Protein AF-A0A2T3KA58-F1 (afdb_monomer_lite)

Organism: NCBI:txid318456

Secondary structure (DSSP, 8-state):
--------S--EEETTEEPS----SPTTSHHHHHHTTS-EEE-SSS-PEEPTTSSSEEE--HHHHHHHHHHHHHHHHHHHHHHHHHHHHTT--TTSHHHHHHHHHHHHHSGGGHHHHHHHHHTSGGGGSB-HHHHTTBSS--BHHHHHHS---EEE----TT--HHHHHHHHHHHHTEEEEEEETTEEEEEE-SS--TTTTT---GGGTTTEEEEESEEE-S-TT-SEEGGGTTEEEHHHHHHHHHHS-GGGEETTEEEPP--TTSGGGGTT--GGGEETTTEEEE-S-HHHHTT-TTT---TT---EE------TTTS-HHHHTTTEEEEEEEEE------HHHHHHHTT--S-HHHHHHHHH-EEEEE--SSTT-EEEEESS--HHHHHHTS-HHHHHHTTTPEEEETTS-BSGGGSSSS--

Foldseek 3Di:
DDDDDPPPDLWEAELNHTAQPRPQDDQLQLVNLLSLLHYHYHDDPFDFDADPVSNDGPGHDPVVSVVSLVVLLVVLLVLLVVLVCVCVVVVDDLPDPVVLVSVLVSCVSNVQPLLSNQLSCLVDPQQQGFRVLLVVQWVDGGGLNCLAAVQDKIWGQQQDPPDDLNSNQSVVLQLVQFPAWADEDRTIIGGGPHGDDSNSRGPDGSVQVLFKAFEHPHDHYPDSQAQAELSHPSYGYPLNQVLLCVLDDPPADDDRMGGHDCDLQAPSVSNPFALLQAAQPPGGADDPDPPPPPVPPVPDDSHVVRDDHRDFRLHCSNPPPVNVVQLEGAKHKYWYAADDDDPVNVVVLVVDDPRVFSSQCNVATKIKIARSDPPCRIGIGGHDDDVLVRLVVDDPVVCVVSVSHWYAYSNRHTSVVNPPPPDD

Radius of gyration: 25.16 Å; chains: 1; bounding box: 67×51×75 Å

pLDDT: mean 81.28, std 14.59, range [22.75, 98.0]

Structure (mmCIF, N/CA/C/O backbone):
data_AF-A0A2T3KA58-F1
#
_entry.id   AF-A0A2T3KA58-F1
#
loop_
_atom_site.group_PDB
_atom_site.id
_atom_site.type_symbol
_atom_site.label_atom_id
_atom_site.label_alt_id
_atom_site.label_comp_id
_atom_site.label_asym_id
_atom_site.label_entity_id
_atom_site.label_seq_id
_atom_site.pdbx_PDB_ins_code
_atom_site.Cartn_x
_atom_site.Cartn_y
_atom_site.Cartn_z
_atom_site.occupancy
_atom_site.B_iso_or_equiv
_atom_site.auth_seq_id
_atom_site.auth_comp_id
_atom_site.auth_asym_id
_atom_site.auth_atom_id
_atom_site.pdbx_PDB_model_num
ATOM 1 N N . ILE A 1 1 ? -28.947 25.806 27.277 1.00 31.69 1 ILE A N 1
ATOM 2 C CA . ILE A 1 1 ? -27.956 26.901 27.157 1.00 31.69 1 ILE A CA 1
ATOM 3 C C . ILE A 1 1 ? -26.731 26.295 26.486 1.00 31.69 1 ILE A C 1
ATOM 5 O O . ILE A 1 1 ? -25.832 25.818 27.158 1.00 31.69 1 ILE A O 1
ATOM 9 N N . LEU A 1 2 ? -26.784 26.167 25.164 1.00 27.89 2 LEU A N 1
ATOM 10 C CA . LEU A 1 2 ? -25.672 25.736 24.320 1.00 27.89 2 LEU A CA 1
ATOM 11 C C . LEU A 1 2 ? -25.588 26.808 23.243 1.00 27.89 2 LEU A C 1
ATOM 13 O O . LEU A 1 2 ? -26.298 26.750 22.246 1.00 27.89 2 LEU A O 1
ATOM 17 N N . SER A 1 3 ? -24.833 27.854 23.547 1.00 22.75 3 SER A N 1
ATOM 18 C CA . SER A 1 3 ? -24.458 28.894 22.600 1.00 22.75 3 SER A CA 1
ATOM 19 C C . SER A 1 3 ? -22.975 28.713 22.320 1.00 22.75 3 SER A C 1
ATOM 21 O O . SER A 1 3 ? -22.160 28.868 23.228 1.00 22.75 3 SER A O 1
ATOM 23 N N . ASP A 1 4 ? -22.683 28.310 21.089 1.00 30.22 4 ASP A N 1
ATOM 24 C CA . ASP A 1 4 ? -21.474 28.611 20.327 1.00 30.22 4 ASP A CA 1
ATOM 25 C C . ASP A 1 4 ? -20.172 28.748 21.116 1.00 30.22 4 ASP A C 1
ATOM 27 O O . ASP A 1 4 ? -19.729 29.848 21.433 1.00 30.22 4 ASP A O 1
ATOM 31 N N . ILE A 1 5 ? -19.491 27.620 21.316 1.00 26.17 5 ILE A N 1
ATOM 32 C CA . ILE A 1 5 ? -18.031 27.609 21.388 1.00 26.17 5 ILE A CA 1
ATOM 33 C C . ILE A 1 5 ? -17.534 26.429 20.547 1.00 26.17 5 ILE A C 1
ATOM 35 O O . ILE A 1 5 ? -17.281 25.334 21.040 1.00 26.17 5 ILE A O 1
ATOM 39 N N . ILE A 1 6 ? -17.398 26.659 19.241 1.00 27.11 6 ILE A N 1
ATOM 40 C CA . ILE A 1 6 ? -16.416 25.932 18.438 1.00 27.11 6 ILE A CA 1
ATOM 41 C C . ILE A 1 6 ? -15.114 26.720 18.607 1.00 27.11 6 ILE A C 1
ATOM 43 O O . ILE A 1 6 ? -14.874 27.674 17.868 1.00 27.11 6 ILE A O 1
ATOM 47 N N . VAL A 1 7 ? -14.278 26.368 19.591 1.00 30.56 7 VAL A N 1
ATOM 48 C CA . VAL A 1 7 ? -12.872 26.794 19.530 1.00 30.56 7 VAL A CA 1
ATOM 49 C C . VAL A 1 7 ? -12.209 25.913 18.480 1.00 30.56 7 VAL A C 1
ATOM 51 O O . VAL A 1 7 ? -11.907 24.748 18.726 1.00 30.56 7 VAL A O 1
ATOM 54 N N . MET A 1 8 ? -12.024 26.456 17.278 1.00 30.14 8 MET A N 1
ATOM 55 C CA . MET A 1 8 ? -11.074 25.889 16.328 1.00 30.14 8 MET A CA 1
ATOM 56 C C . MET A 1 8 ? -9.666 26.281 16.780 1.00 30.14 8 MET A C 1
ATOM 58 O O . MET A 1 8 ? -9.251 27.425 16.607 1.00 30.14 8 MET A O 1
ATOM 62 N N . GLY A 1 9 ? -8.959 25.331 17.390 1.00 47.72 9 GLY A N 1
ATOM 63 C CA . GLY A 1 9 ? -7.559 25.461 17.789 1.00 47.72 9 GLY A CA 1
ATOM 64 C C . GLY A 1 9 ? -7.218 24.586 18.996 1.00 47.72 9 GLY A C 1
ATOM 65 O O . GLY A 1 9 ? -7.911 24.621 20.007 1.00 47.72 9 GLY A O 1
ATOM 66 N N . SER A 1 10 ? -6.135 23.817 18.899 1.00 58.53 10 SER A N 1
ATOM 67 C CA . SER A 1 10 ? -5.544 23.081 20.018 1.00 58.53 10 SER A CA 1
ATOM 68 C C . SER A 1 10 ? -4.847 24.073 20.961 1.00 58.53 10 SER A C 1
ATOM 70 O O . SER A 1 10 ? -3.751 24.565 20.664 1.00 58.53 10 SER A O 1
ATOM 72 N N . SER A 1 11 ? -5.491 24.423 22.074 1.00 72.69 11 SER A N 1
ATOM 73 C CA . SER A 1 11 ? -4.957 25.371 23.060 1.00 72.69 11 SER A CA 1
ATOM 74 C C . SER A 1 11 ? -4.818 24.718 24.429 1.00 72.69 11 SER A C 1
ATOM 76 O O . SER A 1 11 ? -5.772 24.129 24.935 1.00 72.69 11 SER A O 1
ATOM 78 N N . ASN A 1 12 ? -3.657 24.905 25.055 1.00 77.06 12 ASN A N 1
ATOM 79 C CA . ASN A 1 12 ? -3.398 24.444 26.413 1.00 77.06 12 ASN A CA 1
ATOM 80 C C . ASN A 1 12 ? -3.509 25.610 27.394 1.00 77.06 12 ASN A C 1
ATOM 82 O O . ASN A 1 12 ? -2.863 26.648 27.222 1.00 77.06 12 ASN A O 1
ATOM 86 N N . CYS A 1 13 ? -4.301 25.408 28.439 1.00 82.00 13 CYS A N 1
ATOM 87 C CA . CYS A 1 13 ? -4.529 26.353 29.516 1.00 82.00 13 CYS A CA 1
ATOM 88 C C . CYS A 1 13 ? -4.196 25.711 30.865 1.00 82.00 13 CYS A C 1
ATOM 90 O O . CYS A 1 13 ? -4.487 24.539 31.090 1.00 82.00 13 CYS A O 1
ATOM 92 N N . ILE A 1 14 ? -3.621 26.480 31.786 1.00 80.62 14 ILE A N 1
ATOM 93 C CA . ILE A 1 14 ? -3.509 26.093 33.200 1.00 80.62 14 ILE A CA 1
ATOM 94 C C . ILE A 1 14 ? -4.250 27.146 34.005 1.00 80.62 14 ILE A C 1
ATOM 96 O O . ILE A 1 14 ? -3.940 28.331 33.894 1.00 80.62 14 ILE A O 1
ATOM 100 N N . ASP A 1 15 ? -5.255 26.719 34.769 1.00 79.06 15 ASP A N 1
ATOM 101 C CA . ASP A 1 15 ? -6.132 27.618 35.527 1.00 79.06 15 ASP A CA 1
ATOM 102 C C . ASP A 1 15 ? -6.743 28.737 34.650 1.00 79.06 15 ASP A C 1
ATOM 104 O O . ASP A 1 15 ? -6.874 29.888 35.063 1.00 79.06 15 ASP A O 1
ATOM 108 N N . GLY A 1 16 ? -7.091 28.409 33.397 1.00 76.31 16 GLY A N 1
ATOM 109 C CA . GLY A 1 16 ? -7.637 29.359 32.417 1.00 76.31 16 GLY A CA 1
ATOM 110 C C . GLY A 1 16 ? -6.606 30.277 31.744 1.00 76.31 16 GLY A C 1
ATOM 111 O O . GLY A 1 16 ? -6.978 31.083 30.893 1.00 76.31 16 GLY A O 1
ATOM 112 N N . ILE A 1 17 ? -5.316 30.156 32.070 1.00 77.94 17 ILE A N 1
ATOM 113 C CA . ILE A 1 17 ? -4.237 30.942 31.456 1.00 77.94 17 ILE A CA 1
ATOM 114 C C . ILE A 1 17 ? -3.673 30.181 30.256 1.00 77.94 17 ILE A C 1
ATOM 116 O O . ILE A 1 17 ? -3.130 29.089 30.416 1.00 77.94 17 ILE A O 1
ATOM 120 N N . SER A 1 18 ? -3.781 30.767 29.061 1.00 79.25 18 SER A N 1
ATOM 121 C CA . SER A 1 18 ? -3.247 30.189 27.821 1.00 79.25 18 SER A CA 1
ATOM 122 C C . SER A 1 18 ? -1.718 30.145 27.816 1.00 79.25 18 SER A C 1
ATOM 124 O O . SER A 1 18 ? -1.059 31.131 28.141 1.00 79.25 18 SER A O 1
ATOM 126 N N . ILE A 1 19 ? -1.160 29.026 27.356 1.00 75.44 19 ILE A N 1
ATOM 127 C CA . ILE A 1 19 ? 0.282 28.833 27.160 1.00 75.44 19 ILE A CA 1
ATOM 128 C C . ILE A 1 19 ? 0.604 29.056 25.679 1.00 75.44 19 ILE A C 1
ATOM 130 O O . ILE A 1 19 ? -0.029 28.467 24.805 1.00 75.44 19 ILE A O 1
ATOM 134 N N . SER A 1 20 ? 1.574 29.924 25.386 1.00 62.72 20 SER A N 1
ATOM 135 C CA . SER A 1 20 ? 1.844 30.418 24.026 1.00 62.72 20 SER A CA 1
ATOM 136 C C . SER A 1 20 ? 2.536 29.410 23.100 1.00 62.72 20 SER A C 1
ATOM 138 O O . SER A 1 20 ? 2.373 29.511 21.885 1.00 62.72 20 SER A O 1
ATOM 140 N N . LYS A 1 21 ? 3.264 28.416 23.631 1.00 62.78 21 LYS A N 1
ATOM 141 C CA . LYS A 1 21 ? 3.762 27.264 22.856 1.00 62.78 21 LYS A CA 1
ATOM 142 C C . LYS A 1 21 ? 2.899 26.034 23.143 1.00 62.78 21 LYS A C 1
ATOM 144 O O . LYS A 1 21 ? 3.076 25.371 24.163 1.00 62.78 21 LYS A O 1
ATOM 149 N N . SER A 1 22 ? 1.956 25.748 22.248 1.00 53.72 22 SER A N 1
ATOM 150 C CA . SER A 1 22 ? 0.931 24.704 22.391 1.00 53.72 22 SER A CA 1
ATOM 151 C C . SER A 1 22 ? 1.374 23.288 21.987 1.00 53.72 22 SER A C 1
ATOM 153 O O . SER A 1 22 ? 0.700 22.333 22.364 1.00 53.72 22 SER A O 1
ATOM 155 N N . ASN A 1 23 ? 2.516 23.110 21.312 1.00 55.03 23 ASN A N 1
ATOM 156 C CA . ASN A 1 23 ? 2.983 21.798 20.828 1.00 55.03 23 ASN A CA 1
ATOM 157 C C . ASN A 1 23 ? 4.026 21.153 21.762 1.00 55.03 23 ASN A C 1
ATOM 159 O O . ASN A 1 23 ? 5.145 20.874 21.341 1.00 55.03 23 ASN A O 1
ATOM 163 N N . ASN A 1 24 ? 3.682 20.941 23.037 1.00 60.62 24 ASN A N 1
ATOM 164 C CA . ASN A 1 24 ? 4.614 20.358 24.023 1.00 60.62 24 ASN A CA 1
ATOM 165 C C . ASN A 1 24 ? 4.403 18.857 24.272 1.00 60.62 24 ASN A C 1
ATOM 167 O O . ASN A 1 24 ? 5.157 18.256 25.033 1.00 60.62 24 ASN A O 1
ATOM 171 N N . TYR A 1 25 ? 3.374 18.250 23.683 1.00 69.25 25 TYR A N 1
ATOM 172 C CA . TYR A 1 25 ? 3.137 16.820 23.838 1.00 69.25 25 TYR A CA 1
ATOM 173 C C . TYR A 1 25 ? 3.882 16.063 22.751 1.00 69.25 25 TYR A C 1
ATOM 175 O O . TYR A 1 25 ? 3.800 16.417 21.574 1.00 69.25 25 TYR A O 1
ATOM 183 N N . GLN A 1 26 ? 4.593 15.008 23.142 1.00 66.06 26 GLN A N 1
ATOM 184 C CA . GLN A 1 26 ? 5.166 14.088 22.174 1.00 66.06 26 GLN A CA 1
ATOM 185 C C . GLN A 1 26 ? 4.027 13.488 21.340 1.00 66.06 26 GLN A C 1
ATOM 187 O O . GLN A 1 26 ? 3.010 13.041 21.891 1.00 66.06 26 GLN A O 1
ATOM 192 N N . ILE A 1 27 ? 4.197 13.520 20.017 1.00 62.72 27 ILE A N 1
ATOM 193 C CA . ILE A 1 27 ? 3.275 12.897 19.065 1.00 62.72 27 ILE A CA 1
ATOM 194 C C . ILE A 1 27 ? 3.056 11.440 19.491 1.00 62.72 27 ILE A C 1
ATOM 196 O O . ILE A 1 27 ? 3.992 10.761 19.912 1.00 62.72 27 ILE A O 1
ATOM 200 N N . GLY A 1 28 ? 1.801 10.997 19.459 1.00 63.75 28 GLY A N 1
ATOM 201 C CA . GLY A 1 28 ? 1.408 9.648 19.878 1.00 63.75 28 GLY A CA 1
ATOM 202 C C . GLY A 1 28 ? 1.012 9.505 21.354 1.00 63.75 28 GLY A C 1
ATOM 203 O O . GLY A 1 28 ? 0.380 8.512 21.709 1.00 63.75 28 GLY A O 1
ATOM 204 N N . THR A 1 29 ? 1.268 10.494 22.219 1.00 77.62 29 THR A N 1
ATOM 205 C CA . THR A 1 29 ? 0.802 10.435 23.621 1.00 77.62 29 THR A CA 1
ATOM 206 C C . THR A 1 29 ? -0.711 10.660 23.758 1.00 77.62 29 THR A C 1
ATOM 208 O O . THR A 1 29 ? -1.322 11.362 22.952 1.00 77.62 29 THR A O 1
ATOM 211 N N . THR A 1 30 ? -1.341 10.116 24.808 1.00 80.50 30 THR A N 1
ATOM 212 C CA . THR A 1 30 ? -2.790 10.291 25.056 1.00 80.50 30 THR A CA 1
ATOM 213 C C . THR A 1 30 ? -3.187 11.761 25.211 1.00 80.50 30 THR A C 1
ATOM 215 O O . THR A 1 30 ? -4.222 12.173 24.691 1.00 80.50 30 THR A O 1
ATOM 218 N N . LEU A 1 31 ? -2.333 12.583 25.832 1.00 83.88 31 LEU A N 1
ATOM 219 C CA . LEU A 1 31 ? -2.539 14.031 25.949 1.00 83.88 31 LEU A CA 1
ATOM 220 C C . LEU A 1 31 ? -2.434 14.765 24.612 1.00 83.88 31 LEU A C 1
ATOM 222 O O . LEU A 1 31 ? -3.282 15.613 24.338 1.00 83.88 31 LEU A O 1
ATOM 226 N N . TYR A 1 32 ? -1.436 14.434 23.779 1.00 80.75 32 TYR A N 1
ATOM 227 C CA . TYR A 1 32 ? -1.319 14.997 22.428 1.00 80.75 32 TYR A CA 1
ATOM 228 C C . TYR A 1 32 ? -2.622 14.791 21.667 1.00 80.75 32 TYR A C 1
ATOM 230 O O . TYR A 1 32 ? -3.251 15.732 21.192 1.00 80.75 32 TYR A O 1
ATOM 238 N N . LYS A 1 33 ? -3.061 13.540 21.635 1.00 79.44 33 LYS A N 1
ATOM 239 C CA . LYS A 1 33 ? -4.225 13.147 20.871 1.00 79.44 33 LYS A CA 1
ATOM 240 C C . LYS A 1 33 ? -5.530 13.744 21.468 1.00 79.44 33 LYS A C 1
ATOM 242 O O . LYS A 1 33 ? -6.436 14.084 20.716 1.00 79.44 33 LYS A O 1
ATOM 247 N N . LEU A 1 34 ? -5.646 13.936 22.793 1.00 84.44 34 LEU A N 1
ATOM 248 C CA . LEU A 1 34 ? -6.817 14.588 23.416 1.00 84.44 34 LEU A CA 1
ATOM 249 C C . LEU A 1 34 ? -6.872 16.087 23.074 1.00 84.44 34 LEU A C 1
ATOM 251 O O . LEU A 1 34 ? -7.951 16.618 22.821 1.00 84.44 34 LEU A O 1
ATOM 255 N N . ASN A 1 35 ? -5.714 16.745 22.992 1.00 82.19 35 ASN A N 1
ATOM 256 C CA . ASN A 1 35 ? -5.587 18.141 22.567 1.00 82.19 35 ASN A CA 1
ATOM 257 C C . ASN A 1 35 ? -5.987 18.360 21.088 1.00 82.19 35 ASN A C 1
ATOM 259 O O . ASN A 1 35 ? -6.406 19.454 20.717 1.00 82.19 35 ASN A O 1
ATOM 263 N N . GLU A 1 36 ? -5.919 17.325 20.240 1.00 78.12 36 GLU A N 1
ATOM 264 C CA . GLU A 1 36 ? -6.444 17.376 18.860 1.00 78.12 36 GLU A CA 1
ATOM 265 C C . GLU A 1 36 ? -7.985 17.400 18.817 1.00 78.12 36 GLU A C 1
ATOM 267 O O . GLU A 1 36 ? -8.597 17.833 17.834 1.00 78.12 36 GLU A O 1
ATOM 272 N N . LEU A 1 37 ? -8.655 16.945 19.882 1.00 79.44 37 LEU A N 1
ATOM 273 C CA . LEU A 1 37 ? -10.117 16.932 19.948 1.00 79.44 37 LEU A CA 1
ATOM 274 C C . LEU A 1 37 ? -10.700 18.265 20.425 1.00 79.44 37 LEU A C 1
ATOM 276 O O . LEU A 1 37 ? -11.838 18.574 20.048 1.00 79.44 37 LEU A O 1
ATOM 280 N N . GLY A 1 38 ? -9.931 19.041 21.192 1.00 80.38 38 GLY A N 1
ATOM 281 C CA . GLY A 1 38 ? -10.310 20.347 21.723 1.00 80.38 38 GLY A CA 1
ATOM 282 C C . GLY A 1 38 ? -9.276 20.917 22.699 1.00 80.38 38 GLY A C 1
ATOM 283 O O . GLY A 1 38 ? -8.204 20.358 22.899 1.00 80.38 38 GLY A O 1
ATOM 284 N N . SER A 1 39 ? -9.610 22.045 23.322 1.00 82.94 39 SER A N 1
ATOM 285 C CA . SER A 1 39 ? -8.734 22.738 24.271 1.00 82.94 39 SER A CA 1
ATOM 286 C C . SER A 1 39 ? -8.615 22.006 25.611 1.00 82.94 39 SER A C 1
ATOM 288 O O . SER A 1 39 ? -9.624 21.609 26.197 1.00 82.94 39 SER A O 1
ATOM 290 N N . LEU A 1 40 ? -7.397 21.913 26.150 1.00 85.12 40 LEU A N 1
ATOM 291 C CA . LEU A 1 40 ? -7.145 21.352 27.480 1.00 85.12 40 LEU A CA 1
ATOM 292 C C . LEU A 1 40 ? -6.979 22.470 28.504 1.00 85.12 40 LEU A C 1
ATOM 294 O O . LEU A 1 40 ? -6.143 23.351 28.327 1.00 85.12 40 LEU A O 1
ATOM 298 N N . ASN A 1 41 ? -7.741 22.420 29.598 1.00 86.50 41 ASN A N 1
ATOM 299 C CA . ASN A 1 41 ? -7.574 23.328 30.731 1.00 86.50 41 ASN A CA 1
ATOM 300 C C . ASN A 1 41 ? -7.298 22.538 32.016 1.00 86.50 41 ASN A C 1
ATOM 302 O O . ASN A 1 41 ? -8.177 21.849 32.531 1.00 86.50 41 ASN A O 1
ATOM 306 N N . PHE A 1 42 ? -6.079 22.645 32.540 1.00 86.38 42 PHE A N 1
ATOM 307 C CA . PHE A 1 42 ? -5.656 21.949 33.754 1.00 86.38 42 PHE A CA 1
ATOM 308 C C . PHE A 1 42 ? -5.984 22.809 34.980 1.00 86.38 42 PHE A C 1
ATOM 310 O O . PHE A 1 42 ? -5.254 23.752 35.284 1.00 86.38 42 PHE A O 1
ATOM 317 N N . THR A 1 43 ? -7.079 22.490 35.677 1.00 84.00 43 THR A N 1
ATOM 318 C CA . THR A 1 43 ? -7.601 23.278 36.816 1.00 84.00 43 THR A CA 1
ATOM 319 C C . THR A 1 43 ? -7.586 22.517 38.147 1.00 84.00 43 THR A C 1
ATOM 321 O O . THR A 1 43 ? -8.481 22.672 38.977 1.00 84.00 43 THR A O 1
ATOM 324 N N . GLY A 1 44 ? -6.619 21.618 38.343 1.00 83.50 44 GLY A N 1
ATOM 325 C CA . GLY A 1 44 ? -6.628 20.671 39.457 1.00 83.50 44 GLY A CA 1
ATOM 326 C C . GLY A 1 44 ? -5.273 20.457 40.122 1.00 83.50 44 GLY A C 1
ATOM 327 O O . GLY A 1 44 ? -4.276 21.108 39.812 1.00 83.50 44 GLY A O 1
ATOM 328 N N . LYS A 1 45 ? -5.251 19.496 41.054 1.00 87.06 45 LYS A N 1
ATOM 329 C CA . LYS A 1 45 ? -4.042 19.087 41.787 1.00 87.06 45 LYS A CA 1
ATOM 330 C C . LYS A 1 45 ? -2.932 18.617 40.843 1.00 87.06 45 LYS A C 1
ATOM 332 O O . LYS A 1 45 ? -1.766 18.930 41.068 1.00 87.06 45 LYS A O 1
ATOM 337 N N . PHE A 1 46 ? -3.302 17.874 39.803 1.00 87.12 46 PHE A N 1
ATOM 338 C CA . PHE A 1 46 ? -2.390 17.442 38.752 1.00 87.12 46 PHE A CA 1
ATOM 339 C C . PHE A 1 46 ? -2.416 18.473 37.629 1.00 87.12 46 PHE A C 1
ATOM 341 O O . PHE A 1 46 ? -3.467 18.740 37.047 1.00 87.12 46 PHE A O 1
ATOM 348 N N . ARG A 1 47 ? -1.261 19.073 37.347 1.00 85.44 47 ARG A N 1
ATOM 349 C CA . ARG A 1 47 ? -1.094 20.057 36.277 1.00 85.44 47 ARG A CA 1
ATOM 350 C C . ARG A 1 47 ? 0.341 20.033 35.754 1.00 85.44 47 ARG A C 1
ATOM 352 O O . ARG A 1 47 ? 1.246 19.714 36.531 1.00 85.44 47 ARG A O 1
ATOM 359 N N . PRO A 1 48 ? 0.563 20.362 34.471 1.00 86.19 48 PRO A N 1
ATOM 360 C CA . PRO A 1 48 ? 1.908 20.472 33.927 1.00 86.19 48 PRO A CA 1
ATOM 361 C C . PRO A 1 48 ? 2.732 21.518 34.687 1.00 86.19 48 PRO A C 1
ATOM 363 O O . PRO A 1 48 ? 2.198 22.531 35.148 1.00 86.19 48 PRO A O 1
ATOM 366 N N . GLN A 1 49 ? 4.037 21.289 34.808 1.00 84.62 49 GLN A N 1
ATOM 367 C CA . GLN A 1 49 ? 4.953 22.308 35.312 1.00 84.62 49 GLN A CA 1
ATOM 368 C C . GLN A 1 49 ? 5.304 23.274 34.185 1.00 84.62 49 GLN A C 1
ATOM 370 O O . GLN A 1 49 ? 5.538 22.862 33.049 1.00 84.62 49 GLN A O 1
ATOM 375 N N . LEU A 1 50 ? 5.334 24.564 34.508 1.00 81.88 50 LEU A N 1
ATOM 376 C CA . LEU A 1 50 ? 5.672 25.618 33.561 1.00 81.88 50 LEU A CA 1
ATOM 377 C C . LEU A 1 50 ? 7.116 26.078 33.734 1.00 81.88 50 LEU A C 1
ATOM 379 O O . LEU A 1 50 ? 7.670 26.052 34.834 1.00 81.88 50 LEU A O 1
ATOM 383 N N . SER A 1 51 ? 7.694 26.576 32.645 1.00 82.88 51 SER A N 1
ATOM 384 C CA . SER A 1 51 ? 8.903 27.393 32.691 1.00 82.88 51 SER A CA 1
ATOM 385 C C . SER A 1 51 ? 8.663 28.685 33.485 1.00 82.88 51 SER A C 1
ATOM 387 O O . SER A 1 51 ? 7.527 29.131 33.664 1.00 82.88 51 SER A O 1
ATOM 389 N N . VAL A 1 52 ? 9.744 29.312 33.962 1.00 79.44 52 VAL A N 1
ATOM 390 C CA . VAL A 1 52 ? 9.682 30.553 34.764 1.00 79.44 52 VAL A CA 1
ATOM 391 C C . VAL A 1 52 ? 8.943 31.675 34.022 1.00 79.44 52 VAL A C 1
ATOM 393 O O . VAL A 1 52 ? 8.164 32.407 34.629 1.00 79.44 52 VAL A O 1
ATOM 396 N N . ASP A 1 53 ? 9.138 31.768 32.706 1.00 79.31 53 ASP A N 1
ATOM 397 C CA . ASP A 1 53 ? 8.468 32.727 31.819 1.00 79.31 53 ASP A CA 1
ATOM 398 C C . ASP A 1 53 ? 7.017 32.339 31.463 1.00 79.31 53 ASP A C 1
ATOM 400 O O . ASP A 1 53 ? 6.310 33.134 30.849 1.00 79.31 53 ASP A O 1
ATOM 404 N N . ARG A 1 54 ? 6.550 31.149 31.876 1.00 71.94 54 ARG A N 1
ATOM 405 C CA . ARG A 1 54 ? 5.211 30.582 31.611 1.00 71.94 54 ARG A CA 1
ATOM 406 C C . ARG A 1 54 ? 4.879 30.413 30.127 1.00 71.94 54 ARG A C 1
ATOM 408 O O . ARG A 1 54 ? 3.713 30.318 29.753 1.00 71.94 54 ARG A O 1
ATOM 415 N N . ILE A 1 55 ? 5.906 30.351 29.284 1.00 76.00 55 ILE A N 1
ATOM 416 C CA . ILE A 1 55 ? 5.765 30.215 27.829 1.00 76.00 55 ILE A CA 1
ATOM 417 C C . ILE A 1 55 ? 5.739 28.739 27.406 1.00 76.00 55 ILE A C 1
ATOM 419 O O . ILE A 1 55 ? 5.239 28.422 26.326 1.00 76.00 55 ILE A O 1
ATOM 423 N N . SER A 1 56 ? 6.244 27.824 28.242 1.00 76.00 56 SER A N 1
ATOM 424 C CA . SER A 1 56 ? 6.383 26.403 27.904 1.00 76.00 56 SER A CA 1
ATOM 425 C C . SER A 1 56 ? 6.110 25.464 29.079 1.00 76.00 56 SER A C 1
ATOM 427 O O . SER A 1 56 ? 6.215 25.855 30.243 1.00 76.00 56 SER A O 1
ATOM 429 N N . ILE A 1 57 ? 5.771 24.214 28.755 1.00 79.56 57 ILE A N 1
ATOM 430 C CA . ILE A 1 57 ? 5.649 23.111 29.713 1.00 79.56 57 ILE A CA 1
ATOM 431 C C . ILE A 1 57 ? 7.023 22.446 29.867 1.00 79.56 57 ILE A C 1
ATOM 433 O O . ILE A 1 57 ? 7.621 22.042 28.873 1.00 79.56 57 ILE A O 1
ATOM 437 N N . THR A 1 58 ? 7.519 22.326 31.099 1.00 82.19 58 THR A N 1
ATOM 438 C CA . THR A 1 58 ? 8.813 21.696 31.422 1.00 82.19 58 THR A CA 1
ATOM 439 C C . THR A 1 58 ? 8.675 20.236 31.832 1.00 82.19 58 THR A C 1
ATOM 441 O O . THR A 1 58 ? 9.593 19.451 31.609 1.00 82.19 58 THR A O 1
ATOM 444 N N . SER A 1 59 ? 7.543 19.856 32.427 1.00 85.50 59 SER A N 1
ATOM 445 C CA . SER A 1 59 ? 7.233 18.467 32.765 1.00 85.50 59 SER A CA 1
ATOM 446 C C . SER A 1 59 ? 5.725 18.239 32.869 1.00 85.50 59 SER A C 1
ATOM 448 O O . SER A 1 59 ? 4.944 19.169 33.098 1.00 85.50 59 SER A O 1
ATOM 450 N N . ILE A 1 60 ? 5.310 16.987 32.682 1.00 85.50 60 ILE A N 1
ATOM 451 C CA . ILE A 1 60 ? 3.912 16.554 32.720 1.00 85.50 60 ILE A CA 1
ATOM 452 C C . ILE A 1 60 ? 3.812 15.384 33.707 1.00 85.50 60 ILE A C 1
ATOM 454 O O . ILE A 1 60 ? 4.502 14.386 33.504 1.00 85.50 60 ILE A O 1
ATOM 458 N N . PRO A 1 61 ? 2.983 15.487 34.761 1.00 88.25 61 PRO A N 1
ATOM 459 C CA . PRO A 1 61 ? 2.701 14.365 35.656 1.00 88.25 61 PRO A CA 1
ATOM 460 C C . PRO A 1 61 ? 2.102 13.162 34.916 1.00 88.25 61 PRO A C 1
ATOM 462 O O . PRO A 1 61 ? 1.240 13.343 34.051 1.00 88.25 61 PRO A O 1
ATOM 465 N N . ASN A 1 62 ? 2.512 11.943 35.281 1.00 88.25 62 ASN A N 1
ATOM 466 C CA . ASN A 1 62 ? 2.047 10.711 34.632 1.00 88.25 62 ASN A CA 1
ATOM 467 C C . ASN A 1 62 ? 0.525 10.528 34.745 1.00 88.25 62 ASN A C 1
ATOM 469 O O . ASN A 1 62 ? -0.124 10.089 33.798 1.00 88.25 62 ASN A O 1
ATOM 473 N N . GLU A 1 63 ? -0.054 10.970 35.858 1.00 90.75 63 GLU A N 1
ATOM 474 C CA . GLU A 1 63 ? -1.486 10.902 36.152 1.00 90.75 63 GLU A CA 1
ATOM 475 C C . GLU A 1 63 ? -2.331 11.661 35.118 1.00 90.75 63 GLU A C 1
ATOM 477 O O . GLU A 1 63 ? -3.487 11.319 34.880 1.00 90.75 63 GLU A O 1
ATOM 482 N N . LEU A 1 64 ? -1.767 12.683 34.460 1.00 88.25 64 LEU A N 1
ATOM 483 C CA . LEU A 1 64 ? -2.476 13.389 33.392 1.00 88.25 64 LEU A CA 1
ATOM 484 C C . LEU A 1 64 ? -2.648 12.527 32.139 1.00 88.25 64 LEU A C 1
ATOM 486 O O . LEU A 1 64 ? -3.654 12.687 31.451 1.00 88.25 64 LEU A O 1
ATOM 490 N N . TYR A 1 65 ? -1.716 11.617 31.842 1.00 87.31 65 TYR A N 1
ATOM 491 C CA . TYR A 1 65 ? -1.861 10.689 30.717 1.00 87.31 65 TYR A CA 1
ATOM 492 C C . TYR A 1 65 ? -2.926 9.627 30.999 1.00 87.31 65 TYR A C 1
ATOM 494 O O . TYR A 1 65 ? -3.707 9.312 30.101 1.00 87.31 65 TYR A O 1
ATOM 502 N N . GLU A 1 66 ? -2.992 9.136 32.239 1.00 88.19 66 GLU A N 1
ATOM 503 C CA . GLU A 1 66 ? -4.025 8.197 32.696 1.00 88.19 66 GLU A CA 1
ATOM 504 C C . GLU A 1 66 ? -5.414 8.849 32.658 1.00 88.19 66 GLU A C 1
ATOM 506 O O . GLU A 1 66 ? -6.353 8.303 32.081 1.00 88.19 66 GLU A O 1
ATOM 511 N N . HIS A 1 67 ? -5.544 10.068 33.194 1.00 89.19 67 HIS A N 1
ATOM 512 C CA . HIS A 1 67 ? -6.794 10.827 33.112 1.00 89.19 67 HIS A CA 1
ATOM 513 C C . HIS A 1 67 ? -7.194 11.129 31.668 1.00 89.19 67 HIS A C 1
ATOM 515 O O . HIS A 1 67 ? -8.378 11.060 31.342 1.00 89.19 67 HIS A O 1
ATOM 521 N N . ALA A 1 68 ? -6.232 11.453 30.799 1.00 87.75 68 ALA A N 1
ATOM 522 C CA . ALA A 1 68 ? -6.516 11.672 29.389 1.00 87.75 68 ALA A CA 1
ATOM 523 C C . ALA A 1 68 ? -7.112 10.414 28.750 1.00 87.75 68 ALA A C 1
ATOM 525 O O . ALA A 1 68 ? -8.134 10.521 28.079 1.00 87.75 68 ALA A O 1
ATOM 526 N N . GLU A 1 69 ? -6.537 9.231 28.994 1.00 86.44 69 GLU A N 1
ATOM 527 C CA . GLU A 1 69 ? -7.062 7.961 28.475 1.00 86.44 69 GLU A CA 1
ATOM 528 C C . GLU A 1 69 ? -8.508 7.699 28.923 1.00 86.44 69 GLU A C 1
ATOM 530 O O . GLU A 1 69 ? -9.347 7.328 28.098 1.00 86.44 69 GLU A O 1
ATOM 535 N N . ILE A 1 70 ? -8.826 7.967 30.194 1.00 89.56 70 ILE A N 1
ATOM 536 C CA . ILE A 1 70 ? -10.191 7.842 30.729 1.00 89.56 70 ILE A CA 1
ATOM 537 C C . ILE A 1 70 ? -11.144 8.801 30.006 1.00 89.56 70 ILE A C 1
ATOM 539 O O . ILE A 1 70 ? -12.153 8.363 29.458 1.00 89.56 70 ILE A O 1
ATOM 543 N N . ILE A 1 71 ? -10.797 10.092 29.930 1.00 89.69 71 ILE A N 1
ATOM 544 C CA . ILE A 1 71 ? -11.626 11.112 29.264 1.00 89.69 71 ILE A CA 1
ATOM 545 C C . ILE A 1 71 ? -11.890 10.730 27.804 1.00 89.69 71 ILE A C 1
ATOM 547 O O . ILE A 1 71 ? -13.003 10.876 27.305 1.00 89.69 71 ILE A O 1
ATOM 551 N N . LEU A 1 72 ? -10.873 10.232 27.108 1.00 86.62 72 LEU A N 1
ATOM 552 C CA . LEU A 1 72 ? -10.988 9.796 25.720 1.00 86.62 72 LEU A CA 1
ATOM 553 C C . LEU A 1 72 ? -11.915 8.598 25.561 1.00 86.62 72 LEU A C 1
ATOM 555 O O . LEU A 1 72 ? -12.767 8.599 24.672 1.00 86.62 72 LEU A O 1
ATOM 559 N N . SER A 1 73 ? -11.755 7.596 26.425 1.00 87.69 73 SER A N 1
ATOM 560 C CA . SER A 1 73 ? -12.643 6.439 26.485 1.00 87.69 73 SER A CA 1
ATOM 561 C C . SER A 1 73 ? -14.098 6.879 26.679 1.00 87.69 73 SER A C 1
ATOM 563 O O . SER A 1 73 ? -14.969 6.435 25.927 1.00 87.69 73 SER A O 1
ATOM 565 N N . ASP A 1 74 ? -14.348 7.794 27.617 1.00 90.62 74 ASP A N 1
ATOM 566 C CA . ASP A 1 74 ? -15.689 8.298 27.930 1.00 90.62 74 ASP A CA 1
ATOM 567 C C . ASP A 1 74 ? -16.280 9.118 26.773 1.00 90.62 74 ASP A C 1
ATOM 569 O O . ASP A 1 74 ? -17.455 8.966 26.433 1.00 90.62 74 ASP A O 1
ATOM 573 N N . LEU A 1 75 ? -15.469 9.950 26.110 1.00 90.12 75 LEU A N 1
ATOM 574 C CA . LEU A 1 75 ? -15.884 10.726 24.935 1.00 90.12 75 LEU A CA 1
ATOM 575 C C . LEU A 1 75 ? -16.291 9.827 23.764 1.00 90.12 75 LEU A C 1
ATOM 577 O O . LEU A 1 75 ? -17.294 10.099 23.094 1.00 90.12 75 LEU A O 1
ATOM 581 N N . ILE A 1 76 ? -15.523 8.766 23.504 1.00 88.88 76 ILE A N 1
ATOM 582 C CA . ILE A 1 76 ? -15.837 7.786 22.460 1.00 88.88 76 ILE A CA 1
ATOM 583 C C . ILE A 1 76 ? -17.139 7.062 22.806 1.00 88.88 76 ILE A C 1
ATOM 585 O O . ILE A 1 76 ? -18.026 6.958 21.960 1.00 88.88 76 ILE A O 1
ATOM 589 N N . GLU A 1 77 ? -17.284 6.601 24.047 1.00 90.12 77 GLU A N 1
ATOM 590 C CA . GLU A 1 77 ? -18.473 5.880 24.501 1.00 90.12 77 GLU A CA 1
ATOM 591 C C . GLU A 1 77 ? -19.736 6.743 24.421 1.00 90.12 77 GLU A C 1
ATOM 593 O O . GLU A 1 77 ? -20.737 6.315 23.843 1.00 90.12 77 GLU A O 1
ATOM 598 N N . ALA A 1 78 ? -19.664 7.994 24.882 1.00 91.44 78 ALA A N 1
ATOM 599 C CA . ALA A 1 78 ? -20.750 8.958 24.745 1.00 91.44 78 ALA A CA 1
ATOM 600 C C . ALA A 1 78 ? -21.105 9.205 23.269 1.00 91.44 78 ALA A C 1
ATOM 602 O O . ALA A 1 78 ? -22.283 9.225 22.909 1.00 91.44 78 ALA A O 1
ATOM 603 N N . SER A 1 79 ? -20.103 9.330 22.393 1.00 90.88 79 SER A N 1
ATOM 604 C CA . SER A 1 79 ? -20.320 9.527 20.952 1.00 90.88 79 SER A CA 1
ATOM 605 C C . SER A 1 79 ? -21.022 8.331 20.303 1.00 90.88 79 SER A C 1
ATOM 607 O O . SER A 1 79 ? -21.943 8.512 19.504 1.00 90.88 79 SER A O 1
ATOM 609 N N . LEU A 1 80 ? -20.623 7.107 20.660 1.00 89.44 80 LEU A N 1
ATOM 610 C CA . LEU A 1 80 ? -21.263 5.883 20.175 1.00 89.44 80 LEU A CA 1
ATOM 611 C C . LEU A 1 80 ? -22.682 5.722 20.740 1.00 89.44 80 LEU A C 1
ATOM 613 O O . LEU A 1 80 ? -23.569 5.277 20.013 1.00 89.44 80 LEU A O 1
ATOM 617 N N . SER A 1 81 ? -22.923 6.111 21.997 1.00 90.44 81 SER A N 1
ATOM 618 C CA . SER A 1 81 ? -24.268 6.118 22.591 1.00 90.44 81 SER A CA 1
ATOM 619 C C . SER A 1 81 ? -25.197 7.075 21.849 1.00 90.44 81 SER A C 1
ATOM 621 O O . SER A 1 81 ? -26.276 6.672 21.423 1.00 90.44 81 SER A O 1
ATOM 623 N N . ILE A 1 82 ? -24.745 8.309 21.596 1.00 90.50 82 ILE A N 1
ATOM 624 C CA . ILE A 1 82 ? -25.508 9.310 20.836 1.00 90.50 82 ILE A CA 1
ATOM 625 C C . ILE A 1 82 ? -25.815 8.804 19.423 1.00 90.50 82 ILE A C 1
ATOM 627 O O . ILE A 1 82 ? -26.932 8.975 18.936 1.00 90.50 82 ILE A O 1
ATOM 631 N N . LEU A 1 83 ? -24.848 8.163 18.757 1.00 88.44 83 LEU A N 1
ATOM 632 C CA . LEU A 1 83 ? -25.081 7.566 17.442 1.00 88.44 83 LEU A CA 1
ATOM 633 C C . LEU A 1 83 ? -26.157 6.477 17.506 1.00 88.44 83 LEU A C 1
ATOM 635 O O . LEU A 1 83 ? -27.074 6.474 16.689 1.00 88.44 83 LEU A O 1
ATOM 639 N N . ASN A 1 84 ? -26.062 5.578 18.482 1.00 87.50 84 ASN A N 1
ATOM 640 C CA . ASN A 1 84 ? -27.024 4.499 18.676 1.00 87.50 84 ASN A CA 1
ATOM 641 C C . ASN A 1 84 ? -28.439 5.022 18.939 1.00 87.50 84 ASN A C 1
ATOM 643 O O . ASN A 1 84 ? -29.381 4.543 18.313 1.00 87.50 84 ASN A O 1
ATOM 647 N N . GLU A 1 85 ? -28.579 6.025 19.806 1.00 90.06 85 GLU A N 1
ATOM 648 C CA . GLU A 1 85 ? -29.854 6.697 20.065 1.00 90.06 85 GLU A CA 1
ATOM 649 C C . GLU A 1 85 ? -30.407 7.357 18.801 1.00 90.06 85 GLU A C 1
ATOM 651 O O . GLU A 1 85 ? -31.606 7.288 18.541 1.00 90.06 85 GLU A O 1
ATOM 656 N N . HIS A 1 86 ? -29.547 7.986 17.997 1.00 88.31 86 HIS A N 1
ATOM 657 C CA . HIS A 1 86 ? -29.961 8.637 16.759 1.00 88.31 86 HIS A CA 1
ATOM 658 C C . HIS A 1 86 ? -30.444 7.627 15.712 1.00 88.31 86 HIS A C 1
ATOM 660 O O . HIS A 1 86 ? -31.470 7.857 15.074 1.00 88.31 86 HIS A O 1
ATOM 666 N N . ILE A 1 87 ? -29.736 6.504 15.564 1.00 86.00 87 ILE A N 1
ATOM 667 C CA . ILE A 1 87 ? -30.128 5.399 14.681 1.00 86.00 87 ILE A CA 1
ATOM 668 C C . ILE A 1 87 ? -31.506 4.874 15.071 1.00 86.00 87 ILE A C 1
ATOM 670 O O . ILE A 1 87 ? -32.375 4.769 14.208 1.00 86.00 87 ILE A O 1
ATOM 674 N N . ASP A 1 88 ? -31.711 4.601 16.361 1.00 87.62 88 ASP A N 1
ATOM 675 C CA . ASP A 1 88 ? -32.962 4.032 16.862 1.00 87.62 88 ASP A CA 1
ATOM 676 C C . ASP A 1 88 ? -34.113 5.042 16.736 1.00 87.62 88 ASP A C 1
ATOM 678 O O . ASP A 1 88 ? -35.191 4.710 16.250 1.00 87.62 88 ASP A O 1
ATOM 682 N N . LYS A 1 89 ? -33.879 6.306 17.113 1.00 91.81 89 LYS A N 1
ATOM 683 C CA . LYS A 1 89 ? -34.891 7.373 17.085 1.00 91.81 89 LYS A CA 1
ATOM 684 C C . LYS A 1 89 ? -35.369 7.718 15.676 1.00 91.81 89 LYS A C 1
ATOM 686 O O . LYS A 1 89 ? -36.519 8.122 15.512 1.00 91.81 89 LYS A O 1
ATOM 691 N N . HIS A 1 90 ? -34.480 7.647 14.691 1.00 88.44 90 HIS A N 1
ATOM 692 C CA . HIS A 1 90 ? -34.774 8.034 13.311 1.00 88.44 90 HIS A CA 1
ATOM 693 C C . HIS A 1 90 ? -34.944 6.837 12.372 1.00 88.44 90 HIS A C 1
ATOM 695 O O . HIS A 1 90 ? -35.032 7.049 11.164 1.00 88.44 90 HIS A O 1
ATOM 701 N N . GLU A 1 91 ? -34.980 5.612 12.912 1.00 86.12 91 GLU A N 1
ATOM 702 C CA . GLU A 1 91 ? -35.103 4.362 12.149 1.00 86.12 91 GLU A CA 1
ATOM 703 C C . GLU A 1 91 ? -34.130 4.321 10.958 1.00 86.12 91 GLU A C 1
ATOM 705 O O . GLU A 1 91 ? -34.481 3.973 9.828 1.00 86.12 91 GLU A O 1
ATOM 710 N N . VAL A 1 92 ? -32.887 4.754 11.198 1.00 83.44 92 VAL A N 1
ATOM 711 C CA . VAL A 1 92 ? -31.893 4.900 10.132 1.00 83.44 92 VAL A CA 1
ATOM 712 C C . VAL A 1 92 ? -31.603 3.527 9.538 1.00 83.44 92 VAL A C 1
ATOM 714 O O . VAL A 1 92 ? -31.120 2.631 10.229 1.00 83.44 92 VAL A O 1
ATOM 717 N N . ASN A 1 93 ? -31.846 3.373 8.234 1.00 81.56 93 ASN A N 1
ATOM 718 C CA . ASN A 1 93 ? -31.455 2.163 7.521 1.00 81.56 93 ASN A CA 1
ATOM 719 C C . ASN A 1 93 ? -29.925 2.002 7.591 1.00 81.56 93 ASN A C 1
ATOM 721 O O . ASN A 1 93 ? -29.174 2.874 7.146 1.00 81.56 93 ASN A O 1
ATOM 725 N N . LEU A 1 94 ? -29.473 0.875 8.135 1.00 74.94 94 LEU A N 1
ATOM 726 C CA . LEU A 1 94 ? -28.062 0.563 8.378 1.00 74.94 94 LEU A CA 1
ATOM 727 C C . LEU A 1 94 ? -27.276 0.294 7.087 1.00 74.94 94 LEU A C 1
ATOM 729 O O . LEU A 1 94 ? -26.054 0.365 7.079 1.00 74.94 94 LEU A O 1
ATOM 733 N N . GLU A 1 95 ? -27.968 0.054 5.976 1.00 72.75 95 GLU A N 1
ATOM 734 C CA . GLU A 1 95 ? -27.371 -0.046 4.640 1.00 72.75 95 GLU A CA 1
ATOM 735 C C . GLU A 1 95 ? -27.360 1.305 3.903 1.00 72.75 95 GLU A C 1
ATOM 737 O O . GLU A 1 95 ? -26.895 1.407 2.767 1.00 72.75 95 GLU A O 1
ATOM 742 N N . SER A 1 96 ? -27.881 2.371 4.522 1.00 76.12 96 SER A N 1
ATOM 743 C CA . SER A 1 96 ? -27.973 3.681 3.879 1.00 76.12 96 SER A CA 1
ATOM 744 C C . SER A 1 96 ? -26.639 4.427 3.846 1.00 76.12 96 SER A C 1
ATOM 746 O O . SER A 1 96 ? -25.798 4.337 4.741 1.00 76.12 96 SER A O 1
ATOM 748 N N . GLN A 1 97 ? -26.494 5.293 2.840 1.00 75.38 97 GLN A N 1
ATOM 749 C CA . GLN A 1 97 ? -25.382 6.239 2.765 1.00 75.38 97 GLN A CA 1
ATOM 750 C C . GLN A 1 97 ? -25.328 7.178 3.985 1.00 75.38 97 GLN A C 1
ATOM 752 O O . GLN A 1 97 ? -24.243 7.589 4.388 1.00 75.38 97 GLN A O 1
ATOM 757 N N . LEU A 1 98 ? -26.476 7.499 4.593 1.00 80.88 98 LEU A N 1
ATOM 758 C CA . LEU A 1 98 ? -26.540 8.347 5.784 1.00 80.88 98 LEU A CA 1
ATOM 759 C C . LEU A 1 98 ? -25.825 7.697 6.975 1.00 80.88 98 LEU A C 1
ATOM 761 O O . LEU A 1 98 ? -25.009 8.348 7.624 1.00 80.88 98 LEU A O 1
ATOM 765 N N . PHE A 1 99 ? -26.079 6.409 7.218 1.00 79.81 99 PHE A N 1
ATOM 766 C CA . PHE A 1 99 ? -25.402 5.655 8.272 1.00 79.81 99 PHE A CA 1
ATOM 767 C C . PHE A 1 99 ? -23.880 5.625 8.058 1.00 79.81 99 PHE A C 1
ATOM 769 O O . PHE A 1 99 ? -23.118 5.894 8.990 1.00 79.81 99 PHE A O 1
ATOM 776 N N . ASN A 1 100 ? -23.436 5.419 6.812 1.00 74.44 100 ASN A N 1
ATOM 777 C CA . ASN A 1 100 ? -22.013 5.444 6.461 1.00 74.44 100 ASN A CA 1
ATOM 778 C C . ASN A 1 100 ? -21.355 6.791 6.777 1.00 74.44 100 ASN A C 1
ATOM 780 O O . ASN A 1 100 ? -20.268 6.818 7.349 1.00 74.44 100 ASN A O 1
ATOM 784 N N . VAL A 1 101 ? -22.024 7.904 6.462 1.00 79.38 101 VAL A N 1
ATOM 785 C CA . VAL A 1 101 ? -21.521 9.254 6.765 1.00 79.38 101 VAL A CA 1
ATOM 786 C C . VAL A 1 101 ? -21.418 9.484 8.276 1.00 79.38 101 VAL A C 1
ATOM 788 O O . VAL A 1 101 ? -20.453 10.090 8.745 1.00 79.38 101 VAL A O 1
ATOM 791 N N . CYS A 1 102 ? -22.381 8.990 9.059 1.00 81.12 102 CYS A N 1
ATOM 792 C CA . CYS A 1 102 ? -22.340 9.081 10.518 1.00 81.12 102 CYS A CA 1
ATOM 793 C C . CYS A 1 102 ? -21.149 8.315 11.108 1.00 81.12 102 CYS A C 1
ATOM 795 O O . CYS A 1 102 ? -20.420 8.872 11.932 1.00 81.12 102 CYS A O 1
ATOM 797 N N . LEU A 1 103 ? -20.923 7.075 10.665 1.00 77.88 103 LEU A N 1
ATOM 798 C CA . LEU A 1 103 ? -19.763 6.290 11.086 1.00 77.88 103 LEU A CA 1
ATOM 799 C C . LEU A 1 103 ? -18.460 6.968 10.665 1.00 77.88 103 LEU A C 1
ATOM 801 O O . LEU A 1 103 ? -17.612 7.240 11.512 1.00 77.88 103 LEU A O 1
ATOM 805 N N . GLU A 1 104 ? -18.320 7.322 9.389 1.00 76.75 104 GLU A N 1
ATOM 806 C CA . GLU A 1 104 ? -17.122 7.985 8.870 1.00 76.75 104 GLU A CA 1
ATOM 807 C C . GLU A 1 104 ? -16.773 9.245 9.676 1.00 76.75 104 GLU A C 1
ATOM 809 O O . GLU A 1 104 ? -15.605 9.484 9.981 1.00 76.75 104 GLU A O 1
ATOM 814 N N . ARG A 1 105 ? -17.777 10.017 10.112 1.00 82.12 105 ARG A N 1
ATOM 815 C CA . ARG A 1 105 ? -17.566 11.196 10.958 1.00 82.12 105 ARG A CA 1
ATOM 816 C C . ARG A 1 105 ? -16.970 10.862 12.327 1.00 82.12 105 ARG A C 1
ATOM 818 O O . ARG A 1 105 ? -16.054 11.564 12.751 1.00 82.12 105 ARG A O 1
ATOM 825 N N . ILE A 1 106 ? -17.478 9.840 13.020 1.00 83.06 106 ILE A N 1
ATOM 826 C CA . ILE A 1 106 ? -16.935 9.412 14.324 1.00 83.06 106 ILE A CA 1
ATOM 827 C C . ILE A 1 106 ? -15.487 8.976 14.148 1.00 83.06 106 ILE A C 1
ATOM 829 O O . ILE A 1 106 ? -14.586 9.443 14.837 1.00 83.06 106 ILE A O 1
ATOM 833 N N . PHE A 1 107 ? -15.256 8.123 13.166 1.00 76.75 107 PHE A N 1
ATOM 834 C CA . PHE A 1 107 ? -13.954 7.539 12.924 1.00 76.75 107 PHE A CA 1
ATOM 835 C C . PHE A 1 107 ? -12.907 8.557 12.471 1.00 76.75 107 PHE A C 1
ATOM 837 O O . PHE A 1 107 ? -11.799 8.550 12.995 1.00 76.75 107 PHE A O 1
ATOM 844 N N . ASN A 1 108 ? -13.261 9.499 11.596 1.00 75.38 108 ASN A N 1
ATOM 845 C CA . ASN A 1 108 ? -12.370 10.601 11.231 1.00 75.38 108 ASN A CA 1
ATOM 846 C C . ASN A 1 108 ? -12.063 11.511 12.428 1.00 75.38 108 ASN A C 1
ATOM 848 O O . ASN A 1 108 ? -10.957 12.035 12.528 1.00 75.38 108 ASN A O 1
ATOM 852 N N . LYS A 1 109 ? -13.017 11.697 13.351 1.00 79.62 109 LYS A N 1
ATOM 853 C CA . LYS A 1 109 ? -12.798 12.507 14.557 1.00 79.62 109 LYS A CA 1
ATOM 854 C C . LYS A 1 109 ? -11.843 11.825 15.539 1.00 79.62 109 LYS A C 1
ATOM 856 O O . LYS A 1 109 ? -11.058 12.521 16.170 1.00 79.62 109 LYS A O 1
ATOM 861 N N . PHE A 1 110 ? -11.885 10.497 15.642 1.00 79.19 110 PHE A N 1
ATOM 862 C CA . PHE A 1 110 ? -11.088 9.706 16.589 1.00 79.19 110 PHE A CA 1
ATOM 863 C C . PHE A 1 110 ? -9.951 8.904 15.930 1.00 79.19 110 PHE A C 1
ATOM 865 O O . PHE A 1 110 ? -9.401 8.000 16.555 1.00 79.19 110 PHE A O 1
ATOM 872 N N . ILE A 1 111 ? -9.566 9.245 14.697 1.00 71.44 111 ILE A N 1
ATOM 873 C CA . ILE A 1 111 ? -8.572 8.522 13.881 1.00 71.44 111 ILE A CA 1
ATOM 874 C C . ILE A 1 111 ? -7.230 8.303 14.601 1.00 71.44 111 ILE A C 1
ATOM 876 O O . ILE A 1 111 ? -6.625 7.238 14.499 1.00 71.44 111 ILE A O 1
ATOM 880 N N . PHE A 1 112 ? -6.800 9.275 15.409 1.00 69.88 112 PHE A N 1
ATOM 881 C CA . PHE A 1 112 ? -5.554 9.222 16.179 1.00 69.88 112 PHE A CA 1
ATOM 882 C C . PHE A 1 112 ? -5.607 8.246 17.376 1.00 69.88 112 PHE A C 1
ATOM 884 O O . PHE A 1 112 ? -4.591 7.998 18.025 1.00 69.88 112 PHE A O 1
ATOM 891 N N . PHE A 1 113 ? -6.778 7.670 17.664 1.00 75.81 113 PHE A N 1
ATOM 892 C CA . PHE A 1 113 ? -7.065 6.762 18.783 1.00 75.81 113 PHE A CA 1
ATOM 893 C C . PHE A 1 113 ? -7.724 5.462 18.334 1.00 75.81 113 PHE A C 1
ATOM 895 O O . PHE A 1 113 ? -8.600 4.930 19.021 1.00 75.81 113 PHE A O 1
ATOM 902 N N . ASN A 1 114 ? -7.330 4.953 17.167 1.00 73.06 114 ASN A N 1
ATOM 903 C CA . ASN A 1 114 ? -7.909 3.728 16.626 1.00 73.06 114 ASN A CA 1
ATOM 904 C C . ASN A 1 114 ? -7.893 2.567 17.637 1.00 73.06 114 ASN A C 1
ATOM 906 O O . ASN A 1 114 ? -8.845 1.800 17.673 1.00 73.06 114 ASN A O 1
ATOM 910 N N . ASP A 1 115 ? -6.888 2.465 18.506 1.00 73.12 115 ASP A N 1
ATOM 911 C CA . ASP A 1 115 ? -6.786 1.417 19.524 1.00 73.12 115 ASP A CA 1
ATOM 912 C C . ASP A 1 115 ? -7.896 1.484 20.599 1.00 73.12 115 ASP A C 1
ATOM 914 O O . ASP A 1 115 ? -8.489 0.461 20.949 1.00 73.12 115 ASP A O 1
ATOM 918 N N . ILE A 1 116 ? -8.224 2.673 21.121 1.00 77.88 116 ILE A N 1
ATOM 919 C CA . ILE A 1 116 ? -9.314 2.861 22.101 1.00 77.88 116 ILE A CA 1
ATOM 920 C C . ILE A 1 116 ? -10.667 2.773 21.390 1.00 77.88 116 ILE A C 1
ATOM 922 O O . ILE A 1 116 ? -11.577 2.074 21.846 1.00 77.88 116 ILE A O 1
ATOM 926 N N . LEU A 1 117 ? -10.785 3.456 20.250 1.00 80.94 117 LEU A N 1
ATOM 927 C CA . LEU A 1 117 ? -12.001 3.518 19.447 1.00 80.94 117 LEU A CA 1
ATOM 928 C C . LEU A 1 117 ? -12.470 2.119 19.046 1.00 80.94 117 LEU A C 1
ATOM 930 O O . LEU A 1 117 ? -13.630 1.767 19.264 1.00 80.94 117 LEU A O 1
ATOM 934 N N . MET A 1 118 ? -11.564 1.300 18.517 1.00 78.12 118 MET A N 1
ATOM 935 C CA . MET A 1 118 ? -11.891 -0.038 18.034 1.00 78.12 118 MET A CA 1
ATOM 936 C C . MET A 1 118 ? -12.295 -0.984 19.155 1.00 78.12 118 MET A C 1
ATOM 938 O O . MET A 1 118 ? -13.275 -1.712 18.994 1.00 78.12 118 MET A O 1
ATOM 942 N N . ARG A 1 119 ? -11.630 -0.919 20.318 1.00 80.19 119 ARG A N 1
ATOM 943 C CA . ARG A 1 119 ? -12.054 -1.665 21.515 1.00 80.19 119 ARG A CA 1
ATOM 944 C C . ARG A 1 119 ? -13.506 -1.347 21.875 1.00 80.19 119 ARG A C 1
ATOM 946 O O . ARG A 1 119 ? -14.311 -2.264 22.027 1.00 80.19 119 ARG A O 1
ATOM 953 N N . LYS A 1 120 ? -13.861 -0.059 21.928 1.00 84.25 120 LYS A N 1
ATOM 954 C CA . LYS A 1 120 ? -15.230 0.384 22.234 1.00 84.25 120 LYS A CA 1
ATOM 955 C C . LYS A 1 120 ? -16.237 -0.023 21.159 1.00 84.25 120 LYS A C 1
ATOM 957 O O . LYS A 1 120 ? -17.358 -0.386 21.498 1.00 84.25 120 LYS A O 1
ATOM 962 N N . ILE A 1 121 ? -15.855 -0.012 19.883 1.00 83.38 121 ILE A N 1
ATOM 963 C CA . ILE A 1 121 ? -16.727 -0.474 18.794 1.00 83.38 121 ILE A CA 1
ATOM 964 C C . ILE A 1 121 ? -17.023 -1.963 18.919 1.00 83.38 121 ILE A C 1
ATOM 966 O O . ILE A 1 121 ? -18.189 -2.335 18.811 1.00 83.38 121 ILE A O 1
ATOM 970 N N . PHE A 1 122 ? -16.012 -2.805 19.165 1.00 81.94 122 PHE A N 1
ATOM 971 C CA . PHE A 1 122 ? -16.202 -4.253 19.315 1.00 81.94 122 PHE A CA 1
ATOM 972 C C . PHE A 1 122 ? -17.133 -4.618 20.477 1.00 81.94 122 PHE A C 1
ATOM 974 O O . PHE A 1 122 ? -17.848 -5.617 20.392 1.00 81.94 122 PHE A O 1
ATOM 981 N N . ASP A 1 123 ? -17.169 -3.789 21.519 1.00 83.62 123 ASP A N 1
ATOM 982 C CA . ASP A 1 123 ? -18.081 -3.943 22.655 1.00 83.62 123 ASP A CA 1
ATOM 983 C C . ASP A 1 123 ? -19.483 -3.337 22.393 1.00 83.62 123 ASP A C 1
ATOM 985 O O . ASP A 1 123 ? -20.406 -3.529 23.183 1.00 83.62 123 ASP A O 1
ATOM 989 N N . ASN A 1 124 ? -19.681 -2.639 21.270 1.00 84.94 124 ASN A N 1
ATOM 990 C CA . ASN A 1 124 ? -20.921 -1.954 20.902 1.00 84.94 124 ASN A CA 1
ATOM 991 C C . ASN A 1 124 ? -21.729 -2.729 19.838 1.00 84.94 124 ASN A C 1
ATOM 993 O O . ASN A 1 124 ? -21.162 -3.458 19.016 1.00 84.94 124 ASN A O 1
ATOM 997 N N . LYS A 1 125 ? -23.057 -2.507 19.784 1.00 81.31 125 LYS A N 1
ATOM 998 C CA . LYS A 1 125 ? -23.952 -3.074 18.752 1.00 81.31 125 LYS A CA 1
ATOM 999 C C . LYS A 1 125 ? -23.493 -2.759 17.324 1.00 81.31 125 LYS A C 1
ATOM 1001 O O . LYS A 1 125 ? -23.669 -3.590 16.438 1.00 81.31 125 LYS A O 1
ATOM 1006 N N . ILE A 1 126 ? -22.828 -1.618 17.120 1.00 80.06 126 ILE A N 1
ATOM 1007 C CA . ILE A 1 126 ? -22.283 -1.197 15.821 1.00 80.06 126 ILE A CA 1
ATOM 1008 C C . ILE A 1 126 ? -21.323 -2.238 15.223 1.00 80.06 126 ILE A C 1
ATOM 1010 O O . ILE A 1 126 ? -21.317 -2.415 14.010 1.00 80.06 126 ILE A O 1
ATOM 1014 N N . SER A 1 127 ? -20.553 -2.980 16.031 1.00 80.12 127 SER A N 1
ATOM 1015 C CA . SER A 1 127 ? -19.617 -3.990 15.501 1.00 80.12 127 SER A CA 1
ATOM 1016 C C . SER A 1 127 ? -20.288 -5.159 14.785 1.00 80.12 127 SER A C 1
ATOM 1018 O O . SER A 1 127 ? -19.646 -5.811 13.965 1.00 80.12 127 SER A O 1
ATOM 1020 N N . THR A 1 128 ? -21.560 -5.423 15.089 1.00 81.81 128 THR A N 1
ATOM 1021 C CA . THR A 1 128 ? -22.352 -6.486 14.451 1.00 81.81 128 THR A CA 1
ATOM 1022 C C . THR A 1 128 ? -22.939 -6.058 13.112 1.00 81.81 128 THR A C 1
ATOM 1024 O O . THR A 1 128 ? -23.489 -6.881 12.386 1.00 81.81 128 THR A O 1
ATOM 1027 N N . LEU A 1 129 ? -22.809 -4.777 12.767 1.00 76.31 129 LEU A N 1
ATOM 1028 C CA . LEU A 1 129 ? -23.362 -4.234 11.542 1.00 76.31 129 LEU A CA 1
ATOM 1029 C C . LEU A 1 129 ? -22.391 -4.433 10.374 1.00 76.31 129 LEU A C 1
ATOM 1031 O O . LEU A 1 129 ? -21.170 -4.336 10.561 1.00 76.31 129 LEU A O 1
ATOM 1035 N N . PRO A 1 130 ? -22.912 -4.693 9.163 1.00 75.69 130 PRO A N 1
ATOM 1036 C CA . PRO A 1 130 ? -22.109 -4.640 7.957 1.00 75.69 130 PRO A CA 1
ATOM 1037 C C . PRO A 1 130 ? -21.500 -3.253 7.773 1.00 75.69 130 PRO A C 1
ATOM 1039 O O . PRO A 1 130 ? -22.129 -2.242 8.083 1.00 75.69 130 PRO A O 1
ATOM 1042 N N . TRP A 1 131 ? -20.290 -3.201 7.226 1.00 76.06 131 TRP A N 1
ATOM 1043 C CA . TRP A 1 131 ? -19.634 -1.944 6.891 1.00 76.06 131 TRP A CA 1
ATOM 1044 C C . TRP A 1 131 ? -19.512 -1.829 5.367 1.00 76.06 131 TRP A C 1
ATOM 1046 O O . TRP A 1 131 ? -18.599 -2.418 4.788 1.00 76.06 131 TRP A O 1
ATOM 1056 N N . PRO A 1 132 ? -20.381 -1.062 4.684 1.00 75.12 132 PRO A N 1
ATOM 1057 C CA . PRO A 1 132 ? -20.433 -1.028 3.222 1.00 75.12 132 PRO A CA 1
ATOM 1058 C C . PRO A 1 132 ? -19.095 -0.718 2.537 1.00 75.12 132 PRO A C 1
ATOM 1060 O O . PRO A 1 132 ? -18.685 -1.465 1.661 1.00 75.12 132 PRO A O 1
ATOM 1063 N N . ILE A 1 133 ? -18.347 0.298 2.988 1.00 73.06 133 ILE A N 1
ATOM 1064 C CA . ILE A 1 133 ? -17.047 0.681 2.384 1.00 73.06 133 ILE A CA 1
ATOM 1065 C C . ILE A 1 133 ? -15.992 -0.440 2.505 1.00 73.06 133 ILE A C 1
ATOM 1067 O O . ILE A 1 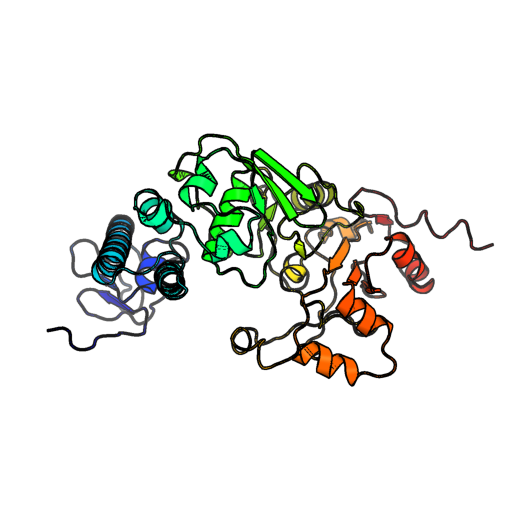133 ? -15.127 -0.602 1.648 1.00 73.06 133 ILE A O 1
ATOM 1071 N N . LEU A 1 134 ? -16.058 -1.233 3.571 1.00 77.50 134 LEU A N 1
ATOM 1072 C CA . LEU A 1 134 ? -15.198 -2.380 3.822 1.00 77.50 134 LEU A CA 1
ATOM 1073 C C . LEU A 1 134 ? -15.655 -3.520 2.917 1.00 77.50 134 LEU A C 1
ATOM 1075 O O . LEU A 1 134 ? -14.839 -4.086 2.204 1.00 77.50 134 LEU A O 1
ATOM 1079 N N . ASN A 1 135 ? -16.962 -3.777 2.873 1.00 80.06 135 ASN A N 1
ATOM 1080 C CA . ASN A 1 135 ? -17.574 -4.829 2.071 1.00 80.06 135 ASN A CA 1
ATOM 1081 C C . ASN A 1 135 ? -17.451 -4.582 0.560 1.00 80.06 135 ASN A C 1
ATOM 1083 O O . ASN A 1 135 ? -17.381 -5.541 -0.187 1.00 80.06 135 ASN A O 1
ATOM 1087 N N . GLU A 1 136 ? -17.305 -3.341 0.089 1.00 78.44 136 GLU A N 1
ATOM 1088 C CA . GLU A 1 136 ? -16.913 -3.046 -1.303 1.00 78.44 136 GLU A CA 1
ATOM 1089 C C . GLU A 1 136 ? -15.519 -3.595 -1.658 1.00 78.44 136 GLU A C 1
ATOM 1091 O O . GLU A 1 136 ? -15.208 -3.830 -2.827 1.00 78.44 136 GLU A O 1
ATOM 1096 N N . ASN A 1 137 ? -14.667 -3.780 -0.649 1.00 78.50 137 ASN A N 1
ATOM 1097 C CA . ASN A 1 137 ? -13.301 -4.283 -0.779 1.00 78.50 137 ASN A CA 1
ATOM 1098 C C . ASN A 1 137 ? -13.164 -5.749 -0.366 1.00 78.50 137 ASN A C 1
ATOM 1100 O O . ASN A 1 137 ? -12.071 -6.309 -0.474 1.00 78.50 137 ASN A O 1
ATOM 1104 N N . LEU A 1 138 ? -14.259 -6.362 0.082 1.00 81.38 138 LEU A N 1
ATOM 1105 C CA . LEU A 1 138 ? -14.354 -7.771 0.419 1.00 81.38 138 LEU A CA 1
ATOM 1106 C C . LEU A 1 138 ? -15.268 -8.466 -0.592 1.00 81.38 138 LEU A C 1
ATOM 1108 O O . LEU A 1 138 ? -16.245 -7.899 -1.062 1.00 81.38 138 LEU A O 1
ATOM 1112 N N . ASN A 1 139 ? -15.020 -9.737 -0.893 1.00 75.31 139 ASN A N 1
ATOM 1113 C CA . ASN A 1 139 ? -15.967 -10.518 -1.707 1.00 75.31 139 ASN A CA 1
ATOM 1114 C C . ASN A 1 139 ? -17.176 -11.034 -0.897 1.00 75.31 139 ASN A C 1
ATOM 1116 O O . ASN A 1 139 ? -17.889 -11.927 -1.353 1.00 75.31 139 ASN A O 1
ATOM 1120 N N . ILE A 1 140 ? -17.385 -10.520 0.318 1.00 79.12 140 ILE A N 1
ATOM 1121 C CA . ILE A 1 140 ? -18.418 -10.961 1.257 1.00 79.12 140 ILE A CA 1
ATOM 1122 C C . ILE A 1 140 ? -19.007 -9.767 2.011 1.00 79.12 140 ILE A C 1
ATOM 1124 O O . ILE A 1 140 ? -18.310 -8.799 2.308 1.00 79.12 140 ILE A O 1
ATOM 1128 N N . ASN A 1 141 ? -20.290 -9.864 2.362 1.00 82.19 141 ASN A N 1
ATOM 1129 C CA . ASN A 1 141 ? -20.941 -8.917 3.259 1.00 82.19 141 ASN A CA 1
ATOM 1130 C C . ASN A 1 141 ? -20.712 -9.376 4.705 1.00 82.19 141 ASN A C 1
ATOM 1132 O O . ASN A 1 141 ? -21.371 -10.312 5.157 1.00 82.19 141 ASN A O 1
ATOM 1136 N N . ILE A 1 142 ? -19.751 -8.771 5.404 1.00 82.94 142 ILE A N 1
ATOM 1137 C CA . ILE A 1 142 ? -19.368 -9.175 6.763 1.00 82.94 142 ILE A CA 1
ATOM 1138 C C . ILE A 1 142 ? -19.444 -7.991 7.729 1.00 82.94 142 ILE A C 1
ATOM 1140 O O . ILE A 1 142 ? -19.306 -6.829 7.333 1.00 82.94 142 ILE A O 1
ATOM 1144 N N . SER A 1 143 ? -19.704 -8.283 9.003 1.00 84.88 143 SER A N 1
ATOM 1145 C CA . SER A 1 143 ? -19.622 -7.287 10.068 1.00 84.88 143 SER A CA 1
ATOM 1146 C C . SER A 1 143 ? -18.168 -7.046 10.481 1.00 84.88 143 SER A C 1
ATOM 1148 O O . SER A 1 143 ? -17.290 -7.886 10.260 1.00 84.88 143 SER A O 1
ATOM 1150 N N . VAL A 1 144 ? -17.894 -5.908 11.121 1.00 81.38 144 VAL A N 1
ATOM 1151 C CA . VAL A 1 144 ? -16.553 -5.626 11.664 1.00 81.38 144 VAL A CA 1
ATOM 1152 C C . VAL A 1 144 ? -16.161 -6.685 12.697 1.00 81.38 144 VAL A C 1
ATOM 1154 O O . VAL A 1 144 ? -15.017 -7.128 12.720 1.00 81.38 144 VAL A O 1
ATOM 1157 N N . ARG A 1 145 ? -17.108 -7.150 13.518 1.00 84.50 145 ARG A N 1
ATOM 1158 C CA . ARG A 1 145 ? -16.888 -8.237 14.477 1.00 84.50 145 ARG A CA 1
ATOM 1159 C C . ARG A 1 145 ? -16.516 -9.536 13.765 1.00 84.50 145 ARG A C 1
ATOM 1161 O O . ARG A 1 145 ? -15.489 -10.140 14.072 1.00 84.50 145 ARG A O 1
ATOM 1168 N N . ASP A 1 146 ? -17.313 -9.951 12.791 1.00 85.06 146 ASP A N 1
ATOM 1169 C CA . ASP A 1 146 ? -17.103 -11.226 12.108 1.00 85.06 146 ASP A CA 1
ATOM 1170 C C . ASP A 1 146 ? -15.820 -11.218 11.272 1.00 85.06 146 ASP A C 1
ATOM 1172 O O . ASP A 1 146 ? -15.156 -12.253 11.183 1.00 85.06 146 ASP A O 1
ATOM 1176 N N . LEU A 1 147 ? -15.395 -10.060 10.748 1.00 85.06 147 LEU A N 1
ATOM 1177 C CA . LEU A 1 147 ? -14.107 -9.923 10.065 1.00 85.06 147 LEU A CA 1
ATOM 1178 C C . LEU A 1 147 ? -12.951 -10.427 10.938 1.00 85.06 147 LEU A C 1
ATOM 1180 O O . LEU A 1 147 ? -12.039 -11.069 10.418 1.00 85.06 147 LEU A O 1
ATOM 1184 N N . PHE A 1 148 ? -12.968 -10.168 12.246 1.00 82.81 148 PHE A N 1
ATOM 1185 C CA . PHE A 1 148 ? -11.886 -10.578 13.146 1.00 82.81 148 PHE A CA 1
ATOM 1186 C C . PHE A 1 148 ? -12.158 -11.900 13.863 1.00 82.81 148 PHE A C 1
ATOM 1188 O O . PHE A 1 148 ? -11.219 -12.670 14.050 1.00 82.81 148 PHE A O 1
ATOM 1195 N N . PHE A 1 149 ? -13.409 -12.200 14.217 1.00 83.88 149 PHE A N 1
ATOM 1196 C CA . PHE A 1 149 ? -13.720 -13.300 15.138 1.00 83.88 149 PHE A CA 1
ATOM 1197 C C . PHE A 1 149 ? -14.406 -14.519 14.504 1.00 83.88 149 PHE A C 1
ATOM 1199 O O . PHE A 1 149 ? -14.503 -15.549 15.165 1.00 83.88 149 PHE A O 1
ATOM 1206 N N . SER A 1 150 ? -14.860 -14.460 13.245 1.00 80.50 150 SER A N 1
ATOM 1207 C CA . SER A 1 150 ? -15.586 -15.586 12.619 1.00 80.50 150 SER A CA 1
ATOM 1208 C C . SER A 1 150 ? -14.708 -16.796 12.278 1.00 80.50 150 SER A C 1
ATOM 1210 O O . SER A 1 150 ? -15.229 -17.872 11.993 1.00 80.50 150 SER A O 1
ATOM 1212 N N . GLY A 1 151 ? -13.381 -16.625 12.251 1.00 77.75 151 GLY A N 1
ATOM 1213 C CA . GLY A 1 151 ? -12.445 -17.650 11.780 1.00 77.75 151 GLY A CA 1
ATOM 1214 C C . GLY A 1 151 ? -12.543 -17.949 10.277 1.00 77.75 151 GLY A C 1
ATOM 1215 O O . GLY A 1 151 ? -11.868 -18.857 9.802 1.00 77.75 151 GLY A O 1
ATOM 1216 N N . GLN A 1 152 ? -13.353 -17.199 9.523 1.00 82.88 152 GLN A N 1
ATOM 1217 C CA . GLN A 1 152 ? -13.530 -17.405 8.088 1.00 82.88 152 GLN A CA 1
ATOM 1218 C C . GLN A 1 152 ? -12.395 -16.778 7.275 1.00 82.88 152 GLN A C 1
ATOM 1220 O O . GLN A 1 152 ? -11.873 -15.707 7.608 1.00 82.88 152 GLN A O 1
ATOM 1225 N N . ASP A 1 153 ? -12.053 -17.446 6.174 1.00 85.81 153 ASP A N 1
ATOM 1226 C CA . ASP A 1 153 ? -11.177 -16.891 5.151 1.00 85.81 153 ASP A CA 1
ATOM 1227 C C . ASP A 1 153 ? -11.868 -15.704 4.473 1.00 85.81 153 ASP A C 1
ATOM 1229 O O . ASP A 1 153 ? -13.041 -15.783 4.100 1.00 85.81 153 ASP A O 1
ATOM 1233 N N . VAL A 1 154 ? -11.123 -14.624 4.248 1.00 87.06 154 VAL A N 1
ATOM 1234 C CA . VAL A 1 154 ? -11.641 -13.433 3.564 1.00 87.06 154 VAL A CA 1
ATOM 1235 C C . VAL A 1 154 ? -10.785 -13.100 2.354 1.00 87.06 154 VAL A C 1
ATOM 1237 O O . VAL A 1 154 ? -9.560 -13.144 2.426 1.00 87.06 154 VAL A O 1
ATOM 1240 N N . ILE A 1 1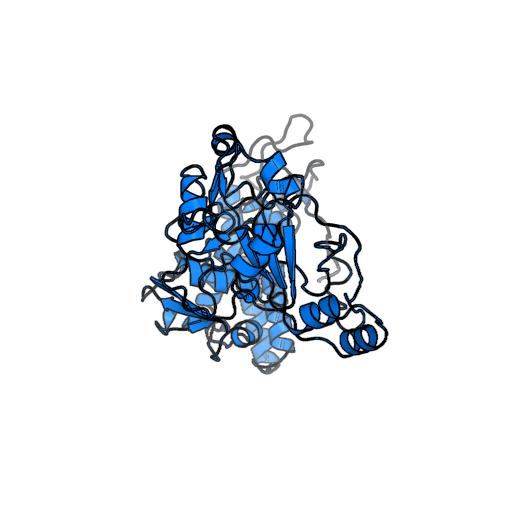55 ? -11.432 -12.775 1.235 1.00 85.56 155 ILE A N 1
ATOM 1241 C CA . ILE A 1 155 ? -10.756 -12.226 0.058 1.00 85.56 155 ILE A CA 1
ATOM 1242 C C . ILE A 1 155 ? -10.888 -10.713 0.110 1.00 85.56 155 ILE A C 1
ATOM 1244 O O . ILE A 1 155 ? -12.007 -10.202 0.176 1.00 85.56 155 ILE A O 1
ATOM 1248 N N . ILE A 1 156 ? -9.750 -10.029 0.064 1.00 86.44 156 ILE A N 1
ATOM 1249 C CA . ILE A 1 156 ? -9.645 -8.579 0.145 1.00 86.44 156 ILE A CA 1
ATOM 1250 C C . ILE A 1 156 ? -9.002 -8.009 -1.121 1.00 86.44 156 ILE A C 1
ATOM 1252 O O . ILE A 1 156 ? -8.129 -8.635 -1.726 1.00 86.44 156 ILE A O 1
ATOM 1256 N N . LYS A 1 157 ? -9.391 -6.787 -1.486 1.00 85.50 157 LYS A N 1
ATOM 1257 C CA . LYS A 1 157 ? -8.672 -5.938 -2.445 1.00 85.50 157 LYS A CA 1
ATOM 1258 C C . LYS A 1 157 ? -7.905 -4.871 -1.659 1.00 85.50 157 LYS A C 1
ATOM 1260 O O . LYS A 1 157 ? -8.506 -3.876 -1.255 1.00 85.50 157 LYS A O 1
ATOM 1265 N N . PRO A 1 158 ? -6.615 -5.101 -1.360 1.00 76.69 158 PRO A N 1
ATOM 1266 C CA . PRO A 1 158 ? -5.908 -4.328 -0.344 1.00 76.69 158 PRO A CA 1
ATOM 1267 C C . PRO A 1 158 ? -5.561 -2.906 -0.806 1.00 76.69 158 PRO A C 1
ATOM 1269 O O . PRO A 1 158 ? -5.668 -1.977 -0.002 1.00 76.69 158 PRO A O 1
ATOM 1272 N N . ASN A 1 159 ? -5.227 -2.703 -2.090 1.00 73.06 159 ASN A N 1
ATOM 1273 C CA . ASN A 1 159 ? -4.998 -1.363 -2.621 1.00 73.06 159 ASN A CA 1
ATOM 1274 C C . ASN A 1 159 ? -6.262 -0.807 -3.272 1.00 73.06 159 ASN A C 1
ATOM 1276 O O . ASN A 1 159 ? -6.451 -0.883 -4.488 1.00 73.06 159 ASN A O 1
ATOM 1280 N N . ASN A 1 160 ? -7.117 -0.189 -2.464 1.00 64.81 160 ASN A N 1
ATOM 1281 C CA . ASN A 1 160 ? -8.148 0.682 -2.997 1.00 64.81 160 ASN A CA 1
ATOM 1282 C C . ASN A 1 160 ? -7.912 2.118 -2.518 1.00 64.81 160 ASN A C 1
ATOM 1284 O O . ASN A 1 160 ? -8.093 2.459 -1.348 1.00 64.81 160 ASN A O 1
ATOM 1288 N N . LYS A 1 161 ? -7.546 2.989 -3.468 1.00 63.72 161 LYS A N 1
ATOM 1289 C CA . LYS A 1 161 ? -7.362 4.438 -3.270 1.00 63.72 161 LYS A CA 1
ATOM 1290 C C . LYS A 1 161 ? -8.610 5.138 -2.704 1.00 63.72 161 LYS A C 1
ATOM 1292 O O . LYS A 1 161 ? -8.515 6.284 -2.271 1.00 63.72 161 LYS A O 1
ATOM 1297 N N . LYS A 1 162 ? -9.769 4.467 -2.708 1.00 64.31 162 LYS A N 1
ATOM 1298 C CA . LYS A 1 162 ? -11.044 4.929 -2.136 1.00 64.31 162 LYS A CA 1
ATOM 1299 C C . LYS A 1 162 ? -11.241 4.539 -0.665 1.00 64.31 162 LYS A C 1
ATOM 1301 O O . LYS A 1 162 ? -12.241 4.936 -0.078 1.00 64.31 162 LYS A O 1
ATOM 1306 N N . LEU A 1 163 ? -10.324 3.780 -0.058 1.00 71.50 163 LEU A N 1
ATOM 1307 C CA . LEU A 1 163 ? -10.411 3.422 1.358 1.00 71.50 163 LEU A CA 1
ATOM 1308 C C . LEU A 1 163 ? -10.182 4.653 2.233 1.00 71.50 163 LEU A C 1
ATOM 1310 O O . LEU A 1 163 ? -9.126 5.290 2.150 1.00 71.50 163 LEU A O 1
ATOM 1314 N N . ASN A 1 164 ? -11.139 4.937 3.117 1.00 70.62 164 ASN A N 1
ATOM 1315 C CA . ASN A 1 164 ? -10.889 5.838 4.236 1.00 70.62 164 ASN A CA 1
ATOM 1316 C C . ASN A 1 164 ? -9.842 5.221 5.187 1.00 70.62 164 ASN A C 1
ATOM 1318 O O . ASN A 1 164 ? -9.586 4.011 5.172 1.00 70.62 164 ASN A O 1
ATOM 1322 N N . SER A 1 165 ? -9.204 6.070 5.991 1.00 70.75 165 SER A N 1
ATOM 1323 C CA . SER A 1 165 ? -8.120 5.694 6.915 1.00 70.75 165 SER A CA 1
ATOM 1324 C C . SER A 1 165 ? -8.491 4.533 7.833 1.00 70.75 165 SER A C 1
ATOM 1326 O O . SER A 1 165 ? -7.683 3.655 8.111 1.00 70.75 165 SER A O 1
ATOM 1328 N N . VAL A 1 166 ? -9.744 4.493 8.253 1.00 72.56 166 VAL A N 1
ATOM 1329 C CA . VAL A 1 166 ? -10.260 3.516 9.204 1.00 72.56 166 VAL A CA 1
ATOM 1330 C C . VAL A 1 166 ? -10.445 2.158 8.568 1.00 72.56 166 VAL A C 1
ATOM 1332 O O . VAL A 1 166 ? -9.977 1.159 9.103 1.00 72.56 166 VAL A O 1
ATOM 1335 N N . THR A 1 167 ? -11.068 2.113 7.395 1.00 76.94 167 THR A N 1
ATOM 1336 C CA . THR A 1 167 ? -11.215 0.865 6.643 1.00 76.94 167 THR A CA 1
ATOM 1337 C C . THR A 1 167 ? -9.831 0.302 6.316 1.00 76.94 167 THR A C 1
ATOM 1339 O O . THR A 1 167 ? -9.601 -0.896 6.458 1.00 76.94 167 THR A O 1
ATOM 1342 N N . ARG A 1 168 ? -8.869 1.172 5.980 1.00 79.06 168 ARG A N 1
ATOM 1343 C CA . ARG A 1 168 ? -7.463 0.786 5.806 1.00 79.06 168 ARG A CA 1
ATOM 1344 C C . ARG A 1 168 ? -6.848 0.233 7.097 1.00 79.06 168 ARG A C 1
ATOM 1346 O O . ARG A 1 168 ? -6.219 -0.817 7.046 1.00 79.06 168 ARG A O 1
ATOM 1353 N N . SER A 1 169 ? -7.078 0.881 8.240 1.00 76.81 169 SER A N 1
ATOM 1354 C CA . SER A 1 169 ? -6.627 0.426 9.565 1.00 76.81 169 SER A CA 1
ATOM 1355 C C . SER A 1 169 ? -7.150 -0.966 9.921 1.00 76.81 169 SER A C 1
ATOM 1357 O O . SER A 1 169 ? -6.386 -1.829 10.359 1.00 76.81 169 SER A O 1
ATOM 1359 N N . LEU A 1 170 ? -8.436 -1.223 9.659 1.00 80.38 170 LEU A N 1
ATOM 1360 C CA . LEU A 1 170 ? -9.057 -2.533 9.859 1.00 80.38 170 LEU A CA 1
ATOM 1361 C C . LEU A 1 170 ? -8.411 -3.598 8.972 1.00 80.38 170 LEU A C 1
ATOM 1363 O O . LEU A 1 170 ? -8.028 -4.657 9.465 1.00 80.38 170 LEU A O 1
ATOM 1367 N N . LEU A 1 171 ? -8.243 -3.308 7.680 1.00 84.00 171 LEU A N 1
ATOM 1368 C CA . LEU A 1 171 ? -7.625 -4.239 6.735 1.00 84.00 171 LEU A CA 1
ATOM 1369 C C . LEU A 1 171 ? -6.166 -4.537 7.103 1.00 84.00 171 LEU A C 1
ATOM 1371 O O . LEU A 1 171 ? -5.765 -5.696 7.110 1.00 84.00 171 LEU A O 1
ATOM 1375 N N . TYR A 1 172 ? -5.384 -3.523 7.479 1.00 83.19 172 TYR A N 1
ATOM 1376 C CA . TYR A 1 172 ? -3.983 -3.693 7.878 1.00 83.19 172 TYR A CA 1
ATOM 1377 C C . TYR A 1 172 ? -3.870 -4.450 9.202 1.00 83.19 172 TYR A C 1
ATOM 1379 O O . TYR A 1 172 ? -3.021 -5.324 9.338 1.00 83.19 172 TYR A O 1
ATOM 1387 N N . SER A 1 173 ? -4.769 -4.184 10.154 1.00 81.12 173 SER A N 1
ATOM 1388 C CA . SER A 1 173 ? -4.861 -4.968 11.389 1.00 81.12 173 SER A CA 1
ATOM 1389 C C . SER A 1 173 ? -5.185 -6.430 11.083 1.00 81.12 173 SER A C 1
ATOM 1391 O O . SER A 1 173 ? -4.578 -7.327 11.659 1.00 81.12 173 SER A O 1
ATOM 1393 N N . LYS A 1 174 ? -6.102 -6.688 10.142 1.00 84.25 174 LYS A N 1
ATOM 1394 C CA . LYS A 1 174 ? -6.453 -8.047 9.717 1.00 84.25 174 LYS A CA 1
ATOM 1395 C C . LYS A 1 174 ? -5.279 -8.760 9.040 1.00 84.25 174 LYS A C 1
ATOM 1397 O O . LYS A 1 174 ? -5.088 -9.944 9.296 1.00 84.25 174 LYS A O 1
ATOM 1402 N N . LEU A 1 175 ? -4.495 -8.052 8.228 1.00 87.06 175 LEU A N 1
ATOM 1403 C CA . LEU A 1 175 ? -3.274 -8.565 7.598 1.00 87.06 175 LEU A CA 1
ATOM 1404 C C . LEU A 1 175 ? -2.180 -8.882 8.621 1.00 87.06 175 LEU A C 1
ATOM 1406 O O . LEU A 1 175 ? -1.582 -9.950 8.562 1.00 87.06 175 LEU A O 1
ATOM 1410 N N . ASN A 1 176 ? -1.974 -8.003 9.601 1.00 82.06 176 ASN A N 1
ATOM 1411 C CA . ASN A 1 176 ? -0.988 -8.209 10.664 1.00 82.06 176 ASN A CA 1
ATOM 1412 C C . ASN A 1 176 ? -1.338 -9.397 11.581 1.00 82.06 176 ASN A C 1
ATOM 1414 O O . ASN A 1 176 ? -0.471 -9.977 12.223 1.00 82.06 176 ASN A O 1
ATOM 1418 N N . LEU A 1 177 ? -2.625 -9.746 11.657 1.00 82.00 177 LEU A N 1
ATOM 1419 C CA . LEU A 1 177 ? -3.161 -10.871 12.431 1.00 82.00 177 LEU A CA 1
ATOM 1420 C C . LEU A 1 177 ? -3.413 -12.118 11.568 1.00 82.00 177 LEU A C 1
ATOM 1422 O O . LEU A 1 177 ? -4.067 -13.063 12.019 1.00 82.00 177 LEU A O 1
ATOM 1426 N N . ALA A 1 178 ? -2.966 -12.109 10.312 1.00 87.00 178 ALA A N 1
ATOM 1427 C CA . ALA A 1 178 ? -3.126 -13.232 9.406 1.00 87.00 178 ALA A CA 1
ATOM 1428 C C . ALA A 1 178 ? -2.200 -14.385 9.802 1.00 87.00 178 ALA A C 1
ATOM 1430 O O . ALA A 1 178 ? -1.039 -14.179 10.143 1.00 87.00 178 ALA A O 1
ATOM 1431 N N . HIS A 1 179 ? -2.717 -15.608 9.716 1.00 87.94 179 HIS A N 1
ATOM 1432 C CA . HIS A 1 179 ? -1.897 -16.812 9.798 1.00 87.94 179 HIS A CA 1
ATOM 1433 C C . HIS A 1 179 ? -1.209 -17.079 8.466 1.00 87.94 179 HIS A C 1
ATOM 1435 O O . HIS A 1 179 ? -0.062 -17.506 8.437 1.00 87.94 179 HIS A O 1
ATOM 1441 N N . GLU A 1 180 ? -1.946 -16.850 7.378 1.00 92.25 180 GLU A N 1
ATOM 1442 C CA . GLU A 1 180 ? -1.479 -17.081 6.019 1.00 92.25 180 GLU A CA 1
ATOM 1443 C C . GLU A 1 180 ? -2.090 -16.029 5.080 1.00 92.25 180 GLU A C 1
ATOM 1445 O O . GLU A 1 180 ? -3.292 -15.740 5.153 1.00 92.25 180 GLU A O 1
ATOM 1450 N N . ILE A 1 181 ? -1.272 -15.470 4.190 1.00 94.38 181 ILE A N 1
ATOM 1451 C CA . ILE A 1 181 ? -1.645 -14.477 3.179 1.00 94.38 181 ILE A CA 1
ATOM 1452 C C . ILE A 1 181 ? -1.362 -15.059 1.790 1.00 94.38 181 ILE A C 1
ATOM 1454 O O . ILE A 1 181 ? -0.215 -15.322 1.425 1.00 94.38 181 ILE A O 1
ATOM 1458 N N . HIS A 1 182 ? -2.412 -15.252 0.990 1.00 95.56 182 HIS A N 1
ATOM 1459 C CA . HIS A 1 182 ? -2.317 -15.757 -0.387 1.00 95.56 182 HIS A CA 1
ATOM 1460 C C . HIS A 1 182 ? -2.675 -14.658 -1.378 1.00 95.56 182 HIS A C 1
ATOM 1462 O O . HIS A 1 182 ? -3.824 -14.225 -1.423 1.00 95.56 182 HIS A O 1
ATOM 1468 N N . ALA A 1 183 ? -1.716 -14.234 -2.192 1.00 95.25 183 ALA A N 1
ATOM 1469 C CA . ALA A 1 183 ? -1.918 -13.250 -3.247 1.00 95.25 183 ALA A CA 1
ATOM 1470 C C . ALA A 1 183 ? -2.181 -13.928 -4.601 1.00 95.25 183 ALA A C 1
ATOM 1472 O O . ALA A 1 183 ? -1.511 -14.899 -4.95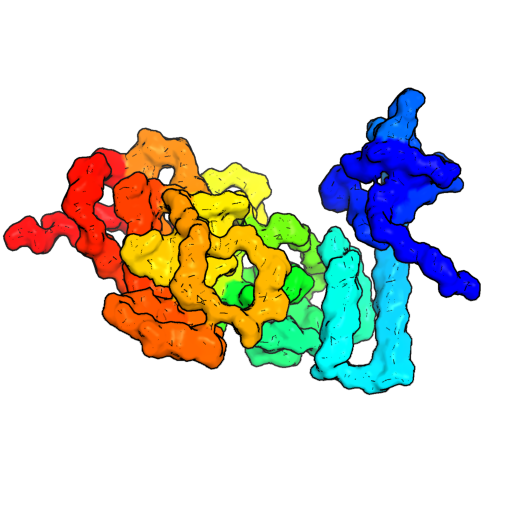6 1.00 95.25 183 ALA A O 1
ATOM 1473 N N . PHE A 1 184 ? -3.131 -13.386 -5.360 1.00 93.62 184 PHE A N 1
ATOM 1474 C CA . PHE A 1 184 ? -3.466 -13.753 -6.740 1.00 93.62 184 PHE A CA 1
ATOM 1475 C C . PHE A 1 184 ? -3.863 -12.482 -7.512 1.00 93.62 184 PHE A C 1
ATOM 1477 O O . PHE A 1 184 ? -3.983 -11.419 -6.912 1.00 93.62 184 PHE A O 1
ATOM 1484 N N . ASP A 1 185 ? -4.034 -12.542 -8.837 1.00 86.75 185 ASP A N 1
ATOM 1485 C CA . ASP A 1 185 ? -4.166 -11.321 -9.663 1.00 86.75 185 ASP A CA 1
ATOM 1486 C C . ASP A 1 185 ? -5.291 -10.368 -9.221 1.00 86.75 185 ASP A C 1
ATOM 1488 O O . ASP A 1 185 ? -5.125 -9.149 -9.279 1.00 86.75 185 ASP A O 1
ATOM 1492 N N . ASP A 1 186 ? -6.411 -10.922 -8.752 1.00 83.00 186 ASP A N 1
ATOM 1493 C CA . ASP A 1 186 ? -7.630 -10.167 -8.447 1.00 83.00 186 ASP A CA 1
ATOM 1494 C C . ASP A 1 186 ? -7.827 -9.860 -6.952 1.00 83.00 186 ASP A C 1
ATOM 1496 O O . ASP A 1 186 ? -8.861 -9.300 -6.565 1.00 83.00 186 ASP A O 1
ATOM 1500 N N . GLY A 1 187 ? -6.865 -10.218 -6.095 1.00 89.94 187 GLY A N 1
ATOM 1501 C CA . GLY A 1 187 ? -6.946 -9.929 -4.667 1.00 89.94 187 GLY A CA 1
ATOM 1502 C C . GLY A 1 187 ? -6.065 -10.800 -3.781 1.00 89.94 187 GLY A C 1
ATOM 1503 O O . GLY A 1 187 ? -5.129 -11.470 -4.213 1.00 89.94 187 GLY A O 1
ATOM 1504 N N . VAL A 1 188 ? -6.371 -10.753 -2.488 1.00 92.06 188 VAL A N 1
ATOM 1505 C CA . VAL A 1 188 ? -5.598 -11.419 -1.442 1.00 92.06 188 VAL A CA 1
ATOM 1506 C C . VAL A 1 188 ? -6.538 -12.192 -0.539 1.00 92.06 188 VAL A C 1
ATOM 1508 O O . VAL A 1 188 ? -7.468 -11.627 0.028 1.00 92.06 188 VAL A O 1
ATOM 1511 N N . LYS A 1 189 ? -6.294 -13.490 -0.383 1.00 93.81 189 LYS A N 1
ATOM 1512 C CA . LYS A 1 189 ? -7.009 -14.344 0.558 1.00 93.81 189 LYS A CA 1
ATOM 1513 C C . LYS A 1 189 ? -6.246 -14.393 1.879 1.00 93.81 189 LYS A C 1
ATOM 1515 O O . LYS A 1 189 ? -5.085 -14.791 1.915 1.00 93.81 189 LYS A O 1
ATOM 1520 N N . ILE A 1 190 ? -6.917 -14.008 2.959 1.00 90.94 190 ILE A N 1
ATOM 1521 C CA . ILE A 1 190 ? -6.375 -14.001 4.317 1.00 90.94 190 ILE A CA 1
ATOM 1522 C C . ILE A 1 190 ? -6.970 -15.166 5.094 1.00 90.94 190 ILE A C 1
ATOM 1524 O O . ILE A 1 190 ? -8.194 -15.249 5.230 1.00 90.94 190 ILE A O 1
ATOM 1528 N N . LYS A 1 191 ? -6.102 -16.006 5.661 1.00 88.38 191 LYS A N 1
ATOM 1529 C CA . LYS A 1 191 ? -6.489 -17.027 6.636 1.00 88.38 191 LYS A CA 1
ATOM 1530 C C . LYS A 1 191 ? -6.229 -16.526 8.058 1.00 88.38 191 LYS A C 1
ATOM 1532 O O . LYS A 1 191 ? -5.110 -16.097 8.345 1.00 88.38 191 LYS A O 1
ATOM 1537 N N . PRO A 1 192 ? -7.222 -16.540 8.959 1.00 80.06 192 PRO A N 1
ATOM 1538 C CA . PRO A 1 192 ? -7.053 -16.040 10.322 1.00 80.06 192 PRO A CA 1
ATOM 1539 C C . PRO A 1 192 ? -6.262 -17.002 11.225 1.00 80.06 192 PRO A C 1
ATOM 1541 O O . PRO A 1 192 ? -6.313 -18.213 11.044 1.00 80.06 192 PRO A O 1
ATOM 1544 N N . ILE A 1 193 ? -5.604 -16.456 12.258 1.00 74.12 193 ILE A N 1
ATOM 1545 C CA . ILE A 1 193 ? -4.912 -17.217 13.328 1.00 74.12 193 ILE A CA 1
ATOM 1546 C C . ILE A 1 193 ? -5.894 -17.972 14.256 1.00 74.12 193 ILE A C 1
ATOM 1548 O O . ILE A 1 193 ? -5.486 -18.835 15.028 1.00 74.12 193 ILE A O 1
ATOM 1552 N N . GLY A 1 194 ? -7.203 -17.720 14.152 1.00 67.94 194 GLY A N 1
ATOM 1553 C CA . GLY A 1 194 ? -8.236 -18.317 15.004 1.00 67.94 194 GLY A CA 1
ATOM 1554 C C . GLY A 1 194 ? -8.862 -17.273 15.927 1.00 67.94 194 GLY A C 1
ATOM 1555 O O . GLY A 1 194 ? -9.179 -16.175 15.472 1.00 67.94 194 GLY A O 1
ATOM 1556 N N . ILE A 1 195 ? -9.062 -17.604 17.209 1.00 65.62 195 ILE A N 1
ATOM 1557 C CA . ILE A 1 195 ? -9.629 -16.673 18.201 1.00 65.62 195 ILE A CA 1
ATOM 1558 C C . ILE A 1 195 ? -8.574 -15.623 18.559 1.00 65.62 195 ILE A C 1
ATOM 1560 O O . ILE A 1 195 ? -7.543 -15.937 19.150 1.00 65.62 195 ILE A O 1
ATOM 1564 N N . ILE A 1 196 ? -8.853 -14.372 18.207 1.00 68.44 196 ILE A N 1
ATOM 1565 C CA . ILE A 1 196 ? -7.989 -13.223 18.475 1.00 68.44 196 ILE A CA 1
ATOM 1566 C C . ILE A 1 196 ? -8.464 -12.531 19.758 1.00 68.44 196 ILE A C 1
ATOM 1568 O O . ILE A 1 196 ? -9.663 -12.352 19.956 1.00 68.44 196 ILE A O 1
ATOM 1572 N N . ASP A 1 197 ? -7.541 -12.114 20.627 1.00 67.25 197 ASP A N 1
ATOM 1573 C CA . ASP A 1 197 ? -7.874 -11.195 21.721 1.00 67.25 197 ASP A CA 1
ATOM 1574 C C . ASP A 1 197 ? -8.123 -9.795 21.138 1.00 67.25 197 ASP A C 1
ATOM 1576 O O . ASP A 1 197 ? -7.287 -9.250 20.409 1.00 67.25 197 ASP A O 1
ATOM 1580 N N . LYS A 1 198 ? -9.270 -9.194 21.481 1.00 67.38 198 LYS A N 1
ATOM 1581 C CA . LYS A 1 198 ? -9.650 -7.835 21.072 1.00 67.38 198 LYS A CA 1
ATOM 1582 C C . LYS A 1 198 ? -8.587 -6.779 21.400 1.00 67.38 198 LYS A C 1
ATOM 1584 O O . LYS A 1 198 ? -8.525 -5.770 20.710 1.00 67.38 198 LYS A O 1
ATOM 1589 N N . ASN A 1 199 ? -7.731 -7.022 22.395 1.00 62.50 199 ASN A N 1
ATOM 1590 C CA . ASN A 1 199 ? -6.632 -6.130 22.780 1.00 62.50 199 ASN A CA 1
ATOM 1591 C C . ASN A 1 199 ? -5.433 -6.156 21.812 1.00 62.50 199 ASN A C 1
ATOM 1593 O O . ASN A 1 199 ? -4.556 -5.297 21.898 1.00 62.50 199 ASN A O 1
ATOM 1597 N N . ILE A 1 200 ? -5.361 -7.147 20.918 1.00 60.50 200 ILE A N 1
ATOM 1598 C CA . ILE A 1 200 ? -4.294 -7.279 19.911 1.00 60.50 200 ILE A CA 1
ATOM 1599 C C . ILE A 1 200 ? -4.705 -6.578 18.606 1.00 60.50 200 ILE A C 1
ATOM 1601 O O . ILE A 1 200 ? -3.859 -6.138 17.825 1.00 60.50 200 ILE A O 1
ATOM 1605 N N . ILE A 1 201 ? -6.011 -6.429 18.381 1.00 62.78 201 ILE A N 1
ATOM 1606 C CA . ILE A 1 201 ? -6.559 -5.736 17.220 1.00 62.78 201 ILE A CA 1
ATOM 1607 C C . ILE A 1 201 ? -6.273 -4.233 17.378 1.00 62.78 201 ILE A C 1
ATOM 1609 O O . ILE A 1 201 ? -6.601 -3.647 18.404 1.00 62.78 201 ILE A O 1
ATOM 1613 N N . CYS A 1 202 ? -5.675 -3.615 16.352 1.00 59.62 202 CYS A N 1
ATOM 1614 C CA . CYS A 1 202 ? -5.514 -2.156 16.207 1.00 59.62 202 CYS A CA 1
ATOM 1615 C C . CYS A 1 202 ? -4.313 -1.467 16.883 1.00 59.62 202 CYS A C 1
ATOM 1617 O O . CYS A 1 202 ? -4.408 -0.295 17.235 1.00 59.62 202 CYS A O 1
ATOM 1619 N N . LYS A 1 203 ? -3.141 -2.114 16.947 1.00 56.25 203 LYS A N 1
ATOM 1620 C CA . LYS A 1 203 ? -1.865 -1.406 17.212 1.00 56.25 203 LYS A CA 1
ATOM 1621 C C . LYS A 1 203 ? -1.253 -0.689 15.992 1.00 56.25 203 LYS A C 1
ATOM 1623 O O . LYS A 1 203 ? -0.134 -0.201 16.088 1.00 56.25 203 LYS A O 1
ATOM 1628 N N . VAL A 1 204 ? -1.934 -0.655 14.844 1.00 54.00 204 VAL A N 1
ATOM 1629 C CA . VAL A 1 204 ? -1.412 0.019 13.642 1.00 54.00 204 VAL A CA 1
ATOM 1630 C C . VAL A 1 204 ? -1.692 1.515 13.762 1.00 54.00 204 VAL A C 1
ATOM 1632 O O . VAL A 1 204 ? -2.853 1.934 13.760 1.00 54.00 204 VAL A O 1
ATOM 1635 N N . GLU A 1 205 ? -0.634 2.306 13.911 1.00 54.72 205 GLU A N 1
ATOM 1636 C CA . GLU A 1 205 ? -0.733 3.758 14.042 1.00 54.72 205 GLU A CA 1
ATOM 1637 C C . GLU A 1 205 ? -1.000 4.414 12.681 1.00 54.72 205 GLU A C 1
ATOM 1639 O O . GLU A 1 205 ? -0.626 3.890 11.632 1.00 54.72 205 GLU A O 1
ATOM 1644 N N . ASP A 1 206 ? -1.638 5.589 12.687 1.00 53.00 206 ASP A N 1
ATOM 1645 C CA . ASP A 1 206 ? -1.973 6.326 11.457 1.00 53.00 206 ASP A CA 1
ATOM 1646 C C . ASP A 1 206 ? -0.718 6.707 10.640 1.00 53.00 206 ASP A C 1
ATOM 1648 O O . ASP A 1 206 ? -0.741 6.765 9.410 1.00 53.00 206 ASP A O 1
ATOM 1652 N N . GLU A 1 207 ? 0.422 6.868 11.320 1.00 53.53 207 GLU A N 1
ATOM 1653 C CA . GLU A 1 207 ? 1.723 7.158 10.704 1.00 53.53 207 GLU A CA 1
ATOM 1654 C C . GLU A 1 207 ? 2.339 5.974 9.936 1.00 53.53 207 GLU A C 1
ATOM 1656 O O . GLU A 1 207 ? 3.256 6.175 9.130 1.00 53.53 207 GLU A O 1
ATOM 1661 N N . ASP A 1 208 ? 1.833 4.753 10.140 1.00 56.31 208 ASP A N 1
ATOM 1662 C CA . ASP A 1 208 ? 2.317 3.537 9.477 1.00 56.31 208 ASP A CA 1
ATOM 1663 C C . ASP A 1 208 ? 1.663 3.295 8.109 1.00 56.31 208 ASP A C 1
ATOM 1665 O O . ASP A 1 208 ? 2.108 2.433 7.330 1.00 56.31 208 ASP A O 1
ATOM 1669 N N . PHE A 1 209 ? 0.594 4.032 7.788 1.00 62.44 209 PHE A N 1
ATOM 1670 C CA . PHE A 1 209 ? -0.117 3.861 6.528 1.00 62.44 209 PHE A CA 1
ATOM 1671 C C . PHE A 1 209 ? 0.728 4.363 5.354 1.00 62.44 209 PHE A C 1
ATOM 1673 O O . PHE A 1 209 ? 1.185 5.502 5.312 1.00 62.44 209 PHE A O 1
ATOM 1680 N N . GLY A 1 210 ? 0.943 3.483 4.372 1.00 66.12 210 GLY A N 1
ATOM 1681 C CA . GLY A 1 210 ? 1.858 3.744 3.253 1.00 66.12 210 GLY A CA 1
ATOM 1682 C C . GLY A 1 210 ? 3.333 3.483 3.573 1.00 66.12 210 GLY A C 1
ATOM 1683 O O . GLY A 1 210 ? 4.189 3.756 2.739 1.00 66.12 210 GLY A O 1
ATOM 1684 N N . ARG A 1 211 ? 3.630 2.957 4.767 1.00 77.56 211 ARG A N 1
ATOM 1685 C CA . ARG A 1 211 ? 4.969 2.524 5.189 1.00 77.56 211 ARG A CA 1
ATOM 1686 C C . ARG A 1 211 ? 5.031 1.048 5.546 1.00 77.56 211 ARG A C 1
ATOM 1688 O O . ARG A 1 211 ? 6.106 0.475 5.527 1.00 77.56 211 ARG A O 1
ATOM 1695 N N . SER A 1 212 ? 3.907 0.419 5.861 1.00 85.38 212 SER A N 1
ATOM 1696 C CA . SER A 1 212 ? 3.878 -1.015 6.155 1.00 85.38 212 SER A CA 1
ATOM 1697 C C . SER A 1 212 ? 3.742 -1.836 4.875 1.00 85.38 212 SER A C 1
ATOM 1699 O O . SER A 1 212 ? 2.857 -1.560 4.062 1.00 85.38 212 SER A O 1
ATOM 1701 N N . LEU A 1 213 ? 4.593 -2.848 4.731 1.00 89.88 213 LEU A N 1
ATOM 1702 C CA . LEU A 1 213 ? 4.519 -3.902 3.722 1.00 89.88 213 LEU A CA 1
ATOM 1703 C C . LEU A 1 213 ? 4.317 -5.248 4.417 1.00 89.88 213 LEU A C 1
ATOM 1705 O O . LEU A 1 213 ? 4.913 -5.490 5.467 1.00 89.88 213 LEU A O 1
ATOM 1709 N N . PHE A 1 214 ? 3.511 -6.121 3.816 1.00 91.94 214 PHE A N 1
ATOM 1710 C CA . PHE A 1 214 ? 3.237 -7.457 4.348 1.00 91.94 214 PHE A CA 1
ATOM 1711 C C . PHE A 1 214 ? 3.704 -8.522 3.360 1.00 91.94 214 PHE A C 1
ATOM 1713 O O . PHE A 1 214 ? 3.406 -8.456 2.166 1.00 91.94 214 PHE A O 1
ATOM 1720 N N . SER A 1 215 ? 4.422 -9.516 3.866 1.00 94.56 215 SER A N 1
ATOM 1721 C CA . SER A 1 215 ? 4.878 -10.662 3.087 1.00 94.56 215 SER A CA 1
ATOM 1722 C C . SER A 1 215 ? 3.718 -11.609 2.793 1.00 94.56 215 SER A C 1
ATOM 1724 O O . SER A 1 215 ? 2.989 -12.003 3.705 1.00 94.56 215 SER A O 1
ATOM 1726 N N . ALA A 1 216 ? 3.550 -11.990 1.528 1.00 95.75 216 ALA A N 1
ATOM 1727 C CA . ALA A 1 216 ? 2.667 -13.083 1.147 1.00 95.75 216 ALA A CA 1
ATOM 1728 C C . ALA A 1 216 ? 3.353 -14.439 1.356 1.00 95.75 216 ALA A C 1
ATOM 1730 O O . ALA A 1 216 ? 4.468 -14.661 0.878 1.00 95.75 216 ALA A O 1
ATOM 1731 N N . ASP A 1 217 ? 2.638 -15.380 1.967 1.00 95.38 217 ASP A N 1
ATOM 1732 C CA . ASP A 1 217 ? 3.065 -16.777 2.074 1.00 95.38 217 ASP A CA 1
ATOM 1733 C C . ASP A 1 217 ? 2.969 -17.501 0.726 1.00 95.38 217 ASP A C 1
ATOM 1735 O O . ASP A 1 217 ? 3.781 -18.375 0.419 1.00 95.38 217 ASP A O 1
ATOM 1739 N N . LYS A 1 218 ? 1.988 -17.120 -0.106 1.00 95.31 218 LYS A N 1
ATOM 1740 C CA . LYS A 1 218 ? 1.837 -17.611 -1.484 1.00 95.31 218 LYS A CA 1
ATOM 1741 C C . LYS A 1 218 ? 1.634 -16.463 -2.459 1.00 95.31 218 LYS A C 1
ATOM 1743 O O . LYS A 1 218 ? 0.775 -15.610 -2.244 1.00 95.31 218 LYS A O 1
ATOM 1748 N N . TRP A 1 219 ? 2.403 -16.479 -3.545 1.00 95.31 219 TRP A N 1
ATOM 1749 C CA . TRP A 1 219 ? 2.375 -15.478 -4.613 1.00 95.31 219 TRP A CA 1
ATOM 1750 C C . TRP A 1 219 ? 1.962 -16.139 -5.936 1.00 95.31 219 TRP A C 1
ATOM 1752 O O . TRP A 1 219 ? 2.794 -16.473 -6.782 1.00 95.31 219 TRP A O 1
ATOM 1762 N N . ASP A 1 220 ? 0.661 -16.386 -6.084 1.00 94.12 220 ASP A N 1
ATOM 1763 C CA . ASP A 1 220 ? 0.047 -17.103 -7.208 1.00 94.12 220 ASP A CA 1
ATOM 1764 C C . ASP A 1 220 ? -0.627 -16.135 -8.191 1.00 94.12 220 ASP A C 1
ATOM 1766 O O . ASP A 1 220 ? -1.789 -16.273 -8.564 1.00 94.12 220 ASP A O 1
ATOM 1770 N N . VAL A 1 221 ? 0.134 -15.125 -8.606 1.00 92.69 221 VAL A N 1
ATOM 1771 C CA . VAL A 1 221 ? -0.242 -14.164 -9.652 1.00 92.69 221 VAL A CA 1
ATOM 1772 C C . VAL A 1 221 ? 0.220 -14.659 -11.028 1.00 92.69 221 VAL A C 1
ATOM 1774 O O . VAL A 1 221 ? 1.172 -15.438 -11.122 1.00 92.69 221 VAL A O 1
ATOM 1777 N N . SER A 1 222 ? -0.415 -14.180 -12.101 1.00 87.06 222 SER A N 1
ATOM 1778 C CA . SER A 1 222 ? -0.150 -14.600 -13.487 1.00 87.06 222 SER A CA 1
ATOM 1779 C C . SER A 1 222 ? 1.324 -14.487 -13.886 1.00 87.06 222 SER A C 1
ATOM 1781 O O . SER A 1 222 ? 1.832 -15.357 -14.585 1.00 87.06 222 SER A O 1
ATOM 1783 N N . ASN A 1 223 ? 2.016 -13.437 -13.430 1.00 88.62 223 ASN A N 1
ATOM 1784 C CA . ASN A 1 223 ? 3.462 -13.296 -13.592 1.00 88.62 223 ASN A CA 1
ATOM 1785 C C . ASN A 1 223 ? 4.131 -13.174 -12.213 1.00 88.62 223 ASN A C 1
ATOM 1787 O O . ASN A 1 223 ? 4.098 -12.121 -11.573 1.00 88.62 223 ASN A O 1
ATOM 1791 N N . LYS A 1 224 ? 4.748 -14.274 -11.769 1.00 91.50 224 LYS A N 1
ATOM 1792 C CA . LYS A 1 224 ? 5.409 -14.402 -10.458 1.00 91.50 224 LYS A CA 1
ATOM 1793 C C . LYS A 1 224 ? 6.728 -13.625 -10.359 1.00 91.50 224 LYS A C 1
ATOM 1795 O O . LYS A 1 224 ? 7.294 -13.508 -9.270 1.00 91.50 224 LYS A O 1
ATOM 1800 N N . GLU A 1 225 ? 7.226 -13.097 -11.475 1.00 93.69 225 GLU A N 1
ATOM 1801 C CA . GLU A 1 225 ? 8.457 -12.314 -11.504 1.00 93.69 225 GLU A CA 1
ATOM 1802 C C . GLU A 1 225 ? 8.255 -10.891 -10.981 1.00 93.69 225 GLU A C 1
ATOM 1804 O O . GLU A 1 225 ? 9.213 -10.320 -10.467 1.00 93.69 225 GLU A O 1
ATOM 1809 N N . TYR A 1 226 ? 7.033 -10.343 -11.021 1.00 96.56 226 TYR A N 1
ATOM 1810 C CA . TYR A 1 226 ? 6.755 -9.026 -10.444 1.00 96.56 226 TYR A CA 1
ATOM 1811 C C . TYR A 1 226 ? 7.044 -8.989 -8.943 1.00 96.56 226 TYR A C 1
ATOM 1813 O O . TYR A 1 226 ? 6.594 -9.843 -8.175 1.00 96.56 226 TYR A O 1
ATOM 1821 N N . ASP A 1 227 ? 7.750 -7.941 -8.538 1.00 96.31 227 ASP A N 1
ATOM 1822 C CA . ASP A 1 227 ? 8.079 -7.623 -7.152 1.00 96.31 227 ASP A CA 1
ATOM 1823 C C . ASP A 1 227 ? 7.000 -6.760 -6.507 1.00 96.31 227 ASP A C 1
ATOM 1825 O O . ASP A 1 227 ? 6.751 -6.846 -5.309 1.00 96.31 227 ASP A O 1
ATOM 1829 N N . ILE A 1 228 ? 6.339 -5.931 -7.315 1.00 95.44 228 ILE A N 1
ATOM 1830 C CA . ILE A 1 228 ? 5.215 -5.101 -6.899 1.00 95.44 228 ILE A CA 1
ATOM 1831 C C . ILE A 1 228 ? 4.114 -5.224 -7.940 1.00 95.44 228 ILE A C 1
ATOM 1833 O O . ILE A 1 228 ? 4.346 -5.028 -9.129 1.00 95.44 228 ILE A O 1
ATOM 1837 N N . ILE A 1 229 ? 2.894 -5.463 -7.472 1.00 95.06 229 ILE A N 1
ATOM 1838 C CA . ILE A 1 229 ? 1.667 -5.269 -8.241 1.00 95.06 229 ILE A CA 1
ATOM 1839 C C . ILE A 1 229 ? 0.865 -4.221 -7.484 1.00 95.06 229 ILE A C 1
ATOM 1841 O O . ILE A 1 229 ? 0.466 -4.464 -6.345 1.00 95.06 229 ILE A O 1
ATOM 1845 N N . THR A 1 230 ? 0.657 -3.038 -8.069 1.00 92.50 230 THR A N 1
ATOM 1846 C CA . THR A 1 230 ? 0.087 -1.926 -7.297 1.00 92.50 230 THR A CA 1
ATOM 1847 C C . THR A 1 230 ? -1.299 -2.251 -6.755 1.00 92.50 230 THR A C 1
ATOM 1849 O O . THR A 1 230 ? -1.553 -1.897 -5.613 1.00 92.50 230 THR A O 1
ATOM 1852 N N . SER A 1 231 ? -2.159 -2.988 -7.467 1.00 90.12 231 SER A N 1
ATOM 1853 C CA . SER A 1 231 ? -3.470 -3.420 -6.944 1.00 90.12 231 SER A CA 1
ATOM 1854 C C . SER A 1 231 ? -3.396 -4.323 -5.699 1.00 90.12 231 SER A C 1
ATOM 1856 O O . SER A 1 231 ? -4.366 -4.398 -4.942 1.00 90.12 231 SER A O 1
ATOM 1858 N N . LEU A 1 232 ? -2.255 -4.980 -5.461 1.00 92.69 232 LEU A N 1
ATOM 1859 C CA . LEU A 1 232 ? -2.029 -5.886 -4.331 1.00 92.69 232 LEU A CA 1
ATOM 1860 C C . LEU A 1 232 ? -1.293 -5.233 -3.156 1.00 92.69 232 LEU A C 1
ATOM 1862 O O . LEU A 1 232 ? -1.249 -5.825 -2.079 1.00 92.69 232 LEU A O 1
ATOM 1866 N N . LEU A 1 233 ? -0.761 -4.015 -3.308 1.00 91.19 233 LEU A N 1
ATOM 1867 C CA . LEU A 1 233 ? -0.133 -3.297 -2.194 1.00 91.19 233 LEU A CA 1
ATOM 1868 C C . LEU A 1 233 ? -1.110 -3.144 -1.005 1.00 91.19 233 LEU A C 1
ATOM 1870 O O . LEU A 1 233 ? -2.308 -2.959 -1.214 1.00 91.19 233 LEU A O 1
ATOM 1874 N N . PRO A 1 234 ? -0.639 -3.211 0.254 1.00 90.00 234 PRO A N 1
ATOM 1875 C CA . PRO A 1 234 ? 0.756 -3.332 0.704 1.00 90.00 234 PRO A CA 1
ATOM 1876 C C . PRO A 1 234 ? 1.349 -4.756 0.674 1.00 90.00 234 PRO A C 1
ATOM 1878 O O . PRO A 1 234 ? 2.392 -4.983 1.285 1.00 90.00 234 PRO A O 1
ATOM 1881 N N . ILE A 1 235 ? 0.698 -5.733 0.038 1.00 94.12 235 ILE A N 1
ATOM 1882 C CA . ILE A 1 235 ? 1.199 -7.111 -0.003 1.00 94.12 235 ILE A CA 1
ATOM 1883 C C . ILE A 1 235 ? 2.298 -7.242 -1.058 1.00 94.12 235 ILE A C 1
ATOM 1885 O O . ILE A 1 235 ? 2.135 -6.795 -2.194 1.00 94.12 235 ILE A O 1
ATOM 1889 N N . ILE A 1 236 ? 3.405 -7.876 -0.680 1.00 95.31 236 ILE A N 1
ATOM 1890 C CA . ILE A 1 236 ? 4.575 -8.114 -1.531 1.00 95.31 236 ILE A CA 1
ATOM 1891 C C . ILE A 1 236 ? 4.992 -9.591 -1.496 1.00 95.31 236 ILE A C 1
ATOM 1893 O O . ILE A 1 236 ? 4.686 -10.296 -0.528 1.00 95.31 236 ILE A O 1
ATOM 1897 N N . PRO A 1 237 ? 5.699 -10.094 -2.524 1.00 96.75 237 PRO A N 1
ATOM 1898 C CA . PRO A 1 237 ? 6.210 -11.453 -2.505 1.00 96.75 237 PRO A CA 1
ATOM 1899 C C . PRO A 1 237 ? 7.322 -11.602 -1.463 1.00 96.75 237 PRO A C 1
ATOM 1901 O O . PRO A 1 237 ? 8.120 -10.686 -1.238 1.00 96.75 237 PRO A O 1
ATOM 1904 N N . LYS A 1 238 ? 7.433 -12.809 -0.899 1.00 95.25 238 LYS A N 1
ATOM 1905 C CA . LYS A 1 238 ? 8.443 -13.149 0.110 1.00 95.25 238 LYS A CA 1
ATOM 1906 C C . LYS A 1 238 ? 9.876 -12.792 -0.309 1.00 95.25 238 LYS A C 1
ATOM 1908 O O . LYS A 1 238 ? 10.624 -12.268 0.504 1.00 95.25 238 LYS A O 1
ATOM 1913 N N . LYS A 1 239 ? 10.230 -12.988 -1.586 1.00 95.19 239 LYS A N 1
ATOM 1914 C CA . LYS A 1 239 ? 11.557 -12.643 -2.134 1.00 95.19 239 LYS A CA 1
ATOM 1915 C C . LYS A 1 239 ? 11.930 -11.166 -1.925 1.00 95.19 239 LYS A C 1
ATOM 1917 O O . LYS A 1 239 ? 13.044 -10.867 -1.515 1.00 95.19 239 LYS A O 1
ATOM 1922 N N . LEU A 1 240 ? 10.982 -10.247 -2.142 1.00 95.81 240 LEU A N 1
ATOM 1923 C CA . LEU A 1 240 ? 11.206 -8.816 -1.935 1.00 95.81 240 LEU A CA 1
ATOM 1924 C C . LEU A 1 240 ? 11.266 -8.502 -0.436 1.00 95.81 240 LEU A C 1
ATOM 1926 O O . LEU A 1 240 ? 12.135 -7.754 0.001 1.00 95.81 240 LEU A O 1
ATOM 1930 N N . PHE A 1 241 ? 10.367 -9.099 0.350 1.00 94.56 241 PHE A N 1
ATOM 1931 C CA . PHE A 1 241 ? 10.330 -8.918 1.801 1.00 94.56 241 PHE A CA 1
ATOM 1932 C C . PHE A 1 241 ? 11.652 -9.320 2.465 1.00 94.56 241 PHE A C 1
ATOM 1934 O O . PHE A 1 241 ? 12.213 -8.540 3.231 1.00 94.56 241 PHE A O 1
ATOM 1941 N N . ASP A 1 242 ? 12.174 -10.502 2.132 1.00 93.12 242 ASP A N 1
ATOM 1942 C CA . ASP A 1 242 ? 13.403 -11.039 2.715 1.00 93.12 242 ASP A CA 1
ATOM 1943 C C . ASP A 1 242 ? 14.616 -10.133 2.398 1.00 93.12 242 ASP A C 1
ATOM 1945 O O . ASP A 1 242 ? 15.486 -9.951 3.251 1.00 93.12 242 ASP A O 1
ATOM 1949 N N . ILE A 1 243 ? 14.655 -9.496 1.215 1.00 92.31 243 ILE A N 1
ATOM 1950 C CA . ILE A 1 243 ? 15.685 -8.499 0.864 1.00 92.31 243 ILE A CA 1
ATOM 1951 C C . ILE A 1 243 ? 15.559 -7.241 1.725 1.00 92.31 243 ILE A C 1
ATOM 1953 O O . ILE A 1 243 ? 16.560 -6.783 2.276 1.00 92.31 243 ILE A O 1
ATOM 1957 N N . ILE A 1 244 ? 14.349 -6.685 1.855 1.00 91.56 244 ILE A N 1
ATOM 1958 C CA . ILE A 1 244 ? 14.121 -5.472 2.654 1.00 91.56 244 ILE A CA 1
ATOM 1959 C C . ILE A 1 244 ? 14.523 -5.724 4.110 1.00 91.56 244 ILE A C 1
ATOM 1961 O O . ILE A 1 244 ? 15.261 -4.927 4.682 1.00 91.56 244 ILE A O 1
ATOM 1965 N N . VAL A 1 245 ? 14.085 -6.843 4.698 1.00 89.50 245 VAL A N 1
ATOM 1966 C CA . VAL A 1 245 ? 14.402 -7.196 6.091 1.00 89.50 245 VAL A CA 1
ATOM 1967 C C . VAL A 1 245 ? 15.901 -7.391 6.289 1.00 89.50 245 VAL A C 1
ATOM 1969 O O . VAL A 1 245 ? 16.447 -6.896 7.266 1.00 89.50 245 VAL A O 1
ATOM 1972 N N . LYS A 1 246 ? 16.590 -8.051 5.351 1.00 87.25 246 LYS A N 1
ATOM 1973 C CA . LYS A 1 246 ? 18.047 -8.232 5.422 1.00 87.25 246 LYS A CA 1
ATOM 1974 C C . LYS A 1 246 ? 18.811 -6.901 5.430 1.00 87.25 246 LYS A C 1
ATOM 1976 O O . LYS A 1 246 ? 19.882 -6.822 6.024 1.00 87.25 246 LYS A O 1
ATOM 1981 N N . ASN A 1 247 ? 18.284 -5.889 4.745 1.00 82.06 247 ASN A N 1
ATOM 1982 C CA . ASN A 1 247 ? 18.939 -4.596 4.557 1.00 82.06 247 ASN A CA 1
ATOM 1983 C C . ASN A 1 247 ? 18.534 -3.536 5.593 1.00 82.06 247 ASN A C 1
ATOM 1985 O O . ASN A 1 247 ? 19.127 -2.458 5.615 1.00 82.06 247 ASN A O 1
ATOM 1989 N N . GLN A 1 248 ? 17.525 -3.804 6.423 1.00 74.00 248 GLN A N 1
ATOM 1990 C CA . GLN A 1 248 ? 17.080 -2.904 7.484 1.00 74.00 248 GLN A CA 1
ATOM 1991 C C . GLN A 1 248 ? 17.552 -3.397 8.856 1.00 74.00 248 GLN A C 1
ATOM 1993 O O . GLN A 1 248 ? 17.634 -4.596 9.106 1.00 74.00 248 GLN A O 1
ATOM 1998 N N . GLU A 1 249 ? 17.847 -2.467 9.768 1.00 62.72 249 GLU A N 1
ATOM 1999 C CA . GLU A 1 249 ? 18.156 -2.803 11.163 1.00 62.72 249 GLU A CA 1
ATOM 2000 C C . GLU A 1 249 ? 16.971 -3.526 11.841 1.00 62.72 249 GLU A C 1
ATOM 2002 O O . GLU A 1 249 ? 15.808 -3.304 11.487 1.00 62.72 249 GLU A O 1
ATOM 2007 N N . GLU A 1 250 ? 17.260 -4.367 12.846 1.00 53.59 250 GLU A N 1
ATOM 2008 C CA . GLU A 1 250 ? 16.316 -5.302 13.497 1.00 53.59 250 GLU A CA 1
ATOM 2009 C C . GLU A 1 250 ? 14.994 -4.669 13.990 1.00 53.59 250 GLU A C 1
ATOM 2011 O O . GLU A 1 250 ? 14.011 -5.375 14.190 1.00 53.59 250 GLU A O 1
ATOM 2016 N N . ILE A 1 251 ? 14.929 -3.344 14.153 1.00 55.97 251 ILE A N 1
ATOM 2017 C CA . ILE A 1 251 ? 13.815 -2.620 14.785 1.00 55.97 251 ILE A CA 1
ATOM 2018 C C . ILE A 1 251 ? 12.599 -2.432 13.846 1.00 55.97 251 ILE A C 1
ATOM 2020 O O . ILE A 1 251 ? 11.494 -2.168 14.320 1.00 55.97 251 ILE A O 1
ATOM 2024 N N . ASN A 1 252 ? 12.750 -2.595 12.525 1.00 62.91 252 ASN A N 1
ATOM 2025 C CA . ASN A 1 252 ? 11.706 -2.208 11.558 1.00 62.91 252 ASN A CA 1
ATOM 2026 C C . ASN A 1 252 ? 10.797 -3.344 11.059 1.00 62.91 252 ASN A C 1
ATOM 2028 O O . ASN A 1 252 ? 9.992 -3.116 10.153 1.00 62.91 252 ASN A O 1
ATOM 2032 N N . HIS A 1 253 ? 10.877 -4.551 11.626 1.00 67.44 253 HIS A N 1
ATOM 2033 C CA . HIS A 1 253 ? 10.026 -5.667 11.206 1.00 67.44 253 HIS A CA 1
ATOM 2034 C C . HIS A 1 253 ? 9.464 -6.469 12.385 1.00 67.44 253 HIS A C 1
ATOM 2036 O O . HIS A 1 253 ? 10.089 -6.615 13.432 1.00 67.44 253 HIS A O 1
ATOM 2042 N N . THR A 1 254 ? 8.256 -6.999 12.202 1.00 70.56 254 THR A N 1
ATOM 2043 C CA . THR A 1 254 ? 7.566 -7.865 13.164 1.00 70.56 254 THR A CA 1
ATOM 2044 C C . THR A 1 254 ? 6.817 -8.951 12.407 1.00 70.56 254 THR A C 1
ATOM 2046 O O . THR A 1 254 ? 5.861 -8.655 11.689 1.00 70.56 254 THR A O 1
ATOM 2049 N N . GLY A 1 255 ? 7.230 -10.210 12.570 1.00 77.81 255 GLY A N 1
ATOM 2050 C CA . GLY A 1 255 ? 6.613 -11.331 11.860 1.00 77.81 255 GLY A CA 1
ATOM 2051 C C . GLY A 1 255 ? 6.722 -11.177 10.339 1.00 77.81 255 GLY A C 1
ATOM 2052 O O . GLY A 1 255 ? 7.821 -11.118 9.795 1.00 77.81 255 GLY A O 1
ATOM 2053 N N . ASN A 1 256 ? 5.576 -11.108 9.662 1.00 84.06 256 ASN A N 1
ATOM 2054 C CA . ASN A 1 256 ? 5.451 -10.934 8.212 1.00 84.06 256 ASN A CA 1
ATOM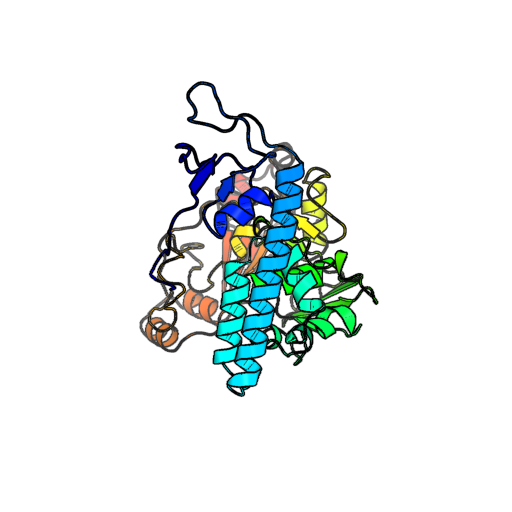 2055 C C . ASN A 1 256 ? 5.310 -9.462 7.775 1.00 84.06 256 ASN A C 1
ATOM 2057 O O . ASN A 1 256 ? 5.021 -9.212 6.606 1.00 84.06 256 ASN A O 1
ATOM 2061 N N . THR A 1 257 ? 5.510 -8.502 8.679 1.00 87.44 257 THR A N 1
ATOM 2062 C CA . THR A 1 257 ? 5.358 -7.066 8.410 1.00 87.44 257 THR A CA 1
ATOM 2063 C C . THR A 1 257 ? 6.706 -6.358 8.492 1.00 87.44 257 THR A C 1
ATOM 2065 O O . THR A 1 257 ? 7.467 -6.586 9.432 1.00 87.44 257 THR A O 1
ATOM 2068 N N . VAL A 1 258 ? 6.986 -5.468 7.540 1.00 87.75 258 VAL A N 1
ATOM 2069 C CA . VAL A 1 258 ? 8.163 -4.586 7.547 1.00 87.75 258 VAL A CA 1
ATOM 2070 C C . VAL A 1 258 ? 7.740 -3.141 7.304 1.00 87.75 258 VAL A C 1
ATOM 2072 O O . VAL A 1 258 ? 6.861 -2.869 6.482 1.00 87.75 258 VAL A O 1
ATOM 2075 N N . ARG A 1 259 ? 8.350 -2.206 8.034 1.00 85.88 259 ARG A N 1
ATOM 2076 C CA . ARG A 1 259 ? 8.133 -0.768 7.874 1.00 85.88 259 ARG A CA 1
ATOM 2077 C C . ARG A 1 259 ? 9.231 -0.168 7.003 1.00 85.88 259 ARG A C 1
ATOM 2079 O O . ARG A 1 259 ? 10.411 -0.241 7.318 1.00 85.88 259 ARG A O 1
ATOM 2086 N N . ILE A 1 260 ? 8.834 0.469 5.912 1.00 85.06 260 ILE A N 1
ATOM 2087 C CA . ILE A 1 260 ? 9.717 1.198 5.005 1.00 85.06 260 ILE A CA 1
ATOM 2088 C C . ILE A 1 260 ? 9.615 2.706 5.225 1.00 85.06 260 ILE A C 1
ATOM 2090 O O . ILE A 1 260 ? 8.633 3.239 5.747 1.00 85.06 260 ILE A O 1
ATOM 2094 N N . GLN A 1 261 ? 10.647 3.418 4.794 1.00 76.75 261 GLN A N 1
ATOM 2095 C CA . GLN A 1 261 ? 10.644 4.873 4.807 1.00 76.75 261 GLN A CA 1
ATOM 2096 C C . GLN A 1 261 ? 9.752 5.408 3.678 1.00 76.75 261 GLN A C 1
ATOM 2098 O O . GLN A 1 261 ? 9.745 4.880 2.571 1.00 76.75 261 GLN A O 1
ATOM 2103 N N . ASN A 1 262 ? 9.012 6.487 3.939 1.00 70.69 262 ASN A N 1
ATOM 2104 C CA . ASN A 1 262 ? 8.164 7.128 2.928 1.00 70.69 262 ASN A CA 1
ATOM 2105 C C . ASN A 1 262 ? 8.913 8.282 2.247 1.00 70.69 262 ASN A C 1
ATOM 2107 O O . ASN A 1 262 ? 8.643 9.454 2.516 1.00 70.69 262 ASN A O 1
ATOM 2111 N N . TYR A 1 263 ? 9.892 7.941 1.409 1.00 71.25 263 TYR A N 1
ATOM 2112 C CA . TYR A 1 263 ? 10.617 8.902 0.573 1.00 71.25 263 TYR A CA 1
ATOM 2113 C C . TYR A 1 263 ? 10.200 8.780 -0.895 1.00 71.25 263 TYR A C 1
ATOM 2115 O O . TYR A 1 263 ? 9.746 7.732 -1.344 1.00 71.25 263 TYR A O 1
ATOM 2123 N N . ASN A 1 264 ? 10.413 9.825 -1.698 1.00 66.81 264 ASN A N 1
ATOM 2124 C CA . ASN A 1 264 ? 10.117 9.769 -3.140 1.00 66.81 264 ASN A CA 1
ATOM 2125 C C . ASN A 1 264 ? 10.950 8.715 -3.899 1.00 66.81 264 ASN A C 1
ATOM 2127 O O . ASN A 1 264 ? 10.606 8.365 -5.023 1.00 66.81 264 ASN A O 1
ATOM 2131 N N . ASN A 1 265 ? 12.010 8.208 -3.268 1.00 79.12 265 ASN A N 1
ATOM 2132 C CA . ASN A 1 265 ? 12.948 7.214 -3.778 1.00 79.12 265 ASN A CA 1
ATOM 2133 C C . ASN A 1 265 ? 12.786 5.842 -3.086 1.00 79.12 265 ASN A C 1
ATOM 2135 O O . ASN A 1 265 ? 13.762 5.158 -2.793 1.00 79.12 265 ASN A O 1
ATOM 2139 N N . SER A 1 266 ? 11.547 5.495 -2.743 1.00 85.81 266 SER A N 1
ATOM 2140 C CA . SER A 1 266 ? 11.199 4.311 -1.951 1.00 85.81 266 SER A CA 1
ATOM 2141 C C . SER A 1 266 ? 10.156 3.458 -2.668 1.00 85.81 266 SER A C 1
ATOM 2143 O O . SER A 1 266 ? 9.477 3.927 -3.593 1.00 85.81 266 SER A O 1
ATOM 2145 N N . ILE A 1 267 ? 9.949 2.232 -2.193 1.00 89.44 267 ILE A N 1
ATOM 2146 C CA . ILE A 1 267 ? 8.817 1.387 -2.604 1.00 89.44 267 ILE A CA 1
ATOM 2147 C C . ILE A 1 267 ? 7.482 2.091 -2.307 1.00 89.44 267 ILE A C 1
ATOM 2149 O O . ILE A 1 267 ? 6.538 1.980 -3.096 1.00 89.44 267 ILE A O 1
ATOM 2153 N N . ALA A 1 268 ? 7.413 2.896 -1.236 1.00 85.75 268 ALA A N 1
ATOM 2154 C CA . ALA A 1 268 ? 6.213 3.652 -0.858 1.00 85.75 268 ALA A CA 1
ATOM 2155 C C . ALA A 1 268 ? 5.732 4.584 -1.979 1.00 85.75 268 ALA A C 1
ATOM 2157 O O . ALA A 1 268 ? 4.541 4.876 -2.104 1.00 85.75 268 ALA A O 1
ATOM 2158 N N . SER A 1 269 ? 6.643 4.999 -2.861 1.00 85.56 269 SER A N 1
ATOM 2159 C CA . SER A 1 269 ? 6.325 5.848 -4.001 1.00 85.56 269 SER A CA 1
ATOM 2160 C C . SER A 1 269 ? 5.273 5.210 -4.937 1.00 85.56 269 SER A C 1
ATOM 2162 O O . SER A 1 269 ? 4.522 5.931 -5.604 1.00 85.56 269 SER A O 1
ATOM 2164 N N . PHE A 1 270 ? 5.151 3.880 -4.984 1.00 89.31 270 PHE A N 1
ATOM 2165 C CA . PHE A 1 270 ? 4.184 3.181 -5.842 1.00 89.31 270 PHE A CA 1
ATOM 2166 C C . PHE A 1 270 ? 2.782 3.022 -5.233 1.00 89.31 270 PHE A C 1
ATOM 2168 O O . PHE A 1 270 ? 1.847 2.745 -5.981 1.00 89.31 270 PHE A O 1
ATOM 2175 N N . PHE A 1 271 ? 2.597 3.247 -3.926 1.00 84.69 271 PHE A N 1
ATOM 2176 C CA . PHE A 1 271 ? 1.306 3.035 -3.245 1.00 84.69 271 PHE A CA 1
ATOM 2177 C C . PHE A 1 271 ? 0.174 3.860 -3.862 1.00 84.69 271 PHE A C 1
ATOM 2179 O O . PHE A 1 271 ? -0.909 3.347 -4.140 1.00 84.69 271 PHE A O 1
ATOM 2186 N N . ASP A 1 272 ? 0.459 5.133 -4.127 1.00 80.69 272 ASP A N 1
ATOM 2187 C CA . ASP A 1 272 ? -0.507 6.092 -4.663 1.00 80.69 272 ASP A CA 1
ATOM 2188 C C . ASP A 1 272 ? -0.269 6.413 -6.146 1.00 80.69 272 ASP A C 1
ATOM 2190 O O . ASP A 1 272 ? -0.847 7.372 -6.662 1.00 80.69 272 ASP A O 1
ATOM 2194 N N . GLN A 1 273 ? 0.587 5.658 -6.846 1.00 88.69 273 GLN A N 1
ATOM 2195 C CA . GLN A 1 273 ? 0.915 5.970 -8.236 1.00 88.69 273 GLN A CA 1
ATOM 2196 C C . GLN A 1 273 ? -0.330 5.840 -9.121 1.00 88.69 273 GLN A C 1
ATOM 2198 O O . GLN A 1 273 ? -0.966 4.788 -9.179 1.00 88.69 273 GLN A O 1
ATOM 2203 N N . ASP A 1 274 ? -0.699 6.927 -9.795 1.00 90.06 274 ASP A N 1
ATOM 2204 C CA . ASP A 1 274 ? -1.787 6.950 -10.772 1.00 90.06 274 ASP A CA 1
ATOM 2205 C C . ASP A 1 274 ? -1.277 6.397 -12.117 1.00 90.06 274 ASP A C 1
ATOM 2207 O O . ASP A 1 274 ? -0.296 6.938 -12.644 1.00 90.06 274 ASP A O 1
ATOM 2211 N N . PRO A 1 275 ? -1.882 5.324 -12.671 1.00 92.50 275 PRO A N 1
ATOM 2212 C CA . PRO A 1 275 ? -1.473 4.778 -13.965 1.00 92.50 275 PRO A CA 1
ATOM 2213 C C . PRO A 1 275 ? -1.699 5.761 -15.120 1.00 92.50 275 PRO A C 1
ATOM 2215 O O . PRO A 1 275 ? -1.005 5.664 -16.129 1.00 92.50 275 PRO A O 1
ATOM 2218 N N . LEU A 1 276 ? -2.610 6.733 -14.985 1.00 93.69 276 LEU A N 1
ATOM 2219 C CA . LEU A 1 276 ? -2.858 7.755 -16.009 1.00 93.69 276 LEU A CA 1
ATOM 2220 C C . LEU A 1 276 ? -1.705 8.761 -16.117 1.00 93.69 276 LEU A C 1
ATOM 2222 O O . LEU A 1 276 ? -1.570 9.457 -17.123 1.00 93.69 276 LEU A O 1
ATOM 2226 N N . MET A 1 277 ? -0.850 8.813 -15.095 1.00 93.75 277 MET A N 1
ATOM 2227 C CA . MET A 1 277 ? 0.284 9.728 -14.986 1.00 93.75 277 MET A CA 1
ATOM 2228 C C . MET A 1 277 ? 1.624 9.064 -15.342 1.00 93.75 277 MET A C 1
ATOM 2230 O O . MET A 1 277 ? 2.682 9.558 -14.958 1.00 93.75 277 MET A O 1
ATOM 2234 N N . ILE A 1 278 ? 1.602 7.934 -16.046 1.00 96.06 278 ILE A N 1
ATOM 2235 C CA . ILE A 1 278 ? 2.800 7.214 -16.491 1.00 96.06 278 ILE A CA 1
ATOM 2236 C C . ILE A 1 278 ? 2.885 7.301 -18.007 1.00 96.06 278 ILE A C 1
ATOM 2238 O O . ILE A 1 278 ? 1.886 7.130 -18.693 1.00 96.06 278 ILE A O 1
ATOM 2242 N N . HIS A 1 279 ? 4.077 7.557 -18.535 1.00 96.06 279 HIS A N 1
ATOM 2243 C CA . HIS A 1 279 ? 4.321 7.633 -19.968 1.00 96.06 279 HIS A CA 1
ATOM 2244 C C . HIS A 1 279 ? 5.619 6.898 -20.317 1.00 96.06 279 HIS A C 1
ATOM 2246 O O . HIS A 1 279 ? 6.623 7.119 -19.634 1.00 96.06 27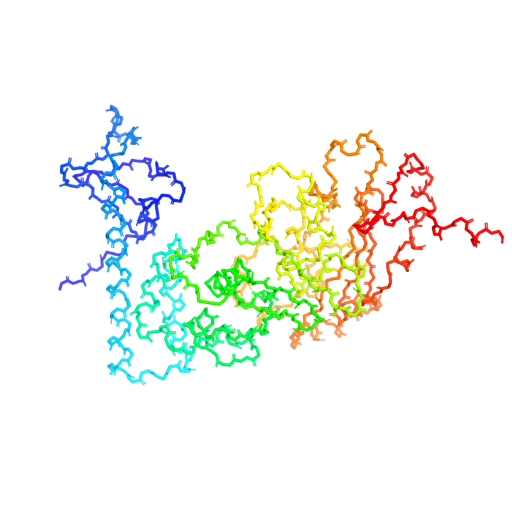9 HIS A O 1
ATOM 2252 N N . PRO A 1 280 ? 5.659 6.090 -21.393 1.00 94.38 280 PRO A N 1
ATOM 2253 C CA . PRO A 1 280 ? 6.792 5.209 -21.644 1.00 94.38 280 PRO A CA 1
ATOM 2254 C C . PRO A 1 280 ? 8.082 5.985 -21.915 1.00 94.38 280 PRO A C 1
ATOM 2256 O O . PRO A 1 280 ? 9.140 5.612 -21.423 1.00 94.38 280 PRO A O 1
ATOM 2259 N N . GLN A 1 281 ? 7.986 7.114 -22.625 1.00 92.69 281 GLN A N 1
ATOM 2260 C CA . GLN A 1 281 ? 9.135 7.978 -22.918 1.00 92.69 281 GLN A CA 1
ATOM 2261 C C . GLN A 1 281 ? 9.349 9.117 -21.905 1.00 92.69 281 GLN A C 1
ATOM 2263 O O . GLN A 1 281 ? 10.483 9.544 -21.715 1.00 92.69 281 GLN A O 1
ATOM 2268 N N . MET A 1 282 ? 8.292 9.650 -21.274 1.00 93.00 282 MET A N 1
ATOM 2269 C CA . MET A 1 282 ? 8.423 10.835 -20.405 1.00 93.00 282 MET A CA 1
ATOM 2270 C C . MET A 1 282 ? 8.676 10.473 -18.935 1.00 93.00 282 MET A C 1
ATOM 2272 O O . MET A 1 282 ? 9.175 11.309 -18.183 1.00 93.00 282 MET A O 1
ATOM 2276 N N . GLY A 1 283 ? 8.357 9.243 -18.519 1.00 93.69 283 GLY A N 1
ATOM 2277 C CA . GLY A 1 283 ? 8.583 8.753 -17.163 1.00 93.69 283 GLY A CA 1
ATOM 2278 C C . GLY A 1 283 ? 7.313 8.662 -16.314 1.00 93.69 283 GLY A C 1
ATOM 2279 O O . GLY A 1 283 ? 6.210 8.442 -16.812 1.00 93.69 283 GLY A O 1
ATOM 2280 N N . ILE A 1 284 ? 7.490 8.784 -14.999 1.00 94.19 284 ILE A N 1
ATOM 2281 C CA . ILE A 1 284 ? 6.441 8.580 -13.995 1.00 94.19 284 ILE A CA 1
ATOM 2282 C C . ILE A 1 284 ? 6.138 9.930 -13.364 1.00 94.19 284 ILE A C 1
ATOM 2284 O O . ILE A 1 284 ? 7.037 10.547 -12.805 1.00 94.19 284 ILE A O 1
ATOM 2288 N N . PHE A 1 285 ? 4.888 10.372 -13.396 1.00 93.06 285 PHE A N 1
ATOM 2289 C CA . PHE A 1 285 ? 4.486 11.667 -12.858 1.00 93.06 285 PHE A CA 1
ATOM 2290 C C . PHE A 1 285 ? 3.579 11.516 -11.641 1.00 93.06 285 PHE A C 1
ATOM 2292 O O . PHE A 1 285 ? 2.934 10.486 -11.428 1.00 93.06 285 PHE A O 1
ATOM 2299 N N . TYR A 1 286 ? 3.525 12.573 -10.836 1.00 86.44 286 TYR A N 1
ATOM 2300 C CA . TYR A 1 286 ? 2.603 12.697 -9.714 1.00 86.44 286 TYR A CA 1
ATOM 2301 C C . TYR A 1 286 ? 2.063 14.129 -9.588 1.00 86.44 286 TYR A C 1
ATOM 2303 O O . TYR A 1 286 ? 2.634 15.083 -10.120 1.00 86.44 286 TYR A O 1
ATOM 2311 N N . GLU A 1 287 ? 0.939 14.260 -8.888 1.00 81.19 287 GLU A N 1
ATOM 2312 C CA . GLU A 1 287 ? 0.317 15.543 -8.552 1.00 81.19 287 GLU A CA 1
ATOM 2313 C C . GLU A 1 287 ? 0.877 16.081 -7.227 1.00 81.19 287 GLU A C 1
ATOM 2315 O O . GLU A 1 287 ? 0.977 15.344 -6.240 1.00 81.19 287 GLU A O 1
ATOM 2320 N N . GLU A 1 288 ? 1.252 17.363 -7.205 1.00 67.81 288 GLU A N 1
ATOM 2321 C CA . GLU A 1 288 ? 1.842 18.010 -6.026 1.00 67.81 288 GLU A CA 1
ATOM 2322 C C . GLU A 1 288 ? 0.793 18.344 -4.954 1.00 67.81 288 GLU A C 1
ATOM 2324 O O . GLU A 1 288 ? 1.040 18.135 -3.765 1.00 67.81 288 GLU A O 1
ATOM 2329 N N . ASP A 1 289 ? -0.401 18.790 -5.360 1.00 62.66 289 ASP A N 1
ATOM 2330 C CA . ASP A 1 289 ? -1.466 19.186 -4.434 1.00 62.66 289 ASP A CA 1
ATOM 2331 C C . ASP A 1 289 ? -2.612 18.167 -4.387 1.00 62.66 289 ASP A C 1
ATOM 2333 O O . ASP A 1 289 ? -3.683 18.316 -4.979 1.00 62.66 289 ASP A O 1
ATOM 2337 N N . ARG A 1 290 ? -2.380 17.095 -3.626 1.00 56.44 290 ARG A N 1
ATOM 2338 C CA . ARG A 1 290 ? -3.348 16.003 -3.440 1.00 56.44 290 ARG A CA 1
ATOM 2339 C C . ARG A 1 290 ? -4.593 16.405 -2.634 1.00 56.44 290 ARG A C 1
ATOM 2341 O O . ARG A 1 290 ? -5.553 15.631 -2.598 1.00 56.44 290 ARG A O 1
ATOM 2348 N N . ARG A 1 291 ? -4.591 17.545 -1.926 1.00 47.84 291 ARG A N 1
ATOM 2349 C CA . ARG A 1 291 ? -5.643 17.881 -0.941 1.00 47.84 291 ARG A CA 1
ATOM 2350 C C . ARG A 1 291 ? -6.881 18.495 -1.584 1.00 47.84 291 ARG A C 1
ATOM 2352 O O . ARG A 1 291 ? -7.986 18.218 -1.131 1.00 47.84 291 ARG A O 1
ATOM 2359 N N . ILE A 1 292 ? -6.710 19.272 -2.651 1.00 42.44 292 ILE A N 1
ATOM 2360 C CA . ILE A 1 292 ? -7.807 20.033 -3.269 1.00 42.44 292 ILE A CA 1
ATOM 2361 C C . ILE A 1 292 ? -8.628 19.171 -4.246 1.00 42.44 292 ILE A C 1
ATOM 2363 O O . ILE A 1 292 ? -9.834 19.359 -4.377 1.00 42.44 292 ILE A O 1
ATOM 2367 N N . ARG A 1 293 ? -8.018 18.175 -4.906 1.00 48.22 293 ARG A N 1
ATOM 2368 C CA . ARG A 1 293 ? -8.661 17.446 -6.021 1.00 48.22 293 ARG A CA 1
ATOM 2369 C C . ARG A 1 293 ? -9.237 16.072 -5.693 1.00 48.22 293 ARG A C 1
ATOM 2371 O O . ARG A 1 293 ? -10.059 15.582 -6.470 1.00 48.22 293 ARG A O 1
ATOM 2378 N N . ARG A 1 294 ? -8.915 15.477 -4.534 1.00 47.09 294 ARG A N 1
ATOM 2379 C CA . ARG A 1 294 ? -9.491 14.185 -4.087 1.00 47.09 294 ARG A CA 1
ATOM 2380 C C . ARG A 1 294 ? -11.023 14.203 -3.981 1.00 47.09 294 ARG A C 1
ATOM 2382 O O . ARG A 1 294 ? -11.645 13.163 -4.157 1.00 47.09 294 ARG A O 1
ATOM 2389 N N . GLN A 1 295 ? -11.638 15.373 -3.795 1.00 45.00 295 GLN A N 1
ATOM 2390 C CA . GLN A 1 295 ? -13.099 15.536 -3.808 1.00 45.00 295 GLN A CA 1
ATOM 2391 C C . GLN A 1 295 ? -13.720 15.567 -5.226 1.00 45.00 295 GLN A C 1
ATOM 2393 O O . GLN A 1 295 ? -14.940 15.623 -5.346 1.00 45.00 295 GLN A O 1
ATOM 2398 N N . SER A 1 296 ? -12.926 15.502 -6.306 1.00 48.94 296 SER A N 1
ATOM 2399 C CA . SER A 1 296 ? -13.358 15.955 -7.641 1.00 48.94 296 SER A CA 1
ATOM 2400 C C . SER A 1 296 ? -12.997 15.052 -8.836 1.00 48.94 296 SER A C 1
ATOM 2402 O O . SER A 1 296 ? -13.063 15.509 -9.973 1.00 48.94 296 SER A O 1
ATOM 2404 N N . LYS A 1 297 ? -12.697 13.750 -8.657 1.00 52.56 297 LYS A N 1
ATOM 2405 C CA . LYS A 1 297 ? -12.519 12.827 -9.815 1.00 52.56 297 LYS A CA 1
ATOM 2406 C C . LYS A 1 297 ? -13.746 12.776 -10.756 1.00 52.56 297 LYS A C 1
ATOM 2408 O O . LYS A 1 297 ? -13.630 12.329 -11.886 1.00 52.56 297 LYS A O 1
ATOM 2413 N N . LYS A 1 298 ? -14.921 13.260 -10.323 1.00 55.22 298 LYS A N 1
ATOM 2414 C CA . LYS A 1 298 ? -16.107 13.436 -11.188 1.00 55.22 298 LYS A CA 1
ATOM 2415 C C . LYS A 1 298 ? -15.996 14.600 -12.184 1.00 55.22 298 LYS A C 1
ATOM 2417 O O . LYS A 1 298 ? -16.796 14.661 -13.107 1.00 55.22 298 LYS A O 1
ATOM 2422 N N . THR A 1 299 ? -15.067 15.533 -11.990 1.00 63.47 299 THR A N 1
ATOM 2423 C CA . THR A 1 299 ? -14.983 16.784 -12.765 1.00 63.47 299 THR A CA 1
ATOM 2424 C C . THR A 1 299 ? -13.632 16.991 -13.444 1.00 63.47 299 THR A C 1
ATOM 2426 O O . THR A 1 299 ? -13.428 18.034 -14.061 1.00 63.47 299 THR A O 1
ATOM 2429 N N . TYR A 1 300 ? -12.694 16.048 -13.323 1.00 75.12 300 TYR A N 1
ATOM 2430 C CA . TYR A 1 300 ? -11.346 16.206 -13.862 1.00 75.12 300 TYR A CA 1
ATOM 2431 C C . TYR A 1 300 ? -10.707 14.860 -14.226 1.00 75.12 300 TYR A C 1
ATOM 2433 O O . TYR A 1 300 ? -10.859 13.889 -13.487 1.00 75.12 300 TYR A O 1
ATOM 2441 N N . SER A 1 301 ? -9.981 14.834 -15.349 1.00 84.75 301 SER A N 1
ATOM 2442 C CA . SER A 1 301 ? -9.235 13.677 -15.856 1.00 84.75 301 SER A CA 1
ATOM 2443 C C . SER A 1 301 ? -7.733 13.857 -15.632 1.00 84.75 301 SER A C 1
ATOM 2445 O O . SER A 1 301 ? -7.203 14.946 -15.851 1.00 84.75 301 SER A O 1
ATOM 2447 N N . ASN A 1 302 ? -7.043 12.783 -15.238 1.00 86.62 302 ASN A N 1
ATOM 2448 C CA . ASN A 1 302 ? -5.581 12.781 -15.081 1.00 86.62 302 ASN A CA 1
ATOM 2449 C C . ASN A 1 302 ? -4.821 12.393 -16.361 1.00 86.62 302 ASN A C 1
ATOM 2451 O O . ASN A 1 302 ? -3.590 12.346 -16.348 1.00 86.62 302 ASN A O 1
ATOM 2455 N N . ILE A 1 303 ? -5.529 12.148 -17.465 1.00 90.31 303 ILE A N 1
ATOM 2456 C CA . ILE A 1 303 ? -4.925 11.884 -18.771 1.00 90.31 303 ILE A CA 1
ATOM 2457 C C . ILE A 1 303 ? -4.019 13.057 -19.173 1.00 90.31 303 ILE A C 1
ATOM 2459 O O . ILE A 1 303 ? -4.449 14.209 -19.171 1.00 90.31 303 ILE A O 1
ATOM 2463 N N . PHE A 1 304 ? -2.752 12.768 -19.492 1.00 87.31 304 PHE A N 1
ATOM 2464 C CA . PHE A 1 304 ? -1.715 13.761 -19.821 1.00 87.31 304 PHE A CA 1
ATOM 2465 C C . PHE A 1 304 ? -1.475 14.869 -18.768 1.00 87.31 304 PHE A C 1
ATOM 2467 O O . PHE A 1 304 ? -0.796 15.857 -19.053 1.00 87.31 304 PHE A O 1
ATOM 2474 N N . ASN A 1 305 ? -1.953 14.718 -17.527 1.00 87.31 305 ASN A N 1
ATOM 2475 C CA . ASN A 1 305 ? -1.735 15.692 -16.448 1.00 87.31 305 ASN A CA 1
ATOM 2476 C C . ASN A 1 305 ? -0.339 15.533 -15.803 1.00 87.31 305 ASN A C 1
ATOM 2478 O O . ASN A 1 305 ? -0.205 15.287 -14.607 1.00 87.31 305 ASN A O 1
ATOM 2482 N N . PHE A 1 306 ? 0.728 15.645 -16.592 1.00 90.25 306 PHE A N 1
ATOM 2483 C CA . PHE A 1 306 ? 2.111 15.400 -16.166 1.00 90.25 306 PHE A CA 1
ATOM 2484 C C . PHE A 1 306 ? 2.731 16.607 -15.438 1.00 90.25 306 PHE A C 1
ATOM 2486 O O . PHE A 1 306 ? 3.558 17.327 -15.990 1.00 90.25 306 PHE A O 1
ATOM 2493 N N . GLN A 1 307 ? 2.323 16.842 -14.187 1.00 85.75 307 GLN A N 1
ATOM 2494 C CA . GLN A 1 307 ? 2.759 18.015 -13.410 1.00 85.75 307 GLN A CA 1
ATOM 2495 C C . GLN A 1 307 ? 4.209 17.919 -12.926 1.00 85.75 307 GLN A C 1
ATOM 2497 O O . GLN A 1 307 ? 5.046 18.742 -13.294 1.00 85.75 307 GLN A O 1
ATOM 2502 N N . LYS A 1 308 ? 4.513 16.927 -12.078 1.00 88.25 308 LYS A N 1
ATOM 2503 C CA . LYS A 1 308 ? 5.861 16.709 -11.544 1.00 88.25 308 LYS A CA 1
ATOM 2504 C C . LYS A 1 308 ? 6.376 15.343 -11.929 1.00 88.25 308 LYS A C 1
ATOM 2506 O O . LYS A 1 308 ? 5.764 14.331 -11.597 1.00 88.25 308 LYS A O 1
ATOM 2511 N N . ASN A 1 309 ? 7.517 15.335 -12.613 1.00 89.56 309 ASN A N 1
ATOM 2512 C CA . ASN A 1 309 ? 8.227 14.102 -12.901 1.00 89.56 309 ASN A CA 1
ATOM 2513 C C . ASN A 1 309 ? 8.811 13.547 -11.603 1.00 89.56 309 ASN A C 1
ATOM 2515 O O . ASN A 1 309 ? 9.397 14.278 -10.798 1.00 89.56 309 ASN A O 1
ATOM 2519 N N . ARG A 1 310 ? 8.665 12.245 -11.406 1.00 87.50 310 ARG A N 1
ATOM 2520 C CA . ARG A 1 310 ? 9.355 11.527 -10.354 1.00 87.50 310 ARG A CA 1
ATOM 2521 C C . ARG A 1 310 ? 10.811 11.374 -10.768 1.00 87.50 310 ARG A C 1
ATOM 2523 O O . ARG A 1 310 ? 11.117 10.847 -11.838 1.00 87.50 310 ARG A O 1
ATOM 2530 N N . GLY A 1 311 ? 11.691 11.868 -9.904 1.00 81.81 311 GLY A N 1
ATOM 2531 C CA . GLY A 1 311 ? 13.132 11.733 -10.074 1.00 81.81 311 GLY A CA 1
ATOM 2532 C C . GLY A 1 311 ? 13.600 10.274 -10.059 1.00 81.81 311 GLY A C 1
ATOM 2533 O O . GLY A 1 311 ? 12.802 9.338 -10.119 1.00 81.81 311 GLY A O 1
ATOM 2534 N N . ARG A 1 312 ? 14.919 10.104 -9.976 1.00 84.81 312 ARG A N 1
ATOM 2535 C CA . ARG A 1 312 ? 15.591 8.800 -9.933 1.00 84.81 312 ARG A CA 1
ATOM 2536 C C . ARG A 1 312 ? 15.010 7.890 -8.841 1.00 84.81 312 ARG A C 1
ATOM 2538 O O . ARG A 1 312 ? 14.765 8.353 -7.722 1.00 84.81 312 ARG A O 1
ATOM 2545 N N . LEU A 1 313 ? 14.831 6.612 -9.174 1.00 87.31 313 LEU A N 1
ATOM 2546 C CA . LEU A 1 313 ? 14.318 5.562 -8.294 1.00 87.31 313 LEU A CA 1
ATOM 2547 C C . LEU A 1 313 ? 15.419 4.530 -8.016 1.00 87.31 313 LEU A C 1
ATOM 2549 O O . LEU A 1 313 ? 15.446 3.441 -8.564 1.00 87.31 313 LEU A O 1
ATOM 2553 N N . PHE A 1 314 ? 16.338 4.869 -7.126 1.00 84.62 314 PHE A N 1
ATOM 2554 C CA . PHE A 1 314 ? 17.364 3.968 -6.604 1.00 84.62 314 PHE A CA 1
ATOM 2555 C C . PHE A 1 314 ? 16.817 2.887 -5.648 1.00 84.62 314 PHE A C 1
ATOM 2557 O O . PHE A 1 314 ? 17.407 1.814 -5.549 1.00 84.62 314 PHE A O 1
ATOM 2564 N N . ILE A 1 315 ? 15.685 3.153 -4.979 1.00 88.75 315 ILE A N 1
ATOM 2565 C CA . ILE A 1 315 ? 15.020 2.240 -4.028 1.00 88.75 315 ILE A CA 1
ATOM 2566 C C . ILE A 1 315 ? 15.976 1.790 -2.912 1.00 88.75 315 ILE A C 1
ATOM 2568 O O . ILE A 1 315 ? 16.495 0.672 -2.884 1.00 88.75 315 ILE A O 1
ATOM 2572 N N . SER A 1 316 ? 16.212 2.697 -1.967 1.00 86.31 316 SER A N 1
ATOM 2573 C CA . SER A 1 316 ? 17.168 2.513 -0.865 1.00 86.31 316 SER A CA 1
ATOM 2574 C C . SER A 1 316 ? 16.939 1.260 -0.013 1.00 86.31 316 SER A C 1
ATOM 2576 O O . SER A 1 316 ? 17.881 0.744 0.579 1.00 86.31 316 SER A O 1
ATOM 2578 N N . GLU A 1 317 ? 15.705 0.761 0.049 1.00 87.94 317 GLU A N 1
ATOM 2579 C CA . GLU A 1 317 ? 15.319 -0.389 0.867 1.00 87.94 317 GLU A CA 1
ATOM 2580 C C . GLU A 1 317 ? 15.904 -1.709 0.353 1.00 87.94 317 GLU A C 1
ATOM 2582 O O . GLU A 1 317 ? 16.150 -2.618 1.141 1.00 87.94 317 GLU A O 1
ATOM 2587 N N . ILE A 1 318 ? 16.149 -1.818 -0.956 1.00 89.75 318 ILE A N 1
ATOM 2588 C CA . ILE A 1 318 ? 16.764 -3.008 -1.567 1.00 89.75 318 ILE A CA 1
ATOM 2589 C C . ILE A 1 318 ? 18.222 -2.762 -1.972 1.00 89.75 318 ILE A C 1
ATOM 2591 O O . ILE A 1 318 ? 18.995 -3.712 -2.057 1.00 89.75 318 ILE A O 1
ATOM 2595 N N . ASN A 1 319 ? 18.603 -1.494 -2.161 1.00 88.06 319 ASN A N 1
ATOM 2596 C CA . ASN A 1 319 ? 19.949 -1.065 -2.530 1.00 88.06 319 ASN A CA 1
ATOM 2597 C C . ASN A 1 319 ? 20.517 -0.082 -1.490 1.00 88.06 319 ASN A C 1
ATOM 2599 O O . ASN A 1 319 ? 20.663 1.105 -1.785 1.00 88.06 319 ASN A O 1
ATOM 2603 N N . PRO A 1 320 ? 20.848 -0.509 -0.260 1.00 80.94 320 PRO A N 1
ATOM 2604 C CA . PRO A 1 320 ? 21.478 0.385 0.703 1.00 80.94 320 PRO A CA 1
ATOM 2605 C C . PRO A 1 320 ? 22.853 0.839 0.192 1.00 80.94 320 PRO A C 1
ATOM 2607 O O . PRO A 1 320 ? 23.562 0.100 -0.498 1.00 80.94 320 PRO A O 1
ATOM 2610 N N . HIS A 1 321 ? 23.271 2.051 0.570 1.00 71.25 321 HIS A N 1
ATOM 2611 C CA . HIS A 1 321 ? 24.535 2.643 0.110 1.00 71.25 321 HIS A CA 1
ATOM 2612 C C . HIS A 1 321 ? 25.762 1.741 0.343 1.00 71.25 321 HIS A C 1
ATOM 2614 O O . HIS A 1 321 ? 26.717 1.783 -0.430 1.00 71.25 321 HIS A O 1
ATOM 2620 N N . GLU A 1 322 ? 25.743 0.889 1.368 1.00 61.69 322 GLU A N 1
ATOM 2621 C CA . GLU A 1 322 ? 26.829 -0.050 1.660 1.00 61.69 322 GLU A CA 1
ATOM 2622 C C . GLU A 1 322 ? 26.949 -1.184 0.634 1.00 61.69 322 GLU A C 1
ATOM 2624 O O . GLU A 1 322 ? 28.066 -1.532 0.258 1.00 61.69 322 GLU A O 1
ATOM 2629 N N . MET A 1 323 ? 25.833 -1.699 0.103 1.00 60.25 323 MET A N 1
ATOM 2630 C CA . MET A 1 323 ? 25.848 -2.720 -0.957 1.00 60.25 323 MET A CA 1
ATOM 2631 C C . MET A 1 323 ? 26.381 -2.161 -2.276 1.00 60.25 323 MET A C 1
ATOM 2633 O O . MET A 1 323 ? 27.107 -2.846 -2.998 1.00 60.25 323 MET A O 1
ATOM 2637 N N . THR A 1 324 ? 26.115 -0.883 -2.552 1.00 59.81 324 THR A N 1
ATOM 2638 C CA . THR A 1 324 ? 26.613 -0.235 -3.774 1.00 59.81 324 THR A CA 1
ATOM 2639 C C . THR A 1 324 ? 28.120 -0.024 -3.797 1.00 59.81 324 THR A C 1
ATOM 2641 O O . THR A 1 324 ? 28.686 0.135 -4.873 1.00 59.81 324 THR A O 1
ATOM 2644 N N . LYS A 1 325 ? 28.799 -0.116 -2.643 1.00 63.00 325 LYS A N 1
ATOM 2645 C CA . LYS A 1 325 ? 30.270 -0.135 -2.587 1.00 63.00 325 LYS A CA 1
ATOM 2646 C C . LYS A 1 325 ? 30.868 -1.414 -3.187 1.00 63.00 325 LYS A C 1
ATOM 2648 O O . LYS A 1 325 ? 32.039 -1.412 -3.543 1.00 63.00 325 LYS A O 1
ATOM 2653 N N . GLY A 1 326 ? 30.080 -2.487 -3.291 1.00 67.50 326 GLY A N 1
ATOM 2654 C CA . GLY A 1 326 ? 30.458 -3.737 -3.956 1.00 67.50 326 GLY A CA 1
ATOM 2655 C C . GLY A 1 326 ? 29.983 -3.836 -5.407 1.00 67.50 326 GLY A C 1
ATOM 2656 O O . GLY A 1 326 ? 29.949 -4.942 -5.935 1.00 67.50 326 GLY A O 1
ATOM 2657 N N . ASN A 1 327 ? 29.548 -2.724 -6.018 1.00 81.38 327 ASN A N 1
ATOM 2658 C CA . ASN A 1 327 ? 28.987 -2.648 -7.375 1.00 81.38 327 ASN A CA 1
ATOM 2659 C C . ASN A 1 327 ? 27.837 -3.633 -7.660 1.00 81.38 327 ASN A C 1
ATOM 2661 O O . ASN A 1 327 ? 27.542 -3.940 -8.812 1.00 81.38 327 ASN A O 1
ATOM 2665 N N . LYS A 1 328 ? 27.159 -4.130 -6.622 1.00 89.19 328 LYS A N 1
ATOM 2666 C CA . LYS A 1 328 ? 25.998 -5.006 -6.762 1.00 89.19 328 LYS A CA 1
ATOM 2667 C C . LYS A 1 328 ? 24.719 -4.191 -6.620 1.00 89.19 328 LYS A C 1
ATOM 2669 O O . LYS A 1 328 ? 24.553 -3.500 -5.615 1.00 89.19 328 LYS A O 1
ATOM 2674 N N . ILE A 1 329 ? 23.827 -4.296 -7.603 1.00 91.69 329 ILE A N 1
ATOM 2675 C CA . ILE A 1 329 ? 22.548 -3.577 -7.641 1.00 91.69 329 ILE A CA 1
ATOM 2676 C C . ILE A 1 329 ? 21.416 -4.568 -7.901 1.00 91.69 329 ILE A C 1
ATOM 2678 O O . ILE A 1 329 ? 21.481 -5.379 -8.824 1.00 91.69 329 ILE A O 1
ATOM 2682 N N . ILE A 1 330 ? 20.371 -4.480 -7.086 1.00 93.75 330 ILE A N 1
ATOM 2683 C CA . ILE A 1 330 ? 19.140 -5.246 -7.241 1.00 93.75 330 ILE A CA 1
ATOM 2684 C C . ILE A 1 330 ? 18.136 -4.397 -8.019 1.00 93.75 330 ILE A C 1
ATOM 2686 O O . ILE A 1 330 ? 17.838 -3.262 -7.640 1.00 93.75 330 ILE A O 1
ATOM 2690 N N . TRP A 1 331 ? 17.613 -4.947 -9.110 1.00 95.38 331 TRP A N 1
ATOM 2691 C CA . TRP A 1 331 ? 16.567 -4.319 -9.910 1.00 95.38 331 TRP A CA 1
ATOM 2692 C C . TRP A 1 331 ? 15.187 -4.672 -9.378 1.00 95.38 331 TRP A C 1
ATOM 2694 O O . TRP A 1 331 ? 14.943 -5.799 -8.945 1.00 95.38 331 TRP A O 1
ATOM 2704 N N . LEU A 1 332 ? 14.281 -3.696 -9.441 1.00 96.25 332 LEU A N 1
ATOM 2705 C CA . LEU A 1 332 ? 12.898 -3.851 -9.005 1.00 96.25 332 LEU A CA 1
ATOM 2706 C C . LEU A 1 332 ? 11.979 -3.915 -10.224 1.00 96.25 332 LEU A C 1
ATOM 2708 O O . LEU A 1 332 ? 11.981 -3.007 -11.061 1.00 96.25 332 LEU A O 1
ATOM 2712 N N . TYR A 1 333 ? 11.165 -4.963 -10.299 1.00 97.38 333 TYR A N 1
ATOM 2713 C CA . TYR A 1 333 ? 10.204 -5.168 -11.371 1.00 97.38 333 TYR A CA 1
ATOM 2714 C C . TYR A 1 333 ? 8.767 -4.938 -10.898 1.00 97.38 333 TYR A C 1
ATOM 2716 O O . TYR A 1 333 ? 8.241 -5.639 -10.033 1.00 97.38 333 TYR A O 1
ATOM 2724 N N . VAL A 1 334 ? 8.110 -3.931 -11.470 1.00 97.25 334 VAL A N 1
ATOM 2725 C CA . VAL A 1 334 ? 6.837 -3.394 -10.979 1.00 97.25 334 VAL A CA 1
ATOM 2726 C C . VAL A 1 334 ? 5.765 -3.481 -12.057 1.00 97.25 334 VAL A C 1
ATOM 2728 O O . VAL A 1 334 ? 5.987 -3.085 -13.198 1.00 97.25 334 VAL A O 1
ATOM 2731 N N . TYR A 1 335 ? 4.569 -3.917 -11.676 1.00 97.12 335 TYR A N 1
ATOM 2732 C CA . TYR A 1 335 ? 3.353 -3.745 -12.457 1.00 97.12 335 TYR A CA 1
ATOM 2733 C C . TYR A 1 335 ? 2.450 -2.691 -11.810 1.00 97.12 335 TYR A C 1
ATOM 2735 O O . TYR A 1 335 ? 1.898 -2.896 -10.724 1.00 97.12 335 TYR A O 1
ATOM 2743 N N . VAL A 1 336 ? 2.265 -1.561 -12.491 1.00 95.81 336 VAL A N 1
ATOM 2744 C CA . VAL A 1 336 ? 1.260 -0.562 -12.123 1.00 95.81 336 VAL A CA 1
ATOM 2745 C C . VAL A 1 336 ? -0.053 -0.939 -12.794 1.00 95.81 336 VAL A C 1
ATOM 2747 O O . VAL A 1 336 ? -0.208 -0.809 -14.006 1.00 95.81 336 VAL A O 1
ATOM 2750 N N . SER A 1 337 ? -0.998 -1.423 -11.994 1.00 93.56 337 SER A N 1
ATOM 2751 C CA . SER A 1 337 ? -2.324 -1.836 -12.452 1.00 93.56 337 SER A CA 1
ATOM 2752 C C . SER A 1 337 ? -3.112 -0.663 -13.038 1.00 93.56 337 SER A C 1
ATOM 2754 O O . SER A 1 337 ? -3.000 0.469 -12.565 1.00 93.56 337 SER A O 1
ATOM 2756 N N . ASN A 1 338 ? -3.917 -0.947 -14.062 1.00 92.19 338 ASN A N 1
ATOM 2757 C CA . ASN A 1 338 ? -4.857 0.006 -14.643 1.00 92.19 338 ASN A CA 1
ATOM 2758 C C . ASN A 1 338 ? -5.944 0.425 -13.638 1.00 92.19 338 ASN A C 1
ATOM 2760 O O . ASN A 1 338 ? -6.227 -0.264 -12.657 1.00 92.19 338 ASN A O 1
ATOM 2764 N N . GLU A 1 339 ? -6.577 1.564 -13.910 1.00 86.75 339 GLU A N 1
ATOM 2765 C CA . GLU A 1 339 ? -7.751 2.034 -13.174 1.00 86.75 339 GLU A CA 1
ATOM 2766 C C . GLU A 1 339 ? -9.009 1.948 -14.045 1.00 86.75 339 GLU A C 1
ATOM 2768 O O . GLU A 1 339 ? -8.948 1.960 -15.275 1.00 86.75 339 GLU A O 1
ATOM 2773 N N . ILE A 1 340 ? -10.174 1.892 -13.393 1.00 87.62 340 ILE A N 1
ATOM 2774 C CA . ILE A 1 340 ? -11.457 2.062 -14.080 1.00 87.62 340 ILE A CA 1
ATOM 2775 C C . ILE A 1 340 ? -11.538 3.511 -14.563 1.00 87.62 340 ILE A C 1
ATOM 2777 O O . ILE A 1 340 ? -11.598 4.435 -13.749 1.00 87.62 340 ILE A O 1
ATOM 2781 N N . LEU A 1 341 ? -11.553 3.688 -15.882 1.00 89.81 341 LEU A N 1
ATOM 2782 C CA . LEU A 1 341 ? -11.615 4.995 -16.529 1.00 89.81 341 LEU A CA 1
ATOM 2783 C C . LEU A 1 341 ? -13.000 5.624 -16.373 1.00 89.81 341 LEU A C 1
ATOM 2785 O O . LEU A 1 341 ? -14.023 4.952 -16.518 1.00 89.81 341 LEU A O 1
ATOM 2789 N N . THR A 1 342 ? -13.029 6.925 -16.103 1.00 89.56 342 THR A N 1
ATOM 2790 C CA . THR A 1 342 ? -14.261 7.720 -16.104 1.00 89.56 342 THR A CA 1
ATOM 2791 C C . THR A 1 342 ? -14.658 8.121 -17.525 1.00 89.56 342 THR A C 1
ATOM 2793 O O . THR A 1 342 ? -13.838 8.106 -18.444 1.00 89.56 342 THR A O 1
ATOM 2796 N N . ASP A 1 343 ? -15.903 8.566 -17.711 1.00 90.50 343 ASP A N 1
ATOM 2797 C CA . ASP A 1 343 ? -16.352 9.113 -18.999 1.00 90.50 343 ASP A CA 1
ATOM 2798 C C . ASP A 1 343 ? -15.488 10.300 -19.458 1.00 90.50 343 ASP A C 1
ATOM 2800 O O . ASP A 1 343 ? -15.225 10.451 -20.650 1.00 90.50 343 ASP A O 1
ATOM 2804 N N . LEU A 1 344 ? -15.000 11.118 -18.516 1.00 90.56 344 LEU A N 1
ATOM 2805 C CA . LEU A 1 344 ? -14.078 12.215 -18.810 1.00 90.56 344 LEU A CA 1
ATOM 2806 C C . LEU A 1 344 ? -12.722 11.698 -19.300 1.00 90.56 344 LEU A C 1
ATOM 2808 O O . LEU A 1 344 ? -12.217 12.213 -20.294 1.00 90.56 344 LEU A O 1
ATOM 2812 N N . ASP A 1 345 ? -12.165 10.661 -18.667 1.00 91.88 345 ASP A N 1
ATOM 2813 C CA . ASP A 1 345 ? -10.911 10.046 -19.125 1.00 91.88 345 ASP A CA 1
ATOM 2814 C C . ASP A 1 345 ? -11.060 9.504 -20.547 1.00 91.88 345 ASP A C 1
ATOM 2816 O O . ASP A 1 345 ? -10.223 9.767 -21.407 1.00 91.88 345 ASP A O 1
ATOM 2820 N N . LEU A 1 346 ? -12.167 8.815 -20.831 1.00 93.06 346 LEU A N 1
ATOM 2821 C CA . LEU A 1 346 ? -12.459 8.296 -22.167 1.00 93.06 346 LEU A CA 1
ATOM 2822 C C . LEU A 1 346 ? -12.609 9.417 -23.208 1.00 93.06 346 LEU A C 1
ATOM 2824 O O . LEU A 1 346 ? -12.183 9.254 -24.354 1.00 93.06 346 LEU A O 1
ATOM 2828 N N . LEU A 1 347 ? -13.201 10.557 -22.835 1.00 92.44 347 LEU A N 1
ATOM 2829 C CA . LEU A 1 347 ? -13.302 11.728 -23.709 1.00 92.44 347 LEU A CA 1
ATOM 2830 C C . LEU A 1 347 ? -11.938 12.364 -23.985 1.00 92.44 347 LEU A C 1
ATOM 2832 O O . LEU A 1 347 ? -11.687 12.740 -25.130 1.00 92.44 347 LEU A O 1
ATOM 2836 N N . GLU A 1 348 ? -11.063 12.475 -22.984 1.00 92.81 348 GLU A N 1
ATOM 2837 C CA . GLU A 1 348 ? -9.700 12.978 -23.184 1.00 92.81 348 GLU A CA 1
ATOM 2838 C C . GLU A 1 348 ? -8.864 12.010 -24.026 1.00 92.81 348 GLU A C 1
ATOM 2840 O O . GLU A 1 348 ? -8.202 12.445 -24.969 1.00 92.81 348 GLU A O 1
ATOM 2845 N N . ILE A 1 349 ? -8.975 10.697 -23.791 1.00 92.81 349 ILE A N 1
ATOM 2846 C CA . ILE A 1 349 ? -8.269 9.675 -24.576 1.00 92.81 349 ILE A CA 1
ATOM 2847 C C . ILE A 1 349 ? -8.593 9.793 -26.069 1.00 92.81 349 ILE A C 1
ATOM 2849 O O . ILE A 1 349 ? -7.692 9.744 -26.904 1.00 92.81 349 ILE A O 1
ATOM 2853 N N . ARG A 1 350 ? -9.862 10.037 -26.422 1.00 91.75 350 ARG A N 1
ATOM 2854 C CA . ARG A 1 350 ? -10.299 10.212 -27.823 1.00 91.75 350 ARG A CA 1
ATOM 2855 C C . ARG A 1 350 ? -9.665 11.414 -28.528 1.00 91.75 350 ARG A C 1
ATOM 2857 O O . ARG A 1 350 ? -9.671 11.456 -29.758 1.00 91.75 350 ARG A O 1
ATOM 2864 N N . LYS A 1 351 ? -9.159 12.405 -27.788 1.00 92.31 351 LYS A N 1
ATOM 2865 C CA . LYS A 1 351 ? -8.501 13.593 -28.361 1.00 92.31 351 LYS A CA 1
ATOM 2866 C C . LYS A 1 351 ? -7.023 13.349 -28.663 1.00 92.31 351 LYS A C 1
ATOM 2868 O O . LYS A 1 351 ? -6.444 14.084 -29.465 1.00 92.31 351 LYS A O 1
ATOM 2873 N N . ILE A 1 352 ? -6.417 12.342 -28.037 1.00 90.56 352 ILE A N 1
ATOM 2874 C CA . ILE A 1 352 ? -5.006 12.006 -28.204 1.00 90.56 352 ILE A CA 1
ATOM 2875 C C . ILE A 1 352 ? -4.792 11.394 -29.591 1.00 90.56 352 ILE A C 1
ATOM 2877 O O . ILE A 1 352 ? -5.509 10.489 -30.013 1.00 90.56 352 ILE A O 1
ATOM 2881 N N . LYS A 1 353 ? -3.760 11.860 -30.296 1.00 87.56 353 LYS A N 1
ATOM 2882 C CA . LYS A 1 353 ? -3.307 11.283 -31.567 1.00 87.56 353 LYS A CA 1
ATOM 2883 C C . LYS A 1 353 ? -1.856 10.837 -31.432 1.00 87.56 353 LYS A C 1
ATOM 2885 O O . LYS A 1 353 ? -1.067 11.528 -30.795 1.00 87.56 353 LYS A O 1
ATOM 2890 N N . ASN A 1 354 ? -1.504 9.725 -32.078 1.00 87.31 354 ASN A N 1
ATOM 2891 C CA . ASN A 1 354 ? -0.126 9.231 -32.211 1.00 87.31 354 ASN A CA 1
ATOM 2892 C C . ASN A 1 354 ? 0.589 8.899 -30.883 1.00 87.31 354 ASN A C 1
ATOM 2894 O O . ASN A 1 354 ? 1.795 9.083 -30.776 1.00 87.31 354 ASN A O 1
ATOM 2898 N N . GLN A 1 355 ? -0.144 8.424 -29.874 1.00 92.25 355 GLN A N 1
ATOM 2899 C CA . GLN A 1 355 ? 0.403 8.009 -28.573 1.00 92.25 355 GLN A CA 1
ATOM 2900 C C . GLN A 1 355 ? -0.134 6.622 -28.198 1.00 92.25 355 GLN A C 1
ATOM 2902 O O . GLN A 1 355 ? -0.744 6.436 -27.146 1.00 92.25 355 GLN A O 1
ATOM 2907 N N . THR A 1 356 ? 0.025 5.662 -29.113 1.00 92.75 356 THR A N 1
ATOM 2908 C CA . THR A 1 356 ? -0.555 4.314 -29.001 1.00 92.75 356 THR A CA 1
ATOM 2909 C C . THR A 1 356 ? -0.108 3.616 -27.721 1.00 92.75 356 THR A C 1
ATOM 2911 O O . THR A 1 356 ? -0.959 3.201 -26.942 1.00 92.75 356 THR A O 1
ATOM 2914 N N . ASP A 1 357 ? 1.197 3.600 -27.442 1.00 94.19 357 ASP A N 1
ATOM 2915 C CA . ASP A 1 357 ? 1.751 2.960 -26.243 1.00 94.19 357 ASP A CA 1
ATOM 2916 C C . ASP A 1 357 ? 1.202 3.576 -24.951 1.00 94.19 357 ASP A C 1
ATOM 2918 O O . ASP A 1 357 ? 0.956 2.868 -23.975 1.00 94.19 357 ASP A O 1
ATOM 2922 N N . TYR A 1 358 ? 0.974 4.895 -24.942 1.00 96.06 358 TYR A N 1
ATOM 2923 C CA . TYR A 1 358 ? 0.379 5.562 -23.789 1.00 96.06 358 TYR A CA 1
ATOM 2924 C C . TYR A 1 358 ? -1.072 5.161 -23.568 1.00 96.06 358 TYR A C 1
ATOM 2926 O O . TYR A 1 358 ? -1.454 4.799 -22.457 1.00 96.06 358 TYR A O 1
ATOM 2934 N N . ILE A 1 359 ? -1.868 5.171 -24.634 1.00 95.31 359 ILE A N 1
ATOM 2935 C CA . ILE A 1 359 ? -3.275 4.770 -24.581 1.00 95.31 359 ILE A CA 1
ATOM 2936 C C . ILE A 1 359 ? -3.393 3.298 -24.159 1.00 95.31 359 ILE A C 1
ATOM 2938 O O . ILE A 1 359 ? -4.204 2.966 -23.294 1.00 95.31 359 ILE A O 1
ATOM 2942 N N . GLU A 1 360 ? -2.556 2.416 -24.707 1.00 96.12 360 GLU A N 1
ATOM 2943 C CA . GLU A 1 360 ? -2.510 1.012 -24.299 1.00 96.12 360 GLU A 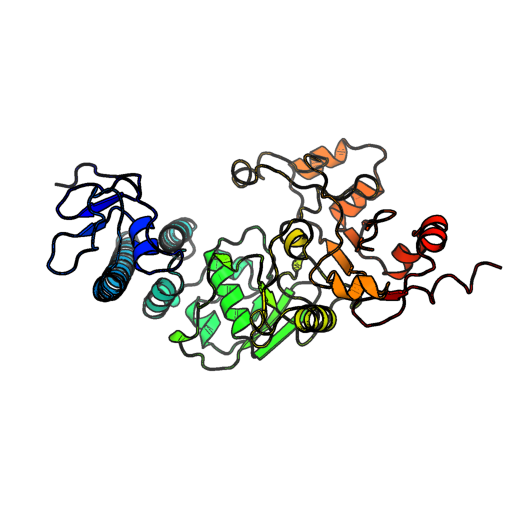CA 1
ATOM 2944 C C . GLU A 1 360 ? -2.135 0.852 -22.827 1.00 96.12 360 GLU A C 1
ATOM 2946 O O . GLU A 1 360 ? -2.766 0.062 -22.127 1.00 96.12 360 GLU A O 1
ATOM 2951 N N . GLY A 1 361 ? -1.138 1.594 -22.341 1.00 96.44 361 GLY A N 1
ATOM 2952 C CA . GLY A 1 361 ? -0.728 1.533 -20.940 1.00 96.44 361 GLY A CA 1
ATOM 2953 C C . GLY A 1 361 ? -1.805 2.052 -19.985 1.00 96.44 361 GLY A C 1
ATOM 2954 O O . GLY A 1 361 ? -2.046 1.465 -18.934 1.00 96.44 361 GLY A O 1
ATOM 2955 N N . VAL A 1 362 ? -2.548 3.086 -20.381 1.00 95.31 362 VAL A N 1
ATOM 2956 C CA . VAL A 1 362 ? -3.719 3.568 -19.634 1.00 95.31 362 VAL A CA 1
ATOM 2957 C C . VAL A 1 362 ? -4.786 2.476 -19.491 1.00 95.31 362 VAL A C 1
ATOM 2959 O O . VAL A 1 362 ? -5.341 2.294 -18.406 1.00 95.31 362 VAL A O 1
ATOM 2962 N N . HIS A 1 363 ? -5.057 1.722 -20.558 1.00 95.00 363 HIS A N 1
ATOM 2963 C CA . HIS A 1 363 ? -6.065 0.660 -20.537 1.00 95.00 363 HIS A CA 1
ATOM 2964 C C . HIS A 1 363 ? -5.594 -0.618 -19.841 1.00 95.00 363 HIS A C 1
ATOM 2966 O O . HIS A 1 363 ? -6.387 -1.252 -19.145 1.00 95.00 363 HIS A O 1
ATOM 2972 N N . ASN A 1 364 ? -4.327 -0.990 -20.018 1.00 95.69 364 ASN A N 1
ATOM 2973 C CA . ASN A 1 364 ? -3.807 -2.311 -19.662 1.00 95.69 364 ASN A CA 1
ATOM 2974 C C . ASN A 1 364 ? -2.793 -2.289 -18.511 1.00 95.69 364 ASN A C 1
ATOM 2976 O O . ASN A 1 364 ? -2.279 -3.341 -18.145 1.00 95.69 364 ASN A O 1
ATOM 2980 N N . GLY A 1 365 ? -2.493 -1.120 -17.944 1.00 96.31 365 GLY A N 1
ATOM 2981 C CA . GLY A 1 365 ? -1.473 -0.948 -16.916 1.00 96.31 365 GLY A CA 1
ATOM 2982 C C . GLY A 1 365 ? -0.065 -0.855 -17.500 1.00 96.31 365 GLY A C 1
ATOM 2983 O O . GLY A 1 365 ? 0.131 -0.784 -18.715 1.00 96.31 365 GLY A O 1
ATOM 2984 N N . TRP A 1 366 ? 0.932 -0.862 -16.619 1.00 97.88 366 TRP A N 1
ATOM 2985 C CA . TRP A 1 366 ? 2.327 -0.611 -16.976 1.00 97.88 366 TRP A CA 1
ATOM 2986 C C . TRP A 1 366 ? 3.267 -1.612 -16.328 1.00 97.88 366 TRP A C 1
ATOM 2988 O O . TRP A 1 366 ? 3.257 -1.761 -15.109 1.00 97.88 366 TRP A O 1
ATOM 2998 N N . SER A 1 367 ? 4.134 -2.225 -17.125 1.00 98.00 367 SER A N 1
ATOM 2999 C CA . SER A 1 367 ? 5.321 -2.921 -16.629 1.00 98.00 367 SER A CA 1
ATOM 3000 C C . SER A 1 367 ? 6.485 -1.948 -16.562 1.00 98.00 367 SER A C 1
ATOM 3002 O O . SER A 1 367 ? 6.763 -1.247 -17.535 1.00 98.00 367 SER A O 1
ATOM 3004 N N . ILE A 1 368 ? 7.165 -1.905 -15.421 1.00 97.81 368 ILE A N 1
ATOM 3005 C CA . ILE A 1 368 ? 8.261 -0.981 -15.161 1.00 97.81 368 ILE A CA 1
ATOM 3006 C C . ILE A 1 368 ? 9.436 -1.755 -14.576 1.00 97.81 368 ILE A C 1
ATOM 3008 O O . ILE A 1 368 ? 9.303 -2.394 -13.534 1.00 97.81 368 ILE A O 1
ATOM 3012 N N . LEU A 1 369 ? 10.588 -1.672 -15.232 1.00 97.25 369 LEU A N 1
ATOM 3013 C CA . LEU A 1 369 ? 11.855 -2.164 -14.706 1.00 97.25 369 LEU A CA 1
ATOM 3014 C C . LEU A 1 369 ? 12.643 -0.977 -14.165 1.00 97.25 369 LEU A C 1
ATOM 3016 O O . LEU A 1 369 ? 12.926 -0.050 -14.919 1.00 97.25 369 LEU A O 1
ATOM 3020 N N . ILE A 1 370 ? 12.968 -0.998 -12.876 1.00 95.88 370 ILE A N 1
ATOM 3021 C CA . ILE A 1 370 ? 13.758 0.034 -12.205 1.00 95.88 370 ILE A CA 1
ATOM 3022 C C . ILE A 1 370 ? 15.187 -0.479 -12.043 1.00 95.88 370 ILE A C 1
ATOM 3024 O O . ILE A 1 370 ? 15.414 -1.463 -11.336 1.00 95.88 370 ILE A O 1
ATOM 3028 N N . THR A 1 371 ? 16.141 0.194 -12.686 1.00 93.19 371 THR A N 1
ATOM 3029 C CA . THR A 1 371 ? 17.562 -0.191 -12.653 1.00 93.19 371 THR A CA 1
ATOM 3030 C C . THR A 1 371 ? 18.312 0.462 -11.497 1.00 93.19 371 THR A C 1
ATOM 3032 O O . THR A 1 371 ? 19.360 -0.025 -11.077 1.00 93.19 371 THR A O 1
ATOM 3035 N N . GLY A 1 372 ? 17.791 1.589 -10.999 1.00 88.25 372 GLY A N 1
ATOM 3036 C CA . GLY A 1 372 ? 18.420 2.403 -9.966 1.00 88.25 372 GLY A CA 1
ATOM 3037 C C . GLY A 1 372 ? 19.659 3.169 -10.433 1.00 88.25 372 GLY A C 1
ATOM 3038 O O . GLY A 1 372 ? 20.313 3.807 -9.608 1.00 88.25 372 GLY A O 1
ATOM 3039 N N . MET A 1 373 ? 19.993 3.153 -11.724 1.00 89.88 373 MET A N 1
ATOM 3040 C CA . MET A 1 373 ? 21.167 3.830 -12.288 1.00 89.88 373 MET A CA 1
ATOM 3041 C C . MET A 1 373 ? 20.822 5.228 -12.821 1.00 89.88 373 MET A C 1
ATOM 3043 O O . MET A 1 373 ? 19.655 5.575 -12.960 1.00 89.88 373 MET A O 1
ATOM 3047 N N . ASP A 1 374 ? 21.834 6.062 -13.079 1.00 87.44 374 ASP A N 1
ATOM 3048 C CA . ASP A 1 374 ? 21.607 7.418 -13.615 1.00 87.44 374 ASP A CA 1
ATOM 3049 C C . ASP A 1 374 ? 21.113 7.387 -15.064 1.00 87.44 374 ASP A C 1
ATOM 3051 O O . ASP A 1 374 ? 20.147 8.069 -15.412 1.00 87.44 374 ASP A O 1
ATOM 3055 N N . ASP A 1 375 ? 21.746 6.558 -15.896 1.00 86.25 375 ASP A N 1
ATOM 3056 C CA . ASP A 1 375 ? 21.299 6.324 -17.265 1.00 86.25 375 ASP A CA 1
ATOM 3057 C C . ASP A 1 375 ? 20.343 5.134 -17.268 1.00 86.25 375 ASP A C 1
ATOM 3059 O O . ASP A 1 375 ? 20.610 4.122 -16.623 1.00 86.25 375 ASP A O 1
ATOM 3063 N N . CYS A 1 376 ? 19.242 5.239 -18.016 1.00 89.31 376 CYS A N 1
ATOM 3064 C CA . CYS A 1 376 ? 18.229 4.183 -18.084 1.00 89.31 376 CYS A CA 1
ATOM 3065 C C . CYS A 1 376 ? 17.701 3.769 -16.688 1.00 89.31 376 CYS A C 1
ATOM 3067 O O . CYS A 1 376 ? 17.502 2.590 -16.415 1.00 89.31 376 CYS A O 1
ATOM 3069 N N . ASP A 1 377 ? 17.459 4.745 -15.798 1.00 91.12 377 ASP A N 1
ATOM 3070 C CA . ASP A 1 377 ? 16.890 4.557 -14.442 1.00 91.12 377 ASP A CA 1
ATOM 3071 C C . ASP A 1 377 ? 15.645 3.655 -14.431 1.00 91.12 377 ASP A C 1
ATOM 3073 O O . ASP A 1 377 ? 15.408 2.897 -13.489 1.00 91.12 377 ASP A O 1
ATOM 3077 N N . LYS A 1 378 ? 14.844 3.737 -15.499 1.00 94.06 378 LYS A N 1
ATOM 3078 C CA . LYS A 1 378 ? 13.610 2.978 -15.659 1.00 94.06 378 LYS A CA 1
ATOM 3079 C C . LYS A 1 378 ? 13.288 2.690 -17.121 1.00 94.06 378 LYS A C 1
ATOM 3081 O O . LYS A 1 378 ? 13.433 3.568 -17.971 1.00 94.06 378 LYS A O 1
ATOM 3086 N N . ILE A 1 379 ? 12.764 1.495 -17.378 1.00 96.56 379 ILE A N 1
ATOM 3087 C CA . ILE A 1 379 ? 12.151 1.089 -18.649 1.00 96.56 379 ILE A CA 1
ATOM 3088 C C . ILE A 1 379 ? 10.662 0.874 -18.398 1.00 96.56 379 ILE A C 1
ATOM 3090 O O . ILE A 1 379 ? 10.296 0.197 -17.442 1.00 96.56 379 ILE A O 1
ATOM 3094 N N . ILE A 1 380 ? 9.802 1.462 -19.230 1.00 97.50 380 ILE A N 1
ATOM 3095 C CA . ILE A 1 380 ? 8.345 1.446 -19.052 1.00 97.50 380 ILE A CA 1
ATOM 3096 C C . ILE A 1 380 ? 7.691 0.896 -20.322 1.00 97.50 380 ILE A C 1
ATOM 3098 O O . ILE A 1 380 ? 7.939 1.397 -21.420 1.00 97.50 380 ILE A O 1
ATOM 3102 N N . LYS A 1 381 ? 6.815 -0.101 -20.170 1.00 97.50 381 LYS A N 1
ATOM 3103 C CA . LYS A 1 381 ? 6.039 -0.713 -21.259 1.00 97.50 381 LYS A CA 1
ATOM 3104 C C . LYS A 1 381 ? 4.566 -0.839 -20.903 1.00 97.50 381 LYS A C 1
ATOM 3106 O O . LYS A 1 381 ? 4.221 -1.060 -19.743 1.00 97.50 381 LYS A O 1
ATOM 3111 N N . SER A 1 382 ? 3.706 -0.729 -21.914 1.00 97.31 382 SER A N 1
ATOM 3112 C CA . SER A 1 382 ? 2.268 -0.957 -21.776 1.00 97.31 382 SER A CA 1
ATOM 3113 C C . SER A 1 382 ? 1.962 -2.432 -21.485 1.00 97.31 382 SER A C 1
ATOM 3115 O O . SER A 1 382 ? 2.567 -3.344 -22.063 1.00 97.31 382 SER A O 1
ATOM 3117 N N . GLY A 1 383 ? 0.990 -2.661 -20.603 1.00 95.81 383 GLY A N 1
ATOM 3118 C CA . GLY A 1 383 ? 0.475 -3.979 -20.245 1.00 95.81 383 GLY A CA 1
ATOM 3119 C C . GLY A 1 383 ? 1.379 -4.796 -19.320 1.00 95.81 383 GLY A C 1
ATOM 3120 O O . GLY A 1 383 ? 2.454 -4.360 -18.896 1.00 95.81 383 GLY A O 1
ATOM 3121 N N . LYS A 1 384 ? 0.925 -6.017 -19.014 1.00 95.19 384 LYS A N 1
ATOM 3122 C CA . LYS A 1 384 ? 1.758 -7.052 -18.389 1.00 95.19 384 LYS A CA 1
ATOM 3123 C C . LYS A 1 384 ? 2.768 -7.563 -19.423 1.00 95.19 384 LYS A C 1
ATOM 3125 O O . LYS A 1 384 ? 2.376 -7.923 -20.531 1.00 95.19 384 LYS A O 1
ATOM 3130 N N . ARG A 1 385 ? 4.047 -7.578 -19.066 1.00 95.44 385 ARG A N 1
ATOM 3131 C CA . ARG A 1 385 ? 5.173 -7.993 -19.914 1.00 95.44 385 ARG A CA 1
ATOM 3132 C C . ARG A 1 385 ? 6.037 -8.995 -19.161 1.00 95.44 385 ARG A C 1
ATOM 3134 O O . ARG A 1 385 ? 5.862 -9.174 -17.958 1.00 95.44 385 ARG A O 1
ATOM 3141 N N . ASP A 1 386 ? 6.932 -9.664 -19.869 1.00 93.31 386 ASP A N 1
ATOM 3142 C CA . ASP A 1 386 ? 8.011 -10.432 -19.252 1.00 93.31 386 ASP A CA 1
ATOM 3143 C C . ASP A 1 386 ? 9.174 -9.492 -18.889 1.00 93.31 386 ASP A C 1
ATOM 3145 O O . ASP A 1 386 ? 9.440 -8.526 -19.616 1.00 93.31 386 ASP A O 1
ATOM 3149 N N . ARG A 1 387 ? 9.890 -9.733 -17.780 1.00 93.75 387 ARG A N 1
ATOM 3150 C CA . ARG A 1 387 ? 11.004 -8.839 -17.401 1.00 93.75 387 ARG A CA 1
ATOM 3151 C C . ARG A 1 387 ? 12.125 -8.853 -18.441 1.00 93.75 387 ARG A C 1
ATOM 3153 O O . ARG A 1 387 ? 12.761 -7.821 -18.646 1.00 93.75 387 ARG A O 1
ATOM 3160 N N . ASN A 1 388 ? 12.312 -9.957 -19.165 1.00 92.94 388 ASN A N 1
ATOM 3161 C CA . ASN A 1 388 ? 13.338 -10.089 -20.201 1.00 92.94 388 ASN A CA 1
ATOM 3162 C C . ASN A 1 388 ? 13.011 -9.261 -21.449 1.00 92.94 388 ASN A C 1
ATOM 3164 O O . ASN A 1 388 ? 13.917 -8.838 -22.164 1.00 92.94 388 ASN A O 1
ATOM 3168 N N . GLU A 1 389 ? 11.731 -8.974 -21.720 1.00 93.94 389 GLU A N 1
ATOM 3169 C CA . GLU A 1 389 ? 11.362 -7.981 -22.739 1.00 93.94 389 GLU A CA 1
ATOM 3170 C C . GLU A 1 389 ? 11.883 -6.588 -22.368 1.00 93.94 389 GLU A C 1
ATOM 3172 O O . GLU A 1 389 ? 12.394 -5.887 -23.233 1.00 93.94 389 GLU A O 1
ATOM 3177 N N . LEU A 1 390 ? 11.815 -6.199 -21.090 1.00 95.50 390 LEU A N 1
ATOM 3178 C CA . LEU A 1 390 ? 12.308 -4.894 -20.641 1.00 95.50 390 LEU A CA 1
ATOM 3179 C C . LEU A 1 390 ? 13.841 -4.843 -20.562 1.00 95.50 390 LEU A C 1
ATOM 3181 O O . LEU A 1 390 ? 14.418 -3.796 -20.838 1.00 95.50 390 LEU A O 1
ATOM 3185 N N . VAL A 1 391 ? 14.503 -5.954 -20.219 1.00 95.19 391 VAL A N 1
ATOM 3186 C CA . VAL A 1 391 ? 15.978 -6.049 -20.213 1.00 95.19 391 VAL A CA 1
ATOM 3187 C C . VAL A 1 391 ? 16.555 -5.869 -21.620 1.00 95.19 391 VAL A C 1
ATOM 3189 O O . VAL A 1 391 ? 17.584 -5.214 -21.776 1.00 95.19 391 VAL A O 1
ATOM 3192 N N . ARG A 1 392 ? 15.893 -6.409 -22.652 1.00 93.50 392 ARG A N 1
ATOM 3193 C CA . ARG A 1 392 ? 16.331 -6.277 -24.054 1.00 93.50 392 ARG A CA 1
ATOM 3194 C C . ARG A 1 392 ? 16.276 -4.844 -24.583 1.00 93.50 392 ARG A C 1
ATOM 3196 O O . ARG A 1 392 ? 17.012 -4.510 -25.504 1.00 93.50 392 ARG A O 1
ATOM 3203 N N . ASP A 1 393 ? 15.460 -3.994 -23.970 1.00 93.19 393 ASP A N 1
ATOM 3204 C CA . ASP A 1 393 ? 15.350 -2.578 -24.325 1.00 93.19 393 ASP A CA 1
ATOM 3205 C C . ASP A 1 393 ? 16.436 -1.702 -23.681 1.00 93.19 393 ASP A C 1
ATOM 3207 O O . ASP A 1 393 ? 16.505 -0.496 -23.939 1.00 93.19 393 ASP A O 1
ATOM 3211 N N . ILE A 1 394 ? 17.299 -2.286 -22.846 1.00 93.44 394 ILE A N 1
ATOM 3212 C CA . ILE A 1 394 ? 18.415 -1.573 -22.231 1.00 93.44 394 ILE A CA 1
ATOM 3213 C C . ILE A 1 394 ? 19.503 -1.339 -23.286 1.00 93.44 394 ILE A C 1
ATOM 3215 O O . ILE A 1 394 ? 20.019 -2.302 -23.860 1.00 93.44 394 ILE A O 1
ATOM 3219 N N . PRO A 1 395 ? 19.895 -0.077 -23.541 1.00 92.75 395 PRO A N 1
ATOM 3220 C CA . PRO A 1 395 ? 20.840 0.243 -24.602 1.00 92.75 395 PRO A CA 1
ATOM 3221 C C . PRO A 1 395 ? 22.238 -0.306 -24.300 1.00 92.75 395 PRO A C 1
ATOM 3223 O O . PRO A 1 395 ? 22.672 -0.324 -23.152 1.00 92.75 395 PRO A O 1
ATOM 3226 N N . ILE A 1 396 ? 22.995 -0.661 -25.343 1.00 91.25 396 ILE A N 1
ATOM 3227 C CA . ILE A 1 396 ? 24.381 -1.161 -25.229 1.00 91.25 396 ILE A CA 1
ATOM 3228 C C . ILE A 1 396 ? 25.262 -0.209 -24.402 1.00 91.25 396 ILE A C 1
ATOM 3230 O O . ILE A 1 396 ? 26.020 -0.654 -23.543 1.00 91.25 396 ILE A O 1
ATOM 3234 N N . SER A 1 397 ? 25.075 1.104 -24.564 1.00 93.62 397 SER A N 1
ATOM 3235 C CA . SER A 1 397 ? 25.810 2.131 -23.815 1.00 93.62 397 SER A CA 1
ATOM 3236 C C . SER A 1 397 ? 25.635 2.040 -22.294 1.00 93.62 397 SER A C 1
ATOM 3238 O O . SER A 1 397 ? 26.517 2.464 -21.551 1.00 93.62 397 SER A O 1
ATOM 3240 N N . PHE A 1 398 ? 24.511 1.501 -21.806 1.00 93.75 398 PHE A N 1
ATOM 3241 C CA . PHE A 1 398 ? 24.308 1.243 -20.378 1.00 93.75 398 PHE A CA 1
ATOM 3242 C C . PHE A 1 398 ? 25.277 0.166 -19.883 1.00 93.75 398 PHE A C 1
ATOM 3244 O O . PHE A 1 398 ? 25.949 0.351 -18.870 1.00 93.75 398 PHE A O 1
ATOM 3251 N N . TRP A 1 399 ? 25.376 -0.940 -20.622 1.00 91.75 399 TRP A N 1
ATOM 3252 C CA . TRP A 1 399 ? 26.238 -2.069 -20.280 1.00 91.75 399 TRP A CA 1
ATOM 3253 C C . TRP A 1 399 ? 27.719 -1.698 -20.359 1.00 91.75 399 TRP A C 1
ATOM 3255 O O . TRP A 1 399 ? 28.489 -2.083 -19.486 1.00 91.75 399 TRP A O 1
ATOM 3265 N N . GLU A 1 400 ? 28.109 -0.891 -21.346 1.00 91.56 400 GLU A N 1
ATOM 3266 C CA . GLU A 1 400 ? 29.472 -0.357 -21.456 1.00 91.56 400 GLU A CA 1
ATOM 3267 C C . GLU A 1 400 ? 29.821 0.553 -20.268 1.00 91.56 400 GLU A C 1
ATOM 3269 O O . GLU A 1 400 ? 30.886 0.423 -19.660 1.00 91.56 400 GLU A O 1
ATOM 3274 N N . LYS A 1 401 ? 28.907 1.459 -19.893 1.00 91.75 401 LYS A N 1
ATOM 3275 C CA . LYS A 1 401 ? 29.116 2.394 -18.779 1.00 91.75 401 LYS A CA 1
ATOM 3276 C C . LYS A 1 401 ? 29.189 1.686 -17.427 1.00 91.75 401 LYS A C 1
ATOM 3278 O O . LYS A 1 401 ? 29.979 2.088 -16.576 1.00 91.75 401 LYS A O 1
ATOM 3283 N N . TYR A 1 402 ? 28.373 0.655 -17.227 1.00 91.44 402 TYR A N 1
ATOM 3284 C CA . TYR A 1 402 ? 28.236 -0.049 -15.953 1.00 91.44 402 TYR A CA 1
ATOM 3285 C C . TYR A 1 402 ? 28.811 -1.474 -15.990 1.00 91.44 402 TYR A C 1
ATOM 3287 O O . TYR A 1 402 ? 28.337 -2.346 -15.268 1.00 91.44 402 TYR A O 1
ATOM 3295 N N . HIS A 1 403 ? 29.848 -1.712 -16.797 1.00 90.00 403 HIS A N 1
ATOM 3296 C CA . HIS A 1 403 ? 30.477 -3.031 -16.955 1.00 90.00 403 HIS A CA 1
ATOM 3297 C C . HIS A 1 403 ? 31.071 -3.603 -15.655 1.00 90.00 403 HIS A C 1
ATOM 3299 O O . HIS A 1 403 ? 31.119 -4.819 -15.490 1.00 90.00 403 HIS A O 1
ATOM 3305 N N . ASP A 1 404 ? 31.475 -2.739 -14.718 1.00 89.94 404 ASP A N 1
ATOM 3306 C CA . ASP A 1 404 ? 31.990 -3.130 -13.398 1.00 89.94 404 ASP A CA 1
ATOM 3307 C C . ASP A 1 404 ? 30.885 -3.480 -12.381 1.00 89.94 404 ASP A C 1
ATOM 3309 O O . ASP A 1 404 ? 31.189 -3.796 -11.225 1.00 89.94 404 ASP A O 1
ATOM 3313 N N . TYR A 1 405 ? 29.606 -3.391 -12.774 1.00 90.69 405 TYR A N 1
ATOM 3314 C CA . TYR A 1 405 ? 28.456 -3.679 -11.919 1.00 90.69 405 TYR A CA 1
ATOM 3315 C C . TYR A 1 405 ? 27.876 -5.077 -12.148 1.00 90.69 405 TYR A C 1
ATOM 3317 O O . TYR A 1 405 ? 27.766 -5.576 -13.269 1.00 90.69 405 TYR A O 1
ATOM 3325 N N . SER A 1 406 ? 27.433 -5.690 -11.051 1.00 91.25 406 SER A N 1
ATOM 3326 C CA . SER A 1 406 ? 26.645 -6.919 -11.052 1.00 91.25 406 SER A CA 1
ATOM 3327 C C . SER A 1 406 ? 25.185 -6.585 -10.777 1.00 91.25 406 SER A C 1
ATOM 3329 O O . SER A 1 406 ? 24.839 -6.111 -9.692 1.00 91.25 406 SER A O 1
ATOM 3331 N N . PHE A 1 407 ? 24.327 -6.863 -11.752 1.00 93.50 407 PHE A N 1
ATOM 3332 C CA . PHE A 1 407 ? 22.891 -6.636 -11.651 1.00 93.50 407 PHE A CA 1
ATOM 3333 C C . PHE A 1 407 ? 22.159 -7.950 -11.382 1.00 93.50 407 PHE A C 1
ATOM 3335 O O . PHE A 1 407 ? 22.409 -8.955 -12.053 1.00 93.50 407 PHE A O 1
ATOM 3342 N N . GLU A 1 408 ? 21.241 -7.940 -10.420 1.00 94.69 408 GLU A N 1
ATOM 3343 C CA . GLU A 1 408 ? 20.416 -9.095 -10.054 1.00 94.69 408 GLU A CA 1
ATOM 3344 C C . GLU A 1 408 ? 18.954 -8.689 -9.869 1.00 94.69 408 GLU A C 1
ATOM 3346 O O . GLU A 1 408 ? 18.644 -7.551 -9.520 1.00 94.69 408 GLU A O 1
ATOM 3351 N N . PHE A 1 409 ? 18.043 -9.634 -10.063 1.00 96.06 409 PHE A N 1
ATOM 3352 C CA . PHE A 1 409 ? 16.654 -9.486 -9.642 1.00 96.06 409 PHE A CA 1
ATOM 3353 C C . PHE A 1 409 ? 16.465 -9.889 -8.173 1.00 96.06 409 PHE A C 1
ATOM 3355 O O . PHE A 1 409 ? 17.342 -10.481 -7.545 1.00 96.06 409 PHE A O 1
ATOM 3362 N N . THR A 1 410 ? 15.286 -9.611 -7.619 1.00 94.75 410 THR A N 1
ATOM 3363 C CA . THR A 1 410 ? 14.939 -9.935 -6.221 1.00 94.75 410 THR A CA 1
ATOM 3364 C C . THR A 1 410 ? 14.926 -11.434 -5.896 1.00 94.75 410 THR A C 1
ATOM 3366 O O . THR A 1 410 ? 14.983 -11.819 -4.733 1.00 94.75 410 THR A O 1
ATOM 3369 N N . ASP A 1 411 ? 14.843 -12.298 -6.908 1.00 93.56 411 ASP A N 1
ATOM 3370 C CA . ASP A 1 411 ? 14.954 -13.753 -6.764 1.00 93.56 411 ASP A CA 1
ATOM 3371 C C . ASP A 1 411 ? 16.413 -14.249 -6.808 1.00 93.56 411 ASP A C 1
ATOM 3373 O O . ASP A 1 411 ? 16.654 -15.451 -6.708 1.00 93.56 411 ASP A O 1
ATOM 3377 N N . GLY A 1 412 ? 17.385 -13.339 -6.941 1.00 92.50 412 GLY A N 1
ATOM 3378 C CA . GLY A 1 412 ? 18.812 -13.641 -7.056 1.00 92.50 412 GLY A CA 1
ATOM 3379 C C . GLY A 1 412 ? 19.264 -14.010 -8.470 1.00 92.50 412 GLY A C 1
ATOM 3380 O O . GLY A 1 412 ? 20.439 -14.317 -8.665 1.00 92.50 412 GLY A O 1
ATOM 3381 N N . THR A 1 413 ? 18.370 -13.985 -9.464 1.00 93.94 413 THR A N 1
ATOM 3382 C CA . THR A 1 413 ? 18.734 -14.264 -10.859 1.00 93.94 413 THR A CA 1
ATOM 3383 C C . THR A 1 413 ? 19.622 -13.136 -11.398 1.00 93.94 413 THR A C 1
ATOM 3385 O O . THR A 1 413 ? 19.200 -11.975 -11.359 1.00 93.94 413 THR A O 1
ATOM 3388 N N . PRO A 1 414 ? 20.825 -13.432 -11.926 1.00 92.50 414 PRO A N 1
ATOM 3389 C CA . PRO A 1 414 ? 21.662 -12.427 -12.573 1.00 92.50 414 PRO A CA 1
ATOM 3390 C C . PRO A 1 414 ? 21.001 -11.877 -13.836 1.00 92.50 414 PRO A C 1
ATOM 3392 O O . PRO A 1 414 ? 20.469 -12.633 -14.648 1.00 92.50 414 PRO A O 1
ATOM 3395 N N . VAL A 1 415 ? 21.100 -10.568 -14.048 1.00 89.75 415 VAL A N 1
ATOM 3396 C CA . VAL A 1 415 ? 20.587 -9.921 -15.265 1.00 89.75 415 VAL A CA 1
ATOM 3397 C C . VAL A 1 415 ? 21.554 -10.119 -16.444 1.00 89.75 415 VAL A C 1
ATOM 3399 O O . VAL A 1 415 ? 21.131 -10.360 -17.574 1.00 89.75 415 VAL A O 1
ATOM 3402 N N . ASN A 1 416 ? 22.867 -10.082 -16.181 1.00 67.88 416 ASN A N 1
ATOM 3403 C CA . ASN A 1 416 ? 23.925 -10.062 -17.206 1.00 67.88 416 ASN A CA 1
ATOM 3404 C C . ASN A 1 416 ? 24.036 -11.355 -18.041 1.00 67.88 416 ASN A C 1
ATOM 3406 O O . ASN A 1 416 ? 24.701 -11.360 -19.075 1.00 67.88 416 ASN A O 1
ATOM 3410 N N . CYS A 1 417 ? 23.387 -12.451 -17.639 1.00 50.69 417 CYS A N 1
ATOM 3411 C CA . CYS A 1 417 ? 23.424 -13.718 -18.378 1.00 50.69 417 CYS A CA 1
ATOM 3412 C C . CYS A 1 417 ? 22.529 -13.736 -19.633 1.00 50.69 417 CYS A C 1
ATOM 3414 O O . CYS A 1 417 ? 22.545 -14.729 -20.354 1.00 50.69 417 CYS A O 1
ATOM 3416 N N . MET A 1 418 ? 21.761 -12.674 -19.910 1.00 50.88 418 MET A N 1
ATOM 3417 C CA . MET A 1 418 ? 20.702 -12.706 -20.932 1.00 50.88 418 MET A CA 1
ATOM 3418 C C . MET A 1 418 ? 21.054 -12.053 -22.280 1.00 50.88 418 MET A C 1
ATOM 3420 O O . MET A 1 418 ? 20.302 -12.239 -23.228 1.00 50.88 418 MET A O 1
ATOM 3424 N N . ASN A 1 419 ? 22.178 -11.330 -22.406 1.00 45.44 419 ASN A N 1
ATOM 3425 C CA . ASN A 1 419 ? 22.478 -10.540 -23.618 1.00 45.44 419 ASN A CA 1
ATOM 3426 C C . ASN A 1 419 ? 23.714 -10.984 -24.424 1.00 45.44 419 ASN A C 1
ATOM 3428 O O . ASN A 1 419 ? 23.903 -10.505 -25.536 1.00 45.44 419 ASN A O 1
ATOM 3432 N N . TYR A 1 420 ? 24.546 -11.903 -23.923 1.00 44.28 420 TYR A N 1
ATOM 3433 C CA . TYR A 1 420 ? 25.803 -12.275 -24.600 1.00 44.28 420 TYR A CA 1
ATOM 3434 C C . TYR A 1 420 ? 25.721 -13.516 -25.504 1.00 44.28 420 TYR A C 1
ATOM 3436 O O . TYR A 1 420 ? 26.746 -13.941 -26.023 1.00 44.28 420 TYR A O 1
ATOM 3444 N N . SER A 1 421 ? 24.541 -14.118 -25.697 1.00 40.25 421 SER A N 1
ATOM 3445 C CA . SER A 1 421 ? 24.402 -15.346 -26.507 1.00 40.25 421 SER A CA 1
ATOM 3446 C C . SER A 1 421 ? 23.678 -15.180 -27.849 1.00 40.25 421 SER A C 1
ATOM 3448 O O . SER A 1 421 ? 23.595 -16.153 -28.590 1.00 40.25 421 SER A O 1
ATOM 3450 N N . GLU A 1 422 ? 23.211 -13.977 -28.208 1.00 39.28 422 GLU A N 1
ATOM 3451 C CA . GLU A 1 422 ? 22.479 -13.747 -29.473 1.00 39.28 422 GLU A CA 1
ATOM 3452 C C . GLU A 1 422 ? 22.981 -12.540 -30.291 1.00 39.28 422 GLU A C 1
ATOM 3454 O O . GLU A 1 422 ? 22.297 -12.078 -31.202 1.00 39.28 422 GLU A O 1
ATOM 3459 N N . ILE A 1 423 ? 24.182 -12.033 -30.001 1.00 40.84 423 ILE A N 1
ATOM 3460 C CA . ILE A 1 423 ? 24.852 -11.032 -30.843 1.00 40.84 423 ILE A CA 1
ATOM 3461 C C . ILE A 1 423 ? 26.154 -11.647 -31.364 1.00 40.84 423 ILE A C 1
ATOM 3463 O O . ILE A 1 423 ? 27.229 -11.341 -30.859 1.00 40.84 423 ILE A O 1
ATOM 3467 N N . ASP A 1 424 ? 26.020 -12.545 -32.338 1.00 32.44 424 ASP A N 1
ATOM 3468 C CA . ASP A 1 424 ? 27.053 -12.899 -33.322 1.00 32.44 424 ASP A CA 1
ATOM 3469 C C . ASP A 1 424 ? 26.399 -13.019 -34.707 1.00 32.44 424 ASP A C 1
ATOM 3471 O O . ASP A 1 424 ? 25.384 -13.752 -34.824 1.00 32.44 424 ASP A O 1
#

Sequence (424 aa):
ILSDIIVMGSSNCIDGISISKSNNYQIGTTLYKLNELGSLNFTGKFRPQLSVDRISITSIPNELYEHAEIILSDLIEASLSILNEHIDKHEVNLESQLFNVCLERIFNKFIFFNDILMRKIFDNKISTLPWPILNENLNINISVRDLFFSGQDVIIKPNNKKLNSVTRSLLYSKLNLAHEIHAFDDGVKIKPIGIIDKNIICKVEDEDFGRSLFSADKWDVSNKEYDIITSLLPIIPKKLFDIIVKNQEEINHTGNTVRIQNYNNSIASFFDQDPLMIHPQMGIFYEEDRRIRRQSKKTYSNIFNFQKNRGRLFISEINPHEMTKGNKIIWLYVYVSNEILTDLDLLEIRKIKNQTDYIEGVHNGWSILITGMDDCDKIIKSGKRDRNELVRDIPISFWEKYHDYSFEFTDGTPVNCMNYSEID